Protein AF-A0A8S3PX50-F1 (afdb_monomer_lite)

Sequence (468 aa):
MLFHLASFLVFMNTNISEKPQLELFHQFTYESKVPTQTGTSTSVNSKQQLFYNYEVTLANDLHVDNHSMLFYHMKYSRPPLCFQPINISQRCHRLMIILIISGDISLNPGPVKNPCGLCHRPVAKNHRAIYCESCYCWWHIKCANITPTDYKMWGNTDDPWVCPECNSFHFSDSFFNNSYEINSNEENSFSSLSSSLIYQNDTSASDESPSESDVFDQLRELKKRHPMQFTCAYLNINSLRHKFCLIEDLLSSSLVEMLFIAETKIDSSFPDAQFRVNDYHFWRADRNQNGGGLVAYARSDLVCDRKCNLEFNSVESICVDLFVNNRKWLITGLYRPPSMSNSEFSKDFIDTFDKASTKYDNILMLGDLNYDMLVNEKSNTLKDACDVCDLTNLVHEPTCHTKGNNPSLIDVVLTNKSSLCMNIRNFNTGISDVHNMISVQIKGQISNKTTDLKYNSAAFVNVCFSFL

Structure (mmCIF, N/CA/C/O backbone):
data_AF-A0A8S3PX50-F1
#
_entry.id   AF-A0A8S3PX50-F1
#
loop_
_atom_site.group_PDB
_atom_site.id
_atom_site.type_symbol
_atom_site.label_atom_id
_atom_site.label_alt_id
_atom_site.label_comp_id
_atom_site.label_asym_id
_atom_site.label_entity_id
_atom_site.label_seq_id
_atom_site.pdbx_PDB_ins_code
_atom_site.Cartn_x
_atom_site.Cartn_y
_atom_site.Cartn_z
_atom_site.occupancy
_atom_site.B_iso_or_equiv
_atom_site.auth_seq_id
_atom_site.auth_comp_id
_atom_site.auth_asym_id
_atom_site.auth_atom_id
_atom_site.pdbx_PDB_model_num
ATOM 1 N N . MET A 1 1 ? -58.498 10.899 -16.338 1.00 33.66 1 MET A N 1
ATOM 2 C CA . MET A 1 1 ? -57.723 10.745 -15.084 1.00 33.66 1 MET A CA 1
ATOM 3 C C . MET A 1 1 ? -58.528 9.858 -14.144 1.00 33.66 1 MET A C 1
ATOM 5 O O . MET A 1 1 ? -59.688 10.170 -13.943 1.00 33.66 1 MET A O 1
ATOM 9 N N . LEU A 1 2 ? -58.034 8.744 -13.606 1.00 27.00 2 LEU A N 1
ATOM 10 C CA . LEU A 1 2 ? -56.739 8.074 -13.787 1.00 27.00 2 LEU A CA 1
ATOM 11 C C . LEU A 1 2 ? -56.999 6.625 -14.228 1.00 27.00 2 LEU A C 1
ATOM 13 O O . LEU A 1 2 ? -57.629 5.867 -13.503 1.00 27.00 2 LEU A O 1
ATOM 17 N N . PHE A 1 3 ? -56.502 6.253 -15.405 1.00 24.84 3 PHE A N 1
ATOM 18 C CA . PHE A 1 3 ? -56.424 4.866 -15.861 1.00 24.84 3 PHE A CA 1
ATOM 19 C C . PHE A 1 3 ? -55.111 4.723 -16.622 1.00 24.84 3 PHE A C 1
ATOM 21 O O . PHE A 1 3 ? -55.015 5.174 -17.755 1.00 24.84 3 PHE A O 1
ATOM 28 N N . HIS A 1 4 ? -54.101 4.180 -15.945 1.00 28.17 4 HIS A N 1
ATOM 29 C CA . HIS A 1 4 ? -53.025 3.356 -16.498 1.00 28.17 4 HIS A CA 1
ATOM 30 C C . HIS A 1 4 ? -52.058 3.036 -15.360 1.00 28.17 4 HIS A C 1
ATOM 32 O O . HIS A 1 4 ? -51.262 3.887 -14.982 1.00 28.17 4 HIS A O 1
ATOM 38 N N . LEU A 1 5 ? -52.158 1.818 -14.818 1.00 30.88 5 LEU A N 1
ATOM 39 C CA . LEU A 1 5 ? -51.025 1.017 -14.337 1.00 30.88 5 LEU A CA 1
ATOM 40 C C . LEU A 1 5 ? -51.533 -0.342 -13.838 1.00 30.88 5 LEU A C 1
ATOM 42 O O . LEU A 1 5 ? -51.780 -0.531 -12.653 1.00 30.88 5 LEU A O 1
ATOM 46 N N . ALA A 1 6 ? -51.717 -1.268 -14.781 1.00 28.70 6 ALA A N 1
ATOM 47 C CA . ALA A 1 6 ? -51.465 -2.703 -14.618 1.00 28.70 6 ALA A CA 1
ATOM 48 C C . ALA A 1 6 ? -51.862 -3.440 -15.904 1.00 28.70 6 ALA A C 1
ATOM 50 O O . ALA A 1 6 ? -53.046 -3.460 -16.242 1.00 28.70 6 ALA A O 1
ATOM 51 N N . SER A 1 7 ? -50.901 -4.083 -16.578 1.00 27.05 7 SER A N 1
ATOM 52 C CA . SER A 1 7 ? -51.025 -5.481 -17.037 1.00 27.05 7 SER A CA 1
ATOM 53 C C . SER A 1 7 ? -49.810 -5.952 -17.844 1.00 27.05 7 SER A C 1
ATOM 55 O O . SER A 1 7 ? -49.532 -5.391 -18.893 1.00 27.05 7 SER A O 1
ATOM 57 N N . PHE A 1 8 ? -49.201 -7.039 -17.352 1.00 25.03 8 PHE A N 1
ATOM 58 C CA . PHE A 1 8 ? -48.453 -8.095 -18.064 1.00 25.03 8 PHE A CA 1
ATOM 59 C C . PHE A 1 8 ? -47.175 -7.705 -18.853 1.00 25.03 8 PHE A C 1
ATOM 61 O O . PHE A 1 8 ? -47.214 -6.839 -19.711 1.00 25.03 8 PHE A O 1
ATOM 68 N N . LEU A 1 9 ? -45.954 -8.215 -18.599 1.00 25.19 9 LEU A N 1
ATOM 69 C CA . LEU A 1 9 ? -45.404 -9.538 -18.200 1.00 25.19 9 LEU A CA 1
ATOM 70 C C . LEU A 1 9 ? -45.476 -10.649 -19.287 1.00 25.19 9 LEU A C 1
ATOM 72 O O . LEU A 1 9 ? -46.544 -11.178 -19.565 1.00 25.19 9 LEU A O 1
ATOM 76 N N . VAL A 1 10 ? -44.275 -11.062 -19.743 1.00 25.72 10 VAL A N 1
ATOM 77 C CA . VAL A 1 10 ? -43.845 -12.326 -20.413 1.00 25.72 10 VAL A CA 1
ATOM 78 C C . VAL A 1 10 ? -44.345 -12.653 -21.844 1.00 25.72 10 VAL A C 1
ATOM 80 O O . VAL A 1 10 ? -45.500 -13.015 -22.012 1.00 25.72 10 VAL A O 1
ATOM 83 N N . PHE A 1 11 ? -43.444 -12.701 -22.851 1.00 23.47 11 PHE A N 1
ATOM 84 C CA . PHE A 1 11 ? -42.864 -13.956 -23.413 1.00 23.47 11 PHE A CA 1
ATOM 85 C C . PHE A 1 11 ? -41.852 -13.739 -24.575 1.00 23.47 11 PHE A C 1
ATOM 87 O O . PHE A 1 11 ? -42.149 -13.073 -25.553 1.00 23.47 11 PHE A O 1
ATOM 94 N N . MET A 1 12 ? -40.685 -14.393 -24.453 1.00 24.80 12 MET A N 1
ATOM 95 C CA . MET A 1 12 ? -39.803 -14.968 -25.499 1.00 24.80 12 MET A CA 1
ATOM 96 C C . MET A 1 12 ? -39.366 -14.192 -26.773 1.00 24.80 12 MET A C 1
ATOM 98 O O . MET A 1 12 ? -40.085 -14.140 -27.759 1.00 24.80 12 MET A O 1
ATOM 102 N N . ASN A 1 13 ? -38.044 -13.947 -26.814 1.00 23.91 13 ASN A N 1
ATOM 103 C CA . ASN A 1 13 ? -37.083 -14.579 -27.749 1.00 23.91 13 ASN A CA 1
ATOM 104 C C . ASN A 1 13 ? -36.922 -14.062 -29.208 1.00 23.91 13 ASN A C 1
ATOM 106 O O . ASN A 1 13 ? -37.851 -13.623 -29.871 1.00 23.91 13 ASN A O 1
ATOM 110 N N . THR A 1 14 ? -35.701 -14.277 -29.718 1.00 26.02 14 THR A N 1
ATOM 111 C CA . THR A 1 14 ? -35.205 -14.183 -31.110 1.00 26.02 14 THR A CA 1
ATOM 112 C C . THR A 1 14 ? -34.876 -12.805 -31.732 1.00 26.02 14 THR A C 1
ATOM 114 O O . THR A 1 14 ? -35.744 -12.043 -32.123 1.00 26.02 14 THR A O 1
ATOM 117 N N . ASN A 1 15 ? -33.565 -12.635 -31.971 1.00 24.19 15 ASN A N 1
ATOM 118 C CA . ASN A 1 15 ? -32.934 -12.322 -33.268 1.00 24.19 15 ASN A CA 1
ATOM 119 C C . ASN A 1 15 ? -32.903 -10.902 -33.896 1.00 24.19 15 ASN A C 1
ATOM 121 O O . ASN A 1 15 ? -33.913 -10.345 -34.295 1.00 24.19 15 ASN A O 1
ATOM 125 N N . ILE A 1 16 ? -31.652 -10.525 -34.234 1.00 25.47 16 ILE A N 1
ATOM 126 C CA . ILE A 1 16 ? -31.181 -9.991 -35.536 1.00 25.47 16 ILE A CA 1
ATOM 127 C C . ILE A 1 16 ? -31.298 -8.469 -35.828 1.00 25.47 16 ILE A C 1
ATOM 129 O O . ILE A 1 16 ? -32.359 -7.941 -36.121 1.00 25.47 16 ILE A O 1
ATOM 133 N N . SER A 1 17 ? -30.098 -7.871 -35.932 1.00 25.78 17 SER A N 1
ATOM 134 C CA . SER A 1 17 ? -29.627 -6.845 -36.893 1.00 25.78 17 SER A CA 1
ATOM 135 C C . SER A 1 17 ? -29.999 -5.348 -36.794 1.00 25.78 17 SER A C 1
ATOM 137 O O . SER A 1 17 ? -31.020 -4.934 -36.264 1.00 25.78 17 SER A O 1
ATOM 139 N N . GLU A 1 18 ? -29.085 -4.586 -37.413 1.00 25.94 18 GLU A N 1
ATOM 140 C CA . GLU A 1 18 ? -29.172 -3.249 -38.028 1.00 25.94 18 GLU A CA 1
ATOM 141 C C . GLU A 1 18 ? -29.194 -1.936 -37.201 1.00 25.94 18 GLU A C 1
ATOM 143 O O . GLU A 1 18 ? -30.158 -1.549 -36.549 1.00 25.94 18 GLU A O 1
ATOM 148 N N . LYS A 1 19 ? -28.099 -1.167 -37.386 1.00 29.39 19 LYS A N 1
ATOM 149 C CA . LYS A 1 19 ? -28.058 0.315 -37.434 1.00 29.39 19 LYS A CA 1
ATOM 150 C C . LYS A 1 19 ? -28.787 0.808 -38.707 1.00 29.39 19 LYS A C 1
ATOM 152 O O . LYS A 1 19 ? -28.771 0.064 -39.686 1.00 29.39 19 LYS A O 1
ATOM 157 N N . PRO A 1 20 ? -29.346 2.040 -38.761 1.00 33.31 20 PRO A N 1
ATOM 158 C CA . PRO A 1 20 ? -28.600 3.289 -39.091 1.00 33.31 20 PRO A CA 1
ATOM 159 C C . PRO A 1 20 ? -28.921 4.450 -38.103 1.00 33.31 20 PRO A C 1
ATOM 161 O O . PRO A 1 20 ? -29.836 4.308 -37.305 1.00 33.31 20 PRO A O 1
ATOM 164 N N . GLN A 1 21 ? -28.183 5.560 -37.914 1.00 26.52 21 GLN A N 1
ATOM 165 C CA . GLN A 1 21 ? -27.460 6.561 -38.745 1.00 26.52 21 GLN A CA 1
ATOM 166 C C . GLN A 1 21 ? -28.292 7.780 -39.255 1.00 26.52 21 GLN A C 1
ATOM 168 O O . GLN A 1 21 ? -29.410 7.597 -39.719 1.00 26.52 21 GLN A O 1
ATOM 173 N N . LEU A 1 22 ? -27.656 8.977 -39.220 1.00 23.84 22 LEU A N 1
ATOM 174 C CA . LEU A 1 22 ? -28.062 10.348 -39.665 1.00 23.84 22 LEU A CA 1
ATOM 175 C C . LEU A 1 22 ? -29.071 11.114 -38.758 1.00 23.84 22 LEU A C 1
ATOM 177 O O . LEU A 1 22 ? -30.063 10.537 -38.334 1.00 23.84 22 LEU A O 1
ATOM 181 N N . GLU A 1 23 ? -28.814 12.336 -38.235 1.00 24.50 23 GLU A N 1
ATOM 182 C CA . GLU A 1 23 ? -28.466 13.671 -38.828 1.00 24.50 23 GLU A CA 1
ATOM 183 C C . GLU A 1 23 ? -29.680 14.364 -39.526 1.00 24.50 23 GLU A C 1
ATOM 185 O O . GLU A 1 23 ? -30.543 13.655 -40.025 1.00 24.50 23 GLU A O 1
ATOM 190 N N . LEU A 1 24 ? -29.912 15.698 -39.594 1.00 24.88 24 LEU A N 1
ATOM 191 C CA . LEU A 1 24 ? -29.104 16.945 -39.521 1.00 24.88 24 LEU A CA 1
ATOM 192 C C . LEU A 1 24 ? -29.942 18.175 -39.000 1.00 24.88 24 LEU A C 1
ATOM 194 O O . LEU A 1 24 ? -31.087 18.299 -39.413 1.00 24.88 24 LEU A O 1
ATOM 198 N N . PHE A 1 25 ? -29.324 19.117 -38.240 1.00 24.02 25 PHE A N 1
ATOM 199 C CA . PHE A 1 25 ? -29.387 20.627 -38.296 1.00 24.02 25 PHE A CA 1
ATOM 200 C C . PHE A 1 25 ? -30.743 21.442 -38.356 1.00 24.02 25 PHE A C 1
ATOM 202 O O . PHE A 1 25 ? -31.797 20.865 -38.560 1.00 24.02 25 PHE A O 1
ATOM 209 N N . HIS A 1 26 ? -30.870 22.789 -38.173 1.00 26.05 26 HIS A N 1
ATOM 210 C CA . HIS A 1 26 ? -29.955 23.962 -38.009 1.00 26.05 26 HIS A CA 1
ATOM 211 C C . HIS A 1 26 ? -30.644 25.223 -37.355 1.00 26.05 26 HIS A C 1
ATOM 213 O O . HIS A 1 26 ? -31.780 25.497 -37.715 1.00 26.05 26 HIS A O 1
ATOM 219 N N . GLN A 1 27 ? -29.914 26.032 -36.536 1.00 25.98 27 GLN A N 1
ATOM 220 C CA . GLN A 1 27 ? -29.903 27.542 -36.375 1.00 25.98 27 GLN A CA 1
ATOM 221 C C . GLN A 1 27 ? -31.214 28.398 -36.165 1.00 25.98 27 GLN A C 1
ATOM 223 O O . GLN A 1 27 ? -32.306 27.902 -36.377 1.00 25.98 27 GLN A O 1
ATOM 228 N N . PHE A 1 28 ? -31.256 29.682 -35.707 1.00 23.09 28 PHE A N 1
ATOM 229 C CA . PHE A 1 28 ? -30.306 30.833 -35.602 1.00 23.09 28 PHE A CA 1
ATOM 230 C C . PHE A 1 28 ? -30.516 31.774 -34.353 1.00 23.09 28 PHE A C 1
ATOM 232 O O . PHE A 1 28 ? -31.639 32.091 -33.983 1.00 23.09 28 PHE A O 1
ATOM 239 N N . THR A 1 29 ? -29.386 32.241 -33.785 1.00 23.84 29 THR A N 1
ATOM 240 C CA . THR A 1 29 ? -28.928 33.543 -33.174 1.00 23.84 29 THR A CA 1
ATOM 241 C C . THR A 1 29 ? -29.797 34.812 -32.929 1.00 23.84 29 THR A C 1
ATOM 243 O O . THR A 1 29 ? -30.593 35.172 -33.789 1.00 23.84 29 THR A O 1
ATOM 246 N N . TYR A 1 30 ? -29.404 35.644 -31.925 1.00 22.33 30 TYR A N 1
ATOM 247 C CA . TYR A 1 30 ? -28.946 37.062 -32.107 1.00 22.33 30 TYR A CA 1
ATOM 248 C C . TYR A 1 30 ? -28.110 37.640 -30.912 1.00 22.33 30 TYR A C 1
ATOM 250 O O . TYR A 1 30 ? -28.025 37.011 -29.862 1.00 22.33 30 TYR A O 1
ATOM 258 N N . GLU A 1 31 ? -27.439 38.795 -31.105 1.00 24.02 31 GLU A N 1
ATOM 259 C CA . GLU A 1 31 ? -26.258 39.329 -30.359 1.00 24.02 31 GLU A CA 1
ATOM 260 C C . GLU A 1 31 ? -26.484 40.496 -29.347 1.00 24.02 31 GLU A C 1
ATOM 262 O O . GLU A 1 31 ? -27.525 41.148 -29.379 1.00 24.02 31 GLU A O 1
ATOM 267 N N . SER A 1 32 ? -25.432 40.862 -28.567 1.00 23.58 32 SER A N 1
ATOM 268 C CA . SER A 1 32 ? -24.835 42.235 -28.373 1.00 23.58 32 SER A CA 1
ATOM 269 C C . SER A 1 32 ? -24.237 42.467 -26.955 1.00 23.58 32 SER A C 1
ATOM 271 O O . SER A 1 32 ? -24.653 41.794 -26.021 1.00 23.58 32 SER A O 1
ATOM 273 N N . LYS A 1 33 ? -23.307 43.400 -26.646 1.00 25.67 33 LYS A N 1
ATOM 274 C CA . LYS A 1 33 ? -22.123 44.007 -27.325 1.00 25.67 33 LYS A CA 1
ATOM 275 C C . LYS A 1 33 ? -21.169 44.575 -26.233 1.00 25.67 33 LYS A C 1
ATOM 277 O O . LYS A 1 33 ? -21.617 44.879 -25.134 1.00 25.67 33 LYS A O 1
ATOM 282 N N . VAL A 1 34 ? -19.878 44.759 -26.538 1.00 26.08 34 VAL A N 1
ATOM 283 C CA . VAL A 1 34 ? -18.830 45.302 -25.626 1.00 26.08 34 VAL A CA 1
ATOM 284 C C . VAL A 1 34 ? -18.619 46.816 -25.828 1.00 26.08 34 VAL A C 1
ATOM 286 O O . VAL A 1 34 ? -18.832 47.305 -26.940 1.00 26.08 34 VAL A O 1
ATOM 289 N N . PRO A 1 35 ? -18.120 47.548 -24.810 1.00 30.34 35 PRO A N 1
ATOM 290 C CA . PRO A 1 35 ? -17.090 48.561 -25.067 1.00 30.34 35 PRO A CA 1
ATOM 291 C C . PRO A 1 35 ? -15.873 48.482 -24.117 1.00 30.34 35 PRO A C 1
ATOM 293 O O . PRO A 1 35 ? -15.992 48.268 -22.914 1.00 30.34 35 PRO A O 1
ATOM 296 N N . THR A 1 36 ? -14.684 48.706 -24.676 1.00 27.83 36 THR A N 1
ATOM 297 C CA . THR A 1 36 ? -13.386 48.842 -23.983 1.00 27.83 36 THR A CA 1
ATOM 298 C C . THR A 1 36 ? -13.029 50.307 -23.722 1.00 27.83 36 THR A C 1
ATOM 300 O O . THR A 1 36 ? -13.227 51.100 -24.641 1.00 27.83 36 THR A O 1
ATOM 303 N N . GLN A 1 37 ? -12.352 50.634 -22.606 1.00 27.08 37 GLN A N 1
ATOM 304 C CA . GLN A 1 37 ? -11.176 51.538 -22.595 1.00 27.08 37 GLN A CA 1
ATOM 305 C C . GLN A 1 37 ? -10.465 51.656 -21.220 1.00 27.08 37 GLN A C 1
ATOM 307 O O . GLN A 1 37 ? -11.110 51.803 -20.192 1.00 27.08 37 GLN A O 1
ATOM 312 N N . THR A 1 38 ? -9.123 51.610 -21.268 1.00 27.23 38 THR A N 1
ATOM 313 C CA . THR A 1 38 ? -8.100 52.321 -20.450 1.00 27.23 38 THR A CA 1
ATOM 314 C C . THR A 1 38 ? -8.277 52.581 -18.940 1.00 27.23 38 THR A C 1
ATOM 316 O O . THR A 1 38 ? -9.202 53.268 -18.523 1.00 27.23 38 THR A O 1
ATOM 319 N N . GLY A 1 39 ? -7.238 52.266 -18.150 1.00 25.33 39 GLY A N 1
ATOM 320 C CA . GLY A 1 39 ? -7.015 52.865 -16.822 1.00 25.33 39 GLY A CA 1
ATOM 321 C C . GLY A 1 39 ? -5.810 52.272 -16.079 1.00 25.33 39 GLY A C 1
ATOM 322 O O . GLY A 1 39 ? -5.701 51.056 -15.958 1.00 25.33 39 GLY A O 1
ATOM 323 N N . THR A 1 40 ? -4.886 53.112 -15.607 1.00 25.03 40 THR A N 1
ATOM 324 C CA . THR A 1 40 ? -3.626 52.708 -14.954 1.00 25.03 40 THR A CA 1
ATOM 325 C C . THR A 1 40 ? -3.674 52.766 -13.420 1.00 25.03 40 THR A C 1
ATOM 327 O O . THR A 1 40 ? -4.422 53.546 -12.843 1.00 25.03 40 THR A O 1
ATOM 330 N N . SER A 1 41 ? -2.721 52.053 -12.803 1.00 23.83 41 SER A N 1
ATOM 331 C CA . SER A 1 41 ? -1.947 52.451 -11.606 1.00 23.83 41 SER A CA 1
ATOM 332 C C . SER A 1 41 ? -2.592 52.555 -10.202 1.00 23.83 41 SER A C 1
ATOM 334 O O . SER A 1 41 ? -3.539 53.289 -9.958 1.00 23.83 41 SER A O 1
ATOM 336 N N . THR A 1 42 ? -1.860 51.955 -9.249 1.00 24.80 42 THR A N 1
ATOM 337 C CA . THR A 1 42 ? -1.567 52.432 -7.872 1.00 24.80 42 THR A CA 1
ATOM 338 C C . THR A 1 42 ? -2.653 52.477 -6.776 1.00 24.80 42 THR A C 1
ATOM 340 O O . THR A 1 42 ? -3.298 53.491 -6.562 1.00 24.80 42 THR A O 1
ATOM 343 N N . SER A 1 43 ? -2.602 51.445 -5.917 1.00 23.69 43 SER A N 1
ATOM 344 C CA . SER A 1 43 ? -2.097 51.518 -4.521 1.00 23.69 43 SER A CA 1
ATOM 345 C C . SER A 1 43 ? -2.949 52.070 -3.350 1.00 23.69 43 SER A C 1
ATOM 347 O O . SER A 1 43 ? -3.581 53.110 -3.456 1.00 23.69 43 SER A O 1
ATOM 349 N N . VAL A 1 44 ? -2.702 51.453 -2.174 1.00 24.06 44 VAL A N 1
ATOM 350 C CA . VAL A 1 44 ? -2.631 52.048 -0.811 1.00 24.06 44 VAL A CA 1
ATOM 351 C C . VAL A 1 44 ? -3.918 52.192 0.042 1.00 24.06 44 VAL A C 1
ATOM 353 O O . VAL A 1 44 ? -4.741 53.063 -0.194 1.00 24.06 44 VAL A O 1
ATOM 356 N N . ASN A 1 45 ? -3.918 51.440 1.166 1.00 23.58 45 ASN A N 1
ATOM 357 C CA . ASN A 1 45 ? -4.512 51.724 2.499 1.00 23.58 45 ASN A CA 1
ATOM 358 C C . ASN A 1 45 ? -6.046 51.901 2.658 1.00 23.58 45 ASN A C 1
ATOM 360 O O . ASN A 1 45 ? -6.742 52.241 1.719 1.00 23.58 45 ASN A O 1
ATOM 364 N N . SER A 1 46 ? -6.651 51.788 3.854 1.00 23.42 46 SER A N 1
ATOM 365 C CA . SER A 1 46 ? -6.367 51.073 5.129 1.00 23.42 46 SER A CA 1
ATOM 366 C C . SER A 1 46 ? -7.576 51.265 6.086 1.00 23.42 46 SER A C 1
ATOM 368 O O . SER A 1 46 ? -8.487 52.013 5.744 1.00 23.42 46 SER A O 1
ATOM 370 N N . LYS A 1 47 ? -7.529 50.678 7.305 1.00 24.83 47 LYS A N 1
ATOM 371 C CA . LYS A 1 47 ? -8.459 50.849 8.464 1.00 24.83 47 LYS A CA 1
ATOM 372 C C . LYS A 1 47 ? -9.770 50.028 8.393 1.00 24.83 47 LYS A C 1
ATOM 374 O O . LYS A 1 47 ? -10.381 49.936 7.342 1.00 24.83 47 LYS A O 1
ATOM 379 N N . GLN A 1 48 ? -10.128 49.218 9.409 1.00 23.58 48 GLN A N 1
ATOM 380 C CA . GLN A 1 48 ? -10.557 49.548 10.799 1.00 23.58 48 GLN A CA 1
ATOM 381 C C . GLN A 1 48 ? -11.900 50.319 10.811 1.00 23.58 48 GLN A C 1
ATOM 383 O O . GLN A 1 48 ? -11.997 51.317 10.111 1.00 23.58 48 GLN A O 1
ATOM 388 N N . GLN A 1 49 ? -12.944 49.979 11.591 1.00 23.09 49 GLN A N 1
ATOM 389 C CA . GLN A 1 49 ? -13.151 48.954 12.642 1.00 23.09 49 GLN A CA 1
ATOM 390 C C . GLN A 1 49 ? -14.668 48.893 13.020 1.00 23.09 49 GLN A C 1
ATOM 392 O O . GLN A 1 49 ? -15.428 49.728 12.547 1.00 23.09 49 GLN A O 1
ATOM 397 N N . LEU A 1 50 ? -15.048 48.006 13.961 1.00 23.55 50 LEU A N 1
ATOM 398 C CA . LEU A 1 50 ? -16.224 48.067 14.877 1.00 23.55 50 LEU A CA 1
ATOM 399 C C . LEU A 1 50 ? -17.597 47.464 14.467 1.00 23.55 50 LEU A C 1
ATOM 401 O O . LEU A 1 50 ? -18.395 48.057 13.754 1.00 23.55 50 LEU A O 1
ATOM 405 N N . PHE A 1 51 ? -17.865 46.300 15.076 1.00 21.45 51 PHE A N 1
ATOM 406 C CA . PHE A 1 51 ? -19.079 45.853 15.791 1.00 21.45 51 PHE A CA 1
ATOM 407 C C . PHE A 1 51 ? -20.389 46.671 15.745 1.00 21.45 51 PHE A C 1
ATOM 409 O O . PHE A 1 51 ? -20.406 47.834 16.135 1.00 21.45 51 PHE A O 1
ATOM 416 N N . TYR A 1 52 ? -21.506 45.944 15.581 1.00 23.89 52 TYR A N 1
ATOM 417 C CA . TYR A 1 52 ? -22.686 46.037 16.461 1.00 23.89 52 TYR A CA 1
ATOM 418 C C . TYR A 1 52 ? -23.376 44.660 16.594 1.00 23.89 52 TYR A C 1
ATOM 420 O O . TYR A 1 52 ? -23.509 43.939 15.608 1.00 23.89 52 TYR A O 1
ATOM 428 N N . ASN A 1 53 ? -23.805 44.301 17.810 1.00 21.75 53 ASN A N 1
ATOM 429 C CA . ASN A 1 53 ? -24.684 43.151 18.091 1.00 21.75 53 ASN A CA 1
ATOM 430 C C . ASN A 1 53 ? -26.160 43.583 18.000 1.00 21.75 53 ASN A C 1
ATOM 432 O O . ASN A 1 53 ? -26.426 44.757 18.230 1.00 21.75 53 ASN A O 1
ATOM 436 N N . TYR A 1 54 ? -27.093 42.647 17.768 1.00 23.34 54 TYR A N 1
ATOM 437 C CA . TYR A 1 54 ? -28.309 42.431 18.585 1.00 23.34 54 TYR A CA 1
ATOM 438 C C . TYR A 1 54 ? -29.127 41.224 18.062 1.00 23.34 54 TYR A C 1
ATOM 440 O O . TYR A 1 54 ? -29.581 41.204 16.924 1.00 23.34 54 TYR A O 1
ATOM 448 N N . GLU A 1 55 ? -29.202 40.204 18.921 1.00 22.94 55 GLU A N 1
ATOM 449 C CA . GLU A 1 55 ? -30.344 39.362 19.337 1.00 22.94 55 GLU A CA 1
ATOM 450 C C . GLU A 1 55 ? -31.568 39.101 18.429 1.00 22.94 55 GLU A C 1
ATOM 452 O O . GLU A 1 55 ? -32.181 40.001 17.864 1.00 22.94 55 GLU A O 1
ATOM 457 N N . VAL A 1 56 ? -32.035 37.843 18.476 1.00 23.97 56 VAL A N 1
ATOM 458 C CA . VAL A 1 56 ? -33.424 37.434 18.200 1.00 23.97 56 VAL A CA 1
ATOM 459 C C . VAL A 1 56 ? -33.884 36.518 19.340 1.00 23.97 56 VAL A C 1
ATOM 461 O O . VAL A 1 56 ? -33.239 35.503 19.609 1.00 23.97 56 VAL A O 1
ATOM 464 N N . THR A 1 57 ? -34.998 36.859 19.992 1.00 24.66 57 THR A N 1
ATOM 465 C CA . THR A 1 57 ? -35.522 36.170 21.190 1.00 24.66 57 THR A CA 1
ATOM 466 C C . THR A 1 57 ? -36.973 35.706 20.970 1.00 24.66 57 THR A C 1
ATOM 468 O O . THR A 1 57 ? -37.702 36.297 20.177 1.00 24.66 57 THR A O 1
ATOM 471 N N . LEU A 1 58 ? -37.376 34.617 21.636 1.00 25.81 58 LEU A N 1
ATOM 472 C CA . LEU A 1 58 ? -38.620 33.860 21.399 1.00 25.81 58 LEU A CA 1
ATOM 473 C C . LEU A 1 58 ? -39.906 34.518 21.947 1.00 25.81 58 LEU A C 1
ATOM 475 O O . LEU A 1 58 ? -39.846 35.242 22.939 1.00 25.81 58 LEU A O 1
ATOM 479 N N . ALA A 1 59 ? -41.070 34.094 21.422 1.00 24.38 59 ALA A N 1
ATOM 480 C CA . ALA A 1 59 ? -42.301 33.848 22.200 1.00 24.38 59 ALA A CA 1
ATOM 481 C C . ALA A 1 59 ? -43.275 32.885 21.465 1.00 24.38 59 ALA A C 1
ATOM 483 O O . ALA A 1 59 ? -43.198 32.742 20.245 1.00 24.38 59 ALA A O 1
ATOM 484 N N . ASN A 1 60 ? -44.173 32.227 22.214 1.00 25.83 60 ASN A N 1
ATOM 485 C CA . ASN A 1 60 ? -45.055 31.125 21.778 1.00 25.83 60 ASN A CA 1
ATOM 486 C C . ASN A 1 60 ? -46.546 31.536 21.590 1.00 25.83 60 ASN A C 1
ATOM 488 O O . ASN A 1 60 ? -46.940 32.614 22.026 1.00 25.83 60 ASN A O 1
ATOM 492 N N . ASP A 1 61 ? -47.360 30.615 21.032 1.00 25.58 61 ASP A N 1
ATOM 493 C CA . ASP A 1 61 ? -48.542 29.961 21.677 1.00 25.58 61 ASP A CA 1
ATOM 494 C C . ASP A 1 61 ? -49.907 29.845 20.923 1.00 25.58 61 ASP A C 1
ATOM 496 O O . ASP A 1 61 ? -50.498 30.818 20.472 1.00 25.58 61 ASP A O 1
ATOM 500 N N . LEU A 1 62 ? -50.419 28.593 20.941 1.00 23.81 62 LEU A N 1
ATOM 501 C CA . LEU A 1 62 ? -51.805 28.082 21.144 1.00 23.81 62 LEU A CA 1
ATOM 502 C C . LEU A 1 62 ? -52.993 28.261 20.137 1.00 23.81 62 LEU A C 1
ATOM 504 O O . LEU A 1 62 ? -53.566 29.330 19.990 1.00 23.81 62 LEU A O 1
ATOM 508 N N . HIS A 1 63 ? -53.456 27.091 19.637 1.00 23.02 63 HIS A N 1
ATOM 509 C CA . HIS A 1 63 ? -54.836 26.571 19.379 1.00 23.02 63 HIS A CA 1
ATOM 510 C C . HIS A 1 63 ? -55.942 27.341 18.593 1.00 23.02 63 HIS A C 1
ATOM 512 O O . HIS A 1 63 ? -56.226 28.500 18.860 1.00 23.02 63 HIS A O 1
ATOM 518 N N . VAL A 1 64 ? -56.709 26.616 17.738 1.00 24.66 64 VAL A N 1
ATOM 519 C CA . VAL A 1 64 ? -58.103 26.108 17.988 1.00 24.66 64 VAL A CA 1
ATOM 520 C C . VAL A 1 64 ? -58.742 25.434 16.729 1.00 24.66 64 VAL A C 1
ATOM 522 O O . VAL A 1 64 ? -58.785 26.015 15.653 1.00 24.66 64 VAL A O 1
ATOM 525 N N . ASP A 1 65 ? -59.229 24.199 16.924 1.00 24.69 65 ASP A N 1
ATOM 526 C CA . ASP A 1 65 ? -60.339 23.390 16.341 1.00 24.69 65 ASP A CA 1
ATOM 527 C C . ASP A 1 65 ? -60.985 23.507 14.925 1.00 24.69 65 ASP A C 1
ATOM 529 O O . ASP A 1 65 ? -61.394 24.556 14.445 1.00 24.69 65 ASP A O 1
ATOM 533 N N . ASN A 1 66 ? -61.259 22.298 14.387 1.00 23.27 66 ASN A N 1
ATOM 534 C CA . ASN A 1 66 ? -62.465 21.775 13.690 1.00 23.27 66 ASN A CA 1
ATOM 535 C C . ASN A 1 66 ? -63.242 22.604 12.636 1.00 23.27 66 ASN A C 1
ATOM 537 O O . ASN A 1 66 ? -63.883 23.594 12.960 1.00 23.27 66 ASN A O 1
ATOM 541 N N . HIS A 1 67 ? -63.456 22.019 11.442 1.00 24.89 67 HIS A N 1
ATOM 542 C CA . HIS A 1 67 ? -64.748 21.386 11.071 1.00 24.89 67 HIS A CA 1
ATOM 543 C C . HIS A 1 67 ? -64.730 20.728 9.672 1.00 24.89 67 HIS A C 1
ATOM 545 O O . HIS A 1 67 ? -64.058 21.175 8.748 1.00 24.89 67 HIS A O 1
ATOM 551 N N . SER A 1 68 ? -65.522 19.665 9.506 1.00 22.59 68 SER A N 1
ATOM 552 C CA . SER A 1 68 ? -65.770 18.954 8.243 1.00 22.59 68 SER A CA 1
ATOM 553 C C . SER A 1 68 ? -67.099 19.369 7.592 1.00 22.59 68 SER A C 1
ATOM 555 O O . SER A 1 68 ? -68.061 19.646 8.306 1.00 22.59 68 SER A O 1
ATOM 557 N N . MET A 1 69 ? -67.202 19.316 6.253 1.00 21.28 69 MET A N 1
ATOM 558 C CA . MET A 1 69 ? -68.486 19.143 5.542 1.00 21.28 69 MET A CA 1
ATOM 559 C C . MET A 1 69 ? -68.346 18.422 4.186 1.00 21.28 69 MET A C 1
ATOM 561 O O . MET A 1 69 ? -67.362 18.581 3.468 1.00 21.28 69 MET A O 1
ATOM 565 N N . LEU A 1 70 ? -69.369 17.615 3.871 1.00 21.27 70 LEU A N 1
ATOM 566 C CA . LEU A 1 70 ? -69.579 16.801 2.657 1.00 21.27 70 LEU A CA 1
ATOM 567 C C . LEU A 1 70 ? -70.520 17.489 1.633 1.00 21.27 70 LEU A C 1
ATOM 569 O O . LEU A 1 70 ? -71.092 18.515 1.979 1.00 21.27 70 LEU A O 1
ATOM 573 N N . PHE A 1 71 ? -70.722 16.850 0.452 1.00 21.22 71 PHE A N 1
ATOM 574 C CA . PHE A 1 71 ? -71.861 16.874 -0.530 1.00 21.22 71 PHE A CA 1
ATOM 575 C C . PHE A 1 71 ? -71.369 16.974 -2.002 1.00 21.22 71 PHE A C 1
ATOM 577 O O . PHE A 1 71 ? -70.357 17.622 -2.233 1.00 21.22 71 PHE A O 1
ATOM 584 N N . TYR A 1 72 ? -71.974 16.425 -3.079 1.00 20.98 72 TYR A N 1
ATOM 585 C CA . TYR A 1 72 ? -72.956 15.332 -3.343 1.00 20.98 72 TYR A CA 1
ATOM 586 C C . TYR A 1 72 ? -72.232 14.247 -4.209 1.00 20.98 72 TYR A C 1
ATOM 588 O O . TYR A 1 72 ? -71.187 14.547 -4.771 1.00 20.98 72 TYR A O 1
ATOM 596 N N . HIS A 1 73 ? -72.585 12.959 -4.377 1.00 20.97 73 HIS A N 1
ATOM 597 C CA . HIS A 1 73 ? -73.815 12.136 -4.332 1.00 20.97 73 HIS A CA 1
ATOM 598 C C . HIS A 1 73 ? -74.632 12.005 -5.654 1.00 20.97 73 HIS A C 1
ATOM 600 O O . HIS A 1 73 ? -75.510 12.813 -5.915 1.00 20.97 73 HIS A O 1
ATOM 606 N N . MET A 1 74 ? -74.430 10.906 -6.409 1.00 20.31 74 MET A N 1
ATOM 607 C CA . MET A 1 74 ? -75.407 10.171 -7.269 1.00 20.31 74 MET A CA 1
ATOM 608 C C . MET A 1 74 ? -74.822 8.758 -7.530 1.00 20.31 74 MET A C 1
ATOM 610 O O . MET A 1 74 ? -73.684 8.665 -7.967 1.00 20.31 74 MET A O 1
ATOM 614 N N . LYS A 1 75 ? -75.358 7.615 -7.068 1.00 22.00 75 LYS A N 1
ATOM 615 C CA . LYS A 1 75 ? -76.655 6.904 -7.244 1.00 22.00 75 LYS A CA 1
ATOM 616 C C . LYS A 1 75 ? -76.808 6.050 -8.533 1.00 22.00 75 LYS A C 1
ATOM 618 O O . LYS A 1 75 ? -77.348 6.503 -9.526 1.00 22.00 75 LYS A O 1
ATOM 623 N N . TYR A 1 76 ? -76.467 4.761 -8.368 1.00 23.50 76 TYR A N 1
ATOM 624 C CA . TYR A 1 76 ? -77.134 3.528 -8.853 1.00 23.50 76 TYR A CA 1
ATOM 625 C C . TYR A 1 76 ? -77.348 3.201 -10.347 1.00 23.50 76 TYR A C 1
ATOM 627 O O . TYR A 1 76 ? -78.143 3.826 -11.036 1.00 23.50 76 TYR A O 1
ATOM 635 N N . SER A 1 77 ? -76.866 2.004 -10.726 1.00 23.28 77 SER A N 1
ATOM 636 C CA . SER A 1 77 ? -77.680 0.895 -11.280 1.00 23.28 77 SER A CA 1
ATOM 637 C C . SER A 1 77 ? -76.983 -0.473 -11.053 1.00 23.28 77 SER A C 1
ATOM 639 O O . SER A 1 77 ? -75.770 -0.527 -10.873 1.00 23.28 77 SER A O 1
ATOM 641 N N . ARG A 1 78 ? -77.752 -1.570 -10.980 1.00 23.12 78 ARG A N 1
ATOM 642 C CA . ARG A 1 78 ? -77.373 -2.988 -10.704 1.00 23.12 78 ARG A CA 1
ATOM 643 C C . ARG A 1 78 ? -78.363 -3.899 -11.478 1.00 23.12 78 ARG A C 1
ATOM 645 O O . ARG A 1 78 ? -79.424 -3.383 -11.820 1.00 23.12 78 ARG A O 1
ATOM 652 N N . PRO A 1 79 ? -78.237 -5.245 -11.473 1.00 37.12 79 PRO A N 1
ATOM 653 C CA . PRO A 1 79 ? -77.139 -6.176 -11.810 1.00 37.12 79 PRO A CA 1
ATOM 654 C C . PRO A 1 79 ? -77.676 -7.105 -12.963 1.00 37.12 79 PRO A C 1
ATOM 656 O O . PRO A 1 79 ? -78.462 -6.582 -13.750 1.00 37.12 79 PRO A O 1
ATOM 659 N N . PRO A 1 80 ? -77.428 -8.437 -13.094 1.00 36.59 80 PRO A N 1
ATOM 660 C CA . PRO A 1 80 ? -76.394 -9.341 -12.558 1.00 36.59 80 PRO A CA 1
ATOM 661 C C . PRO A 1 80 ? -75.673 -10.197 -13.633 1.00 36.59 80 PRO A C 1
ATOM 663 O O . PRO A 1 80 ? -76.079 -10.230 -14.786 1.00 36.59 80 PRO A O 1
ATOM 666 N N . LEU A 1 81 ? -74.670 -10.986 -13.215 1.00 27.00 81 LEU A N 1
ATOM 667 C CA . LEU A 1 81 ? -74.629 -12.441 -13.459 1.00 27.00 81 LEU A CA 1
ATOM 668 C C . LEU A 1 81 ? -73.545 -13.122 -12.593 1.00 27.00 81 LEU A C 1
ATOM 670 O O . LEU A 1 81 ? -72.358 -12.840 -12.693 1.00 27.00 81 LEU A O 1
ATOM 674 N N . CYS A 1 82 ? -74.042 -13.977 -11.699 1.00 26.73 82 CYS A N 1
ATOM 675 C CA . CYS A 1 82 ? -73.473 -15.159 -11.043 1.00 26.73 82 CYS A CA 1
ATOM 676 C C . CYS A 1 82 ? -71.948 -15.404 -10.956 1.00 26.73 82 CYS A C 1
ATOM 678 O O . CYS A 1 82 ? -71.287 -15.784 -11.917 1.00 26.73 82 CYS A O 1
ATOM 680 N N . PHE A 1 83 ? -71.469 -15.409 -9.705 1.00 30.45 83 PHE A N 1
ATOM 681 C CA . PHE A 1 83 ? -70.343 -16.222 -9.215 1.00 30.45 83 PHE A CA 1
ATOM 682 C C . PHE A 1 83 ? -70.631 -17.734 -9.283 1.00 30.45 83 PHE A C 1
ATOM 684 O O . PHE A 1 83 ? -71.795 -18.114 -9.202 1.00 30.45 83 PHE A O 1
ATOM 691 N N . GLN A 1 84 ? -69.573 -18.560 -9.246 1.00 30.33 84 GLN A N 1
ATOM 692 C CA . GLN A 1 84 ? -69.354 -19.754 -8.385 1.00 30.33 84 GLN A CA 1
ATOM 693 C C . GLN A 1 84 ? -67.844 -20.161 -8.530 1.00 30.33 84 GLN A C 1
ATOM 695 O O . GLN A 1 84 ? -67.178 -19.621 -9.416 1.00 30.33 84 GLN A O 1
ATOM 700 N N . PRO A 1 85 ? -67.210 -20.914 -7.602 1.00 35.66 85 PRO A N 1
ATOM 701 C CA . PRO A 1 85 ? -66.102 -20.319 -6.843 1.00 35.66 85 PRO A CA 1
ATOM 702 C C . PRO A 1 85 ? -64.786 -21.124 -6.822 1.00 35.66 85 PRO A C 1
ATOM 704 O O . PRO A 1 85 ? -64.766 -22.331 -7.040 1.00 35.66 85 PRO A O 1
ATOM 707 N N . ILE A 1 86 ? -63.701 -20.472 -6.384 1.00 28.97 86 ILE A N 1
ATOM 708 C CA . ILE A 1 86 ? -62.555 -21.152 -5.756 1.00 28.97 86 ILE A CA 1
ATOM 709 C C . ILE A 1 86 ? -62.442 -20.661 -4.311 1.00 28.97 86 ILE A C 1
ATOM 711 O O . ILE A 1 86 ? -62.425 -19.461 -4.036 1.00 28.97 86 ILE A O 1
ATOM 715 N N . ASN A 1 87 ? -62.425 -21.611 -3.380 1.00 38.28 87 ASN A N 1
ATOM 716 C CA . ASN A 1 87 ? -62.612 -21.372 -1.956 1.00 38.28 87 ASN A CA 1
ATOM 717 C C . ASN A 1 87 ? -61.251 -21.289 -1.241 1.00 38.28 87 ASN A C 1
ATOM 719 O O . ASN A 1 87 ? -60.666 -22.311 -0.895 1.00 38.28 87 ASN A O 1
ATOM 723 N N . ILE A 1 88 ? -60.733 -20.072 -1.041 1.00 37.22 88 ILE A N 1
ATOM 724 C CA . ILE A 1 88 ? -59.517 -19.808 -0.253 1.00 37.22 88 ILE A CA 1
ATOM 725 C C . ILE A 1 88 ? -59.841 -18.719 0.774 1.00 37.22 88 ILE A C 1
ATOM 727 O O . ILE A 1 88 ? -60.434 -17.690 0.447 1.00 37.22 88 ILE A O 1
ATOM 731 N N . SER A 1 89 ? -59.487 -18.954 2.040 1.00 45.66 89 SER A N 1
ATOM 732 C CA . SER A 1 89 ? -59.993 -18.177 3.176 1.00 45.66 89 SER A CA 1
ATOM 733 C C . SER A 1 89 ? -59.661 -16.679 3.097 1.00 45.66 89 SER A C 1
ATOM 735 O O . SER A 1 89 ? -58.491 -16.288 3.069 1.00 45.66 89 SER A O 1
ATOM 737 N N . GLN A 1 90 ? -60.693 -15.831 3.180 1.00 49.75 90 GLN A N 1
ATOM 738 C CA . GLN A 1 90 ? -60.602 -14.366 3.046 1.00 49.75 90 GLN A CA 1
ATOM 739 C C . GLN A 1 90 ? -59.668 -13.665 4.056 1.00 49.75 90 GLN A C 1
ATOM 741 O O . GLN A 1 90 ? -59.289 -12.514 3.836 1.00 49.75 90 GLN A O 1
ATOM 746 N N . ARG A 1 91 ? -59.251 -14.336 5.142 1.00 48.38 91 ARG A N 1
ATOM 747 C CA . ARG A 1 91 ? -58.251 -13.804 6.085 1.00 48.38 91 ARG A CA 1
ATOM 748 C C . ARG A 1 91 ? -56.856 -13.663 5.459 1.00 48.38 91 ARG A C 1
ATOM 750 O O . ARG A 1 91 ? -56.188 -12.667 5.720 1.00 48.38 91 ARG A O 1
ATOM 757 N N . CYS A 1 92 ? -56.436 -14.592 4.598 1.00 53.28 92 CYS A N 1
ATOM 758 C CA . CYS A 1 92 ? -55.075 -14.601 4.043 1.00 53.28 92 CYS A CA 1
ATOM 759 C C . CYS A 1 92 ? -54.824 -13.454 3.049 1.00 53.28 92 CYS A C 1
ATOM 761 O O . CYS A 1 92 ? -53.755 -12.852 3.069 1.00 53.28 92 CYS A O 1
ATOM 763 N N . HIS A 1 93 ? -55.820 -13.097 2.229 1.00 54.41 93 HIS A N 1
ATOM 764 C CA . HIS A 1 93 ? -55.683 -12.005 1.256 1.00 54.41 93 HIS A CA 1
ATOM 765 C C . HIS A 1 93 ? -55.564 -10.623 1.916 1.00 54.41 93 HIS A C 1
ATOM 767 O O . HIS A 1 93 ? -54.771 -9.800 1.468 1.00 54.41 93 HIS A O 1
ATOM 773 N N . ARG A 1 94 ? -56.305 -10.365 3.006 1.00 53.66 94 ARG A N 1
ATOM 774 C CA . ARG A 1 94 ? -56.181 -9.095 3.745 1.00 53.66 94 ARG A CA 1
ATOM 775 C C . ARG A 1 94 ? -54.827 -8.963 4.446 1.00 53.66 94 ARG A C 1
ATOM 777 O O . ARG A 1 94 ? -54.254 -7.883 4.409 1.00 53.66 94 ARG A O 1
ATOM 784 N N . LEU A 1 95 ? -54.300 -10.050 5.015 1.00 56.69 95 LEU A N 1
ATOM 785 C CA . LEU A 1 95 ? -52.955 -10.073 5.604 1.00 56.69 95 LEU A CA 1
ATOM 786 C C . LEU A 1 95 ? -51.859 -9.798 4.562 1.00 56.69 95 LEU A C 1
ATOM 788 O O . LEU A 1 95 ? -51.012 -8.944 4.801 1.00 56.69 95 LEU A O 1
ATOM 792 N N . MET A 1 96 ? -51.917 -10.442 3.390 1.00 53.25 96 MET A N 1
ATOM 793 C CA . MET A 1 96 ? -50.975 -10.186 2.288 1.00 53.25 96 MET A CA 1
ATOM 794 C C . MET A 1 96 ? -50.986 -8.722 1.827 1.00 53.25 96 MET A C 1
ATOM 796 O O . MET A 1 96 ? -49.930 -8.117 1.684 1.00 53.25 96 MET A O 1
ATOM 800 N N . ILE A 1 97 ? -52.169 -8.130 1.632 1.00 60.41 97 ILE A N 1
ATOM 801 C CA . ILE A 1 97 ? -52.284 -6.734 1.179 1.00 60.41 97 ILE A CA 1
ATOM 802 C C . ILE A 1 97 ? -51.740 -5.758 2.236 1.00 60.41 97 ILE A C 1
ATOM 804 O O . ILE A 1 97 ? -51.053 -4.806 1.879 1.00 60.41 97 ILE A O 1
ATOM 808 N N . ILE A 1 98 ? -51.985 -6.007 3.528 1.00 62.59 98 ILE A N 1
ATOM 809 C CA . ILE A 1 98 ? -51.458 -5.164 4.615 1.00 62.59 98 ILE A CA 1
ATOM 810 C C . ILE A 1 98 ? -49.924 -5.244 4.690 1.00 62.59 98 ILE A C 1
ATOM 812 O O . ILE A 1 98 ? -49.285 -4.202 4.799 1.00 62.59 98 ILE A O 1
ATOM 816 N N . LEU A 1 99 ? -49.332 -6.438 4.559 1.00 55.06 99 LEU A N 1
ATOM 817 C CA . LEU A 1 99 ? -47.872 -6.627 4.570 1.00 55.06 99 LEU A CA 1
ATOM 818 C C . LEU A 1 99 ? -47.170 -6.001 3.348 1.00 55.06 99 LEU A C 1
ATOM 820 O O . LEU A 1 99 ? -46.046 -5.521 3.458 1.00 55.06 99 LEU A O 1
ATOM 824 N N . ILE A 1 100 ? -47.822 -5.980 2.181 1.00 56.25 100 ILE A N 1
ATOM 825 C CA . ILE A 1 100 ? -47.283 -5.319 0.979 1.00 56.25 100 ILE A CA 1
ATOM 826 C C . ILE A 1 100 ? -47.338 -3.788 1.124 1.00 56.25 100 ILE A C 1
ATOM 828 O O . ILE A 1 100 ? -46.421 -3.097 0.689 1.00 56.25 100 ILE A O 1
ATOM 832 N N . ILE A 1 101 ? -48.388 -3.249 1.754 1.00 59.69 101 ILE A N 1
ATOM 833 C CA . ILE A 1 101 ? -48.548 -1.801 1.972 1.00 59.69 101 ILE A CA 1
ATOM 834 C C . ILE A 1 101 ? -47.647 -1.287 3.109 1.00 59.69 101 ILE A C 1
ATOM 836 O O . ILE A 1 101 ? -47.239 -0.129 3.069 1.00 59.69 101 ILE A O 1
ATOM 840 N N . SER A 1 102 ? -47.290 -2.120 4.094 1.00 64.00 102 SER A N 1
ATOM 841 C CA . SER A 1 102 ? -46.412 -1.713 5.203 1.00 64.00 102 SER A CA 1
ATOM 842 C C . SER A 1 102 ? -44.934 -1.557 4.821 1.00 64.00 102 SER A C 1
ATOM 844 O O . SER A 1 102 ? -44.149 -1.132 5.661 1.00 64.00 102 SER A O 1
ATOM 846 N N . GLY A 1 103 ? -44.537 -1.903 3.589 1.00 52.44 103 GLY A N 1
ATOM 847 C CA . GLY A 1 103 ? -43.145 -1.816 3.121 1.00 52.44 103 GLY A CA 1
ATOM 848 C C . GLY A 1 103 ? -42.187 -2.830 3.762 1.00 52.44 103 GLY A C 1
ATOM 849 O O . GLY A 1 103 ? -40.991 -2.790 3.496 1.00 52.44 103 GLY A O 1
ATOM 850 N N . ASP A 1 104 ? -42.715 -3.751 4.571 1.00 48.06 104 ASP A N 1
ATOM 851 C CA . ASP A 1 104 ? -41.956 -4.605 5.499 1.00 48.06 104 ASP A CA 1
ATOM 852 C C . ASP A 1 104 ? -41.730 -6.033 4.948 1.00 48.06 104 ASP A C 1
ATOM 854 O O . ASP A 1 104 ? -41.387 -6.971 5.668 1.00 48.06 104 ASP A O 1
ATOM 858 N N . ILE A 1 105 ? -41.936 -6.219 3.637 1.00 53.44 105 ILE A N 1
ATOM 859 C CA . ILE A 1 105 ? -41.545 -7.428 2.904 1.00 53.44 105 ILE A CA 1
ATOM 860 C C . ILE A 1 105 ? -40.289 -7.115 2.092 1.00 53.44 105 ILE A C 1
ATOM 862 O O . ILE A 1 105 ? -40.351 -6.475 1.041 1.00 53.44 105 ILE A O 1
ATOM 866 N N . SER A 1 106 ? -39.152 -7.650 2.534 1.00 50.50 106 SER A N 1
ATOM 867 C CA . SER A 1 106 ? -37.950 -7.715 1.701 1.00 50.50 106 SER A CA 1
ATOM 868 C C . SER A 1 106 ? -38.240 -8.492 0.410 1.00 50.50 106 SER A C 1
ATOM 870 O O . SER A 1 106 ? -38.545 -9.685 0.453 1.00 50.50 106 SER A O 1
ATOM 872 N N . LEU A 1 107 ? -38.065 -7.844 -0.748 1.00 50.25 107 LEU A N 1
ATOM 873 C CA . LEU A 1 107 ? -38.044 -8.512 -2.061 1.00 50.25 107 LEU A CA 1
ATOM 874 C C . LEU A 1 107 ? -36.847 -9.465 -2.227 1.00 50.25 107 LEU A C 1
ATOM 876 O O . LEU A 1 107 ? -36.796 -10.233 -3.186 1.00 50.25 107 LEU A O 1
ATOM 880 N N . ASN A 1 108 ? -35.893 -9.424 -1.296 1.00 54.09 108 ASN A N 1
ATOM 881 C CA . ASN A 1 108 ? -34.762 -10.330 -1.229 1.00 54.09 108 ASN A CA 1
ATOM 882 C C . ASN A 1 108 ? -35.020 -11.388 -0.136 1.00 54.09 108 ASN A C 1
ATOM 884 O O . ASN A 1 108 ? -34.915 -11.058 1.054 1.00 54.09 108 ASN A O 1
ATOM 888 N N . PRO A 1 109 ? -35.373 -12.643 -0.482 1.00 47.72 109 PRO A N 1
ATOM 889 C CA . PRO A 1 109 ? -35.341 -13.726 0.488 1.00 47.72 109 PRO A CA 1
ATOM 890 C C . PRO A 1 109 ? -33.877 -13.916 0.889 1.00 47.72 109 PRO A C 1
ATOM 892 O O . PRO A 1 109 ? -33.056 -14.301 0.061 1.00 47.72 109 PRO A O 1
ATOM 895 N N . GLY A 1 110 ? -33.554 -13.587 2.145 1.00 54.53 110 GLY A N 1
ATOM 896 C CA . GLY A 1 110 ? -32.179 -13.584 2.653 1.00 54.53 110 GLY A CA 1
ATOM 897 C C . GLY A 1 110 ? -31.426 -14.900 2.401 1.00 54.53 110 GLY A C 1
ATOM 898 O O . GLY A 1 110 ? -32.065 -15.923 2.134 1.00 54.53 110 GLY A O 1
ATOM 899 N N . PRO A 1 111 ? -30.080 -14.878 2.496 1.00 60.22 111 PRO A N 1
ATOM 900 C CA . PRO A 1 111 ? -29.176 -15.884 1.939 1.00 60.22 111 PRO A CA 1
ATOM 901 C C . PRO A 1 111 ? -29.685 -17.319 2.085 1.00 60.22 111 PRO A C 1
ATOM 903 O O . PRO A 1 111 ? -30.068 -17.762 3.173 1.00 60.22 111 PRO A O 1
ATOM 906 N N . VAL A 1 112 ? -29.703 -18.027 0.951 1.00 66.56 112 VAL A N 1
ATOM 907 C CA . VAL A 1 112 ? -30.285 -19.364 0.802 1.00 66.56 112 VAL A CA 1
ATOM 908 C C . VAL A 1 112 ? -29.717 -20.294 1.870 1.00 66.56 112 VAL A C 1
ATOM 910 O O . VAL A 1 112 ? -28.550 -20.666 1.823 1.00 66.56 112 VAL A O 1
ATOM 913 N N . LYS A 1 113 ? -30.550 -20.691 2.839 1.00 69.00 113 LYS A N 1
ATOM 914 C CA . LYS A 1 113 ? -30.129 -21.607 3.905 1.00 69.00 113 LYS A CA 1
ATOM 915 C C . LYS A 1 113 ? -29.780 -22.966 3.300 1.00 69.00 113 LYS A C 1
ATOM 917 O O . LYS A 1 113 ? -30.631 -23.578 2.654 1.00 69.00 113 LYS A O 1
ATOM 922 N N . ASN A 1 114 ? -28.551 -23.420 3.550 1.00 77.81 114 ASN A N 1
ATOM 923 C CA . ASN A 1 114 ? -27.956 -24.635 2.990 1.00 77.81 114 ASN A CA 1
ATOM 924 C C . ASN A 1 114 ? -28.069 -24.664 1.451 1.00 77.81 114 ASN A C 1
ATOM 926 O O . ASN A 1 114 ? -28.884 -25.422 0.914 1.00 77.81 114 ASN A O 1
ATOM 930 N N . PRO A 1 115 ? -27.315 -23.819 0.724 1.00 84.81 115 PRO A N 1
ATOM 931 C CA . PRO A 1 115 ? -27.324 -23.852 -0.731 1.00 84.81 115 PRO A CA 1
ATOM 932 C C . PRO A 1 115 ? -26.702 -25.168 -1.210 1.00 84.81 115 PRO A C 1
ATOM 934 O O . PRO A 1 115 ? -25.732 -25.659 -0.636 1.00 84.81 115 PRO A O 1
ATOM 937 N N . CYS A 1 116 ? -27.265 -25.757 -2.264 1.00 88.62 116 CYS A N 1
ATOM 938 C CA . CYS A 1 116 ? -26.646 -26.904 -2.918 1.00 88.62 116 CYS A CA 1
ATOM 939 C C . CYS A 1 116 ? -25.321 -26.485 -3.572 1.00 88.62 116 CYS A C 1
ATOM 941 O O . CYS A 1 116 ? -25.337 -25.503 -4.313 1.00 88.62 116 CYS A O 1
ATOM 943 N N . GLY A 1 117 ? -24.242 -27.259 -3.400 1.00 83.25 117 GLY A N 1
ATOM 944 C CA . GLY A 1 117 ? -22.927 -26.957 -3.997 1.00 83.25 117 GLY A CA 1
ATOM 945 C C . GLY A 1 117 ? -22.998 -26.619 -5.493 1.00 83.25 117 GLY A C 1
ATOM 946 O O . GLY A 1 117 ? -22.674 -25.504 -5.870 1.00 83.25 117 GLY A O 1
ATOM 947 N N . LEU A 1 118 ? -23.572 -27.511 -6.312 1.00 84.88 118 LEU A N 1
ATOM 948 C CA . LEU A 1 118 ? -23.687 -27.299 -7.765 1.00 84.88 118 LEU A CA 1
ATOM 949 C C . LEU A 1 118 ? -24.772 -26.301 -8.219 1.00 84.88 118 LEU A C 1
ATOM 951 O O . LEU A 1 118 ? -24.564 -25.533 -9.149 1.00 84.88 118 LEU A O 1
ATOM 955 N N . CYS A 1 119 ? -25.991 -26.376 -7.664 1.00 85.56 119 CYS A N 1
ATOM 956 C CA . CYS A 1 119 ? -27.145 -25.646 -8.226 1.00 85.56 119 CYS A CA 1
ATOM 957 C C . CYS A 1 119 ? -27.584 -24.419 -7.417 1.00 85.56 119 CYS A C 1
ATOM 959 O O . CYS A 1 119 ? -28.549 -23.757 -7.802 1.00 85.56 119 CYS A O 1
ATOM 961 N N . HIS A 1 120 ? -26.948 -24.170 -6.269 1.00 83.19 120 HIS A N 1
ATOM 962 C CA . HIS A 1 120 ? -27.179 -23.070 -5.319 1.00 83.19 120 HIS A CA 1
ATOM 963 C C . HIS A 1 120 ? -28.627 -22.891 -4.806 1.00 83.19 120 HIS A C 1
ATOM 965 O O . HIS A 1 120 ? -28.926 -21.968 -4.051 1.00 83.19 120 HIS A O 1
ATOM 971 N N . ARG A 1 121 ? -29.543 -23.807 -5.149 1.00 82.69 121 ARG A N 1
ATOM 972 C CA . ARG A 1 121 ? -30.917 -23.867 -4.622 1.00 82.69 121 ARG A CA 1
ATOM 973 C C . ARG A 1 121 ? -30.928 -24.450 -3.202 1.00 82.69 121 ARG A C 1
ATOM 975 O O . ARG A 1 121 ? -30.078 -25.290 -2.900 1.00 82.69 121 ARG A O 1
ATOM 982 N N . PRO A 1 122 ? -31.907 -24.089 -2.350 1.00 84.25 122 PRO A N 1
ATOM 983 C CA . PRO A 1 122 ? -31.961 -24.562 -0.969 1.00 84.25 122 PRO A CA 1
ATOM 984 C C . PRO A 1 122 ? -32.058 -26.088 -0.849 1.00 84.25 122 PRO A C 1
ATOM 986 O O . PRO A 1 122 ? -32.837 -26.762 -1.539 1.00 84.25 122 PRO A O 1
ATOM 989 N N . VAL A 1 123 ? -31.306 -26.638 0.097 1.00 85.31 123 VAL A N 1
ATOM 990 C CA . VAL A 1 123 ? -31.429 -28.015 0.575 1.00 85.31 123 VAL A CA 1
ATOM 991 C C . VAL A 1 123 ? -32.330 -28.011 1.813 1.00 85.31 123 VAL A C 1
ATOM 993 O O . VAL A 1 123 ? -31.896 -27.760 2.936 1.00 85.31 123 VAL A O 1
ATOM 996 N N . ALA A 1 124 ? -33.624 -28.261 1.600 1.00 80.25 124 ALA A N 1
ATOM 997 C CA . ALA A 1 124 ? -34.596 -28.380 2.683 1.00 80.25 124 ALA A CA 1
ATOM 998 C C . ALA A 1 124 ? -34.467 -29.733 3.410 1.00 80.25 124 ALA A C 1
ATOM 1000 O O . ALA A 1 124 ? -34.063 -30.728 2.814 1.00 80.25 124 ALA A O 1
ATOM 1001 N N . LYS A 1 125 ? -34.878 -29.796 4.688 1.00 77.19 125 LYS A N 1
ATOM 1002 C CA . LYS A 1 125 ? -34.762 -30.998 5.550 1.00 77.19 125 LYS A CA 1
ATOM 1003 C C . LYS A 1 125 ? -35.461 -32.260 5.013 1.00 77.19 125 LYS A C 1
ATOM 1005 O O . LYS A 1 125 ? -35.186 -33.353 5.487 1.00 77.19 125 LYS A O 1
ATOM 1010 N N . ASN A 1 126 ? -36.394 -32.111 4.075 1.00 78.81 126 ASN A N 1
ATOM 1011 C CA . ASN A 1 126 ? -37.130 -33.196 3.423 1.00 78.81 126 ASN A CA 1
ATOM 1012 C C . ASN A 1 126 ? -36.554 -33.588 2.047 1.00 78.81 126 ASN A C 1
ATOM 1014 O O . ASN A 1 126 ? -37.089 -34.489 1.398 1.00 78.81 126 ASN A O 1
ATOM 1018 N N . HIS A 1 127 ? -35.507 -32.914 1.565 1.00 84.25 127 HIS A N 1
ATOM 1019 C CA . HIS A 1 127 ? -34.821 -33.291 0.332 1.00 84.25 127 HIS A CA 1
ATOM 1020 C C . HIS A 1 127 ? -33.867 -34.460 0.594 1.00 84.25 127 HIS A C 1
ATOM 1022 O O . HIS A 1 127 ? -33.185 -34.500 1.613 1.00 84.25 127 HIS A O 1
ATOM 1028 N N . ARG A 1 128 ? -33.758 -35.381 -0.372 1.00 87.25 128 ARG A N 1
ATOM 1029 C CA . ARG A 1 128 ? -32.649 -36.343 -0.393 1.00 87.25 128 ARG A CA 1
ATOM 1030 C C . ARG A 1 128 ? -31.376 -35.590 -0.750 1.00 87.25 128 ARG A C 1
ATOM 1032 O O . ARG A 1 128 ? -31.233 -35.109 -1.881 1.00 87.25 128 ARG A O 1
ATOM 1039 N N . ALA A 1 129 ? -30.493 -35.473 0.225 1.00 88.94 129 ALA A N 1
ATOM 1040 C CA . ALA A 1 129 ? -29.242 -34.756 0.116 1.00 88.94 129 ALA A CA 1
ATOM 1041 C C . ALA A 1 129 ? -28.152 -35.458 0.922 1.00 88.94 129 ALA A C 1
ATOM 1043 O O . ALA A 1 129 ? -28.446 -36.202 1.861 1.00 88.94 129 ALA A O 1
ATOM 1044 N N . ILE A 1 130 ? -26.916 -35.204 0.520 1.00 87.31 130 ILE A N 1
ATOM 1045 C CA . ILE A 1 130 ? -25.685 -35.691 1.133 1.00 87.31 130 ILE A CA 1
ATOM 1046 C C . ILE A 1 130 ? -24.801 -34.483 1.470 1.00 87.31 130 ILE A C 1
ATOM 1048 O O . ILE A 1 130 ? -24.984 -33.403 0.899 1.00 87.31 130 ILE A O 1
ATOM 1052 N N . TYR A 1 131 ? -23.900 -34.637 2.430 1.00 85.94 131 TYR A N 1
ATOM 1053 C CA . TYR A 1 131 ? -23.001 -33.584 2.892 1.00 85.94 131 TYR A CA 1
ATOM 1054 C C . TYR A 1 131 ? -21.582 -33.897 2.424 1.00 85.94 131 TYR A C 1
ATOM 1056 O O . TYR A 1 131 ? -21.146 -35.034 2.567 1.00 85.94 131 TYR A O 1
ATOM 1064 N N . CYS A 1 132 ? -20.895 -32.917 1.838 1.00 85.62 132 CYS A N 1
ATOM 1065 C CA . CYS A 1 132 ? -19.488 -33.050 1.471 1.00 85.62 132 CYS A CA 1
ATOM 1066 C C . CYS A 1 132 ? -18.616 -32.582 2.634 1.00 85.62 132 CYS A C 1
ATOM 1068 O O . CYS A 1 132 ? -18.730 -31.424 3.041 1.00 85.62 132 CYS A O 1
ATOM 1070 N N . GLU A 1 133 ? -17.725 -33.437 3.129 1.00 79.06 133 GLU A N 1
ATOM 1071 C CA . GLU A 1 133 ? -16.833 -33.060 4.233 1.00 79.06 133 GLU A CA 1
ATOM 1072 C C . GLU A 1 133 ? -15.713 -32.103 3.796 1.00 79.06 133 GLU A C 1
ATOM 1074 O O . GLU A 1 133 ? -15.294 -31.261 4.581 1.00 79.06 133 GLU A O 1
ATOM 1079 N N . SER A 1 134 ? -15.283 -32.148 2.530 1.00 78.12 134 SER A N 1
ATOM 1080 C CA . SER A 1 134 ? -14.190 -31.301 2.025 1.00 78.12 134 SER A CA 1
ATOM 1081 C C . SER A 1 134 ? -14.586 -29.837 1.782 1.00 78.12 134 SER A C 1
ATOM 1083 O O . SER A 1 134 ? -13.778 -28.946 2.019 1.00 78.12 134 SER A O 1
ATOM 1085 N N . CYS A 1 135 ? -15.813 -29.562 1.314 1.00 82.19 135 CYS A N 1
ATOM 1086 C CA . CYS A 1 135 ? -16.315 -28.190 1.092 1.00 82.19 135 CYS A CA 1
ATOM 1087 C C . CYS A 1 135 ? -17.433 -27.765 2.052 1.00 82.19 135 CYS A C 1
ATOM 1089 O O . CYS A 1 135 ? -18.023 -26.698 1.872 1.00 82.19 135 CYS A O 1
ATOM 1091 N N . TYR A 1 136 ? -17.761 -28.600 3.043 1.00 83.06 136 TYR A N 1
ATOM 1092 C CA . TYR A 1 136 ? -18.776 -28.345 4.075 1.00 83.06 136 TYR A CA 1
ATOM 1093 C C . TYR A 1 136 ? -20.162 -27.939 3.526 1.00 83.06 136 TYR A C 1
ATOM 1095 O O . TYR A 1 136 ? -20.970 -27.298 4.202 1.00 83.06 136 TYR A O 1
ATOM 1103 N N . CYS A 1 137 ? -20.456 -28.319 2.279 1.00 85.12 137 CYS A N 1
ATOM 1104 C CA . CYS A 1 137 ? -21.688 -27.979 1.576 1.00 85.12 137 CYS A CA 1
ATOM 1105 C C . CYS A 1 137 ? -22.630 -29.178 1.458 1.00 85.12 137 CYS A C 1
ATOM 1107 O O . CYS A 1 137 ? -22.219 -30.326 1.285 1.00 85.12 137 CYS A O 1
ATOM 1109 N N . TRP A 1 138 ? -23.930 -28.888 1.470 1.00 87.06 138 TRP A N 1
ATOM 1110 C CA . TRP A 1 138 ? -24.965 -29.868 1.155 1.00 87.06 138 TRP A CA 1
ATOM 1111 C C . TRP A 1 138 ? -25.137 -30.011 -0.358 1.00 87.06 138 TRP A C 1
ATOM 1113 O O . TRP A 1 138 ? -25.015 -29.047 -1.111 1.00 87.06 138 TRP A O 1
ATOM 1123 N N . TRP A 1 139 ? -25.472 -31.213 -0.813 1.00 89.62 139 TRP A N 1
ATOM 1124 C CA . TRP A 1 139 ? -25.690 -31.539 -2.220 1.00 89.62 139 TRP A CA 1
ATOM 1125 C C . TRP A 1 139 ? -26.991 -32.327 -2.372 1.00 89.62 139 TRP A C 1
ATOM 1127 O O . TRP A 1 139 ? -27.173 -33.354 -1.721 1.00 89.62 139 TRP A O 1
ATOM 1137 N N . HIS A 1 140 ? -27.918 -31.895 -3.239 1.00 90.50 140 HIS A N 1
ATOM 1138 C CA . HIS A 1 140 ? -29.045 -32.766 -3.615 1.00 90.50 140 HIS A CA 1
ATOM 1139 C C . HIS A 1 140 ? -28.491 -34.004 -4.330 1.00 90.50 140 HIS A C 1
ATOM 1141 O O . HIS A 1 140 ? -27.614 -33.858 -5.179 1.00 90.50 140 HIS A O 1
ATOM 1147 N N . ILE A 1 141 ? -29.049 -35.199 -4.096 1.00 88.06 141 ILE A N 1
ATOM 1148 C CA . ILE A 1 141 ? -28.519 -36.435 -4.718 1.00 88.06 141 I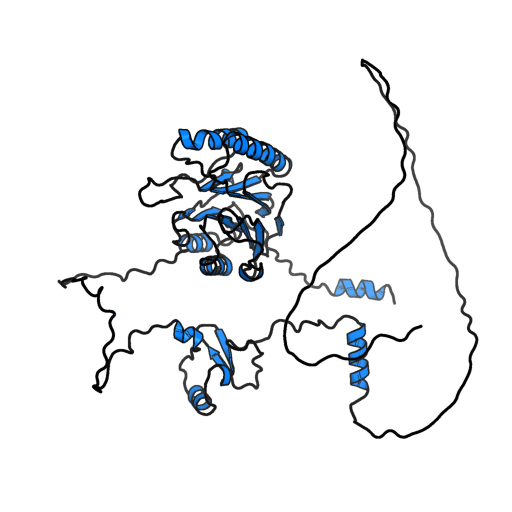LE A CA 1
ATOM 1149 C C . ILE A 1 141 ? -28.445 -36.362 -6.253 1.00 88.06 141 ILE A C 1
ATOM 1151 O O . ILE A 1 141 ? -27.505 -36.868 -6.849 1.00 88.06 141 ILE A O 1
ATOM 1155 N N . LYS A 1 142 ? -29.378 -35.641 -6.897 1.00 85.75 142 LYS A N 1
ATOM 1156 C CA . LYS A 1 142 ? -29.365 -35.405 -8.351 1.00 85.75 142 LYS A CA 1
ATOM 1157 C C . LYS A 1 142 ? -28.191 -34.534 -8.809 1.00 85.75 142 LYS A C 1
ATOM 1159 O O . LYS A 1 142 ? -27.676 -34.747 -9.895 1.00 85.75 142 LYS A O 1
ATOM 1164 N N . CYS A 1 143 ? -27.793 -33.559 -7.996 1.00 86.94 143 CYS A N 1
ATOM 1165 C CA . CYS A 1 143 ? -26.663 -32.670 -8.267 1.00 86.94 143 CYS A CA 1
ATOM 1166 C C . CYS A 1 143 ? -25.324 -33.370 -8.000 1.00 86.94 143 CYS A C 1
ATOM 1168 O O . CYS A 1 143 ? -24.340 -33.086 -8.665 1.00 86.94 143 CYS A O 1
ATOM 1170 N N . ALA A 1 144 ? -25.309 -34.317 -7.060 1.00 83.94 144 ALA A N 1
ATOM 1171 C CA . ALA A 1 144 ? -24.187 -35.213 -6.792 1.00 83.94 144 ALA A CA 1
ATOM 1172 C C . ALA A 1 144 ? -24.073 -36.388 -7.792 1.00 83.94 144 ALA A C 1
ATOM 1174 O O . ALA A 1 144 ? -23.167 -37.203 -7.665 1.00 83.94 144 ALA A O 1
ATOM 1175 N N . ASN A 1 145 ? -25.004 -36.506 -8.749 1.00 85.62 145 ASN A N 1
ATOM 1176 C CA . ASN A 1 145 ? -25.158 -37.647 -9.663 1.00 85.62 145 ASN A CA 1
ATOM 1177 C C . ASN A 1 145 ? -25.325 -39.023 -8.966 1.00 85.62 145 ASN A C 1
ATOM 1179 O O . ASN A 1 145 ? -25.007 -40.063 -9.536 1.00 85.62 145 ASN A O 1
ATOM 1183 N N . ILE A 1 146 ? -25.853 -39.037 -7.737 1.00 83.38 146 ILE A N 1
ATOM 1184 C CA . ILE A 1 146 ? -26.086 -40.240 -6.922 1.00 83.38 146 ILE A CA 1
ATOM 1185 C C . ILE A 1 146 ? -27.491 -40.786 -7.198 1.00 83.38 146 ILE A C 1
ATOM 1187 O O . ILE A 1 146 ? -28.489 -40.054 -7.106 1.00 83.38 146 ILE A O 1
ATOM 1191 N N . THR A 1 147 ? -27.609 -42.086 -7.482 1.00 86.19 147 THR A N 1
ATOM 1192 C CA . THR A 1 147 ? -28.926 -42.696 -7.699 1.00 86.19 147 THR A CA 1
ATOM 1193 C C . THR A 1 147 ? -29.683 -42.908 -6.374 1.00 86.19 147 THR A C 1
ATOM 1195 O O . THR A 1 147 ? -29.086 -43.026 -5.300 1.00 86.19 147 THR A O 1
ATOM 1198 N N . PRO A 1 148 ? -31.028 -42.998 -6.388 1.00 84.81 148 PRO A N 1
ATOM 1199 C CA . PRO A 1 148 ? -31.806 -43.288 -5.181 1.00 84.81 148 PRO A CA 1
ATOM 1200 C C . PRO A 1 148 ? -31.528 -44.648 -4.524 1.00 84.81 148 PRO A C 1
ATOM 1202 O O . PRO A 1 148 ? -31.969 -44.849 -3.390 1.00 84.81 148 PRO A O 1
ATOM 1205 N N . THR A 1 149 ? -30.883 -45.583 -5.227 1.00 82.44 149 THR A N 1
ATOM 1206 C CA . THR A 1 149 ? -30.410 -46.860 -4.675 1.00 82.44 149 THR A CA 1
ATOM 1207 C C . THR A 1 149 ? -29.098 -46.666 -3.932 1.00 82.44 149 THR A C 1
ATOM 1209 O O . THR A 1 149 ? -29.029 -47.023 -2.759 1.00 82.44 149 THR A O 1
ATOM 1212 N N . ASP A 1 150 ? -28.124 -45.991 -4.542 1.00 80.69 150 ASP A N 1
ATOM 1213 C CA . ASP A 1 150 ? -26.807 -45.762 -3.934 1.00 80.69 150 ASP A CA 1
ATOM 1214 C C . ASP A 1 150 ? -26.941 -44.892 -2.680 1.00 80.69 150 ASP A C 1
ATOM 1216 O O . ASP A 1 150 ? -26.368 -45.207 -1.644 1.00 80.69 150 ASP A O 1
ATOM 1220 N N . TYR A 1 151 ? -27.805 -43.870 -2.708 1.00 85.31 151 TYR A N 1
ATOM 1221 C CA . TYR A 1 151 ? -28.104 -43.041 -1.532 1.00 85.31 151 TYR A CA 1
ATOM 1222 C C . TYR A 1 151 ? -28.598 -43.847 -0.314 1.00 85.31 151 TYR A C 1
ATOM 1224 O O . TYR A 1 151 ? -28.365 -43.452 0.824 1.00 85.31 151 TYR A O 1
ATOM 1232 N N . LYS A 1 152 ? -29.275 -44.986 -0.528 1.00 81.75 152 LYS A N 1
ATOM 1233 C CA . LYS A 1 152 ? -29.671 -45.886 0.570 1.00 81.75 152 LYS A CA 1
ATOM 1234 C C . LYS A 1 152 ? -28.522 -46.761 1.064 1.00 81.75 152 LYS A C 1
ATOM 1236 O O . LYS A 1 152 ? -28.587 -47.214 2.199 1.00 81.75 152 LYS A O 1
ATOM 1241 N N . MET A 1 153 ? -27.527 -47.033 0.222 1.00 77.31 153 MET A N 1
ATOM 1242 C CA . MET A 1 153 ? -26.323 -47.775 0.603 1.00 77.31 153 MET A CA 1
ATOM 1243 C C . MET A 1 153 ? -25.391 -46.872 1.416 1.00 77.31 153 MET A C 1
ATOM 1245 O O . MET A 1 153 ? -25.012 -47.262 2.513 1.00 77.31 153 MET A O 1
ATOM 1249 N N . TRP A 1 154 ? -25.172 -45.631 0.961 1.00 74.94 154 TRP A N 1
ATOM 1250 C CA . TRP A 1 154 ? -24.446 -44.585 1.699 1.00 74.94 154 TRP A CA 1
ATOM 1251 C C . TRP A 1 154 ? -25.058 -44.266 3.074 1.00 74.94 154 TRP A C 1
ATOM 1253 O O . TRP A 1 154 ? -24.351 -43.898 3.999 1.00 74.94 154 TRP A O 1
ATOM 1263 N N . GLY A 1 155 ? -26.373 -44.441 3.246 1.00 71.00 155 GLY A N 1
ATOM 1264 C CA . GLY A 1 155 ? -27.029 -44.303 4.553 1.00 71.00 155 GLY A CA 1
ATOM 1265 C C . GLY A 1 155 ? -26.719 -45.418 5.567 1.00 71.00 155 GLY A C 1
ATOM 1266 O O . GLY A 1 155 ? -27.191 -45.326 6.696 1.00 71.00 155 GLY A O 1
ATOM 1267 N N . ASN A 1 156 ? -25.978 -46.460 5.170 1.00 68.56 156 ASN A N 1
ATOM 1268 C CA . ASN A 1 156 ? -25.564 -47.587 6.017 1.00 68.56 156 ASN A CA 1
ATOM 1269 C C . ASN A 1 156 ? -24.029 -47.695 6.159 1.00 68.56 156 ASN A C 1
ATOM 1271 O O . ASN A 1 156 ? -23.541 -48.709 6.656 1.00 68.56 156 ASN A O 1
ATOM 1275 N N . THR A 1 157 ? -23.277 -46.701 5.681 1.00 72.31 157 THR A N 1
ATOM 1276 C CA . THR A 1 157 ? -21.809 -46.640 5.728 1.00 72.31 157 THR A CA 1
ATOM 1277 C C . THR A 1 157 ? -21.379 -45.389 6.481 1.00 72.31 157 THR A C 1
ATOM 1279 O O . THR A 1 157 ? -21.901 -44.314 6.200 1.00 72.31 157 THR A O 1
ATOM 1282 N N . ASP A 1 158 ? -20.394 -45.511 7.370 1.00 70.19 158 ASP A N 1
ATOM 1283 C CA . ASP A 1 158 ? -19.787 -44.366 8.069 1.00 70.19 158 ASP A CA 1
ATOM 1284 C C . ASP A 1 158 ? -18.677 -43.682 7.233 1.00 70.19 158 ASP A C 1
ATOM 1286 O O . ASP A 1 158 ? -17.959 -42.818 7.732 1.00 70.19 158 ASP A O 1
ATOM 1290 N N . ASP A 1 159 ? -18.517 -44.072 5.962 1.00 72.00 159 ASP A N 1
ATOM 1291 C CA . ASP A 1 159 ? -17.504 -43.527 5.056 1.00 72.00 159 ASP A CA 1
ATOM 1292 C C . ASP A 1 159 ? -17.828 -42.071 4.649 1.00 72.00 159 ASP A C 1
ATOM 1294 O O . ASP A 1 159 ? -18.965 -41.776 4.255 1.00 72.00 159 ASP A O 1
ATOM 1298 N N . PRO A 1 160 ? -16.849 -41.147 4.687 1.00 77.44 160 PRO A N 1
ATOM 1299 C CA . PRO A 1 160 ? -17.076 -39.743 4.364 1.00 77.44 160 PRO A CA 1
ATOM 1300 C C . PRO A 1 160 ? -17.299 -39.546 2.860 1.00 77.44 160 PRO A C 1
ATOM 1302 O O . PRO A 1 160 ? -16.535 -40.028 2.021 1.00 77.44 160 PRO A O 1
ATOM 1305 N N . TRP A 1 161 ? -18.338 -38.790 2.497 1.00 84.12 161 TRP A N 1
ATOM 1306 C CA . TRP A 1 161 ? -18.605 -38.452 1.099 1.00 84.12 161 TRP A CA 1
ATOM 1307 C C . TRP A 1 161 ? -17.905 -37.156 0.681 1.00 84.12 161 TRP A C 1
ATOM 1309 O O . TRP A 1 161 ? -18.000 -36.124 1.352 1.00 84.12 161 TRP A O 1
ATOM 1319 N N . VAL A 1 162 ? -17.266 -37.193 -0.488 1.00 81.38 162 VAL A N 1
ATOM 1320 C CA . VAL A 1 162 ? -16.610 -36.048 -1.128 1.00 81.38 162 VAL A CA 1
ATOM 1321 C C . VAL A 1 162 ? -17.312 -35.757 -2.454 1.00 81.38 162 VAL A C 1
ATOM 1323 O O . VAL A 1 162 ? -17.561 -36.662 -3.252 1.00 81.38 162 VAL A O 1
ATOM 1326 N N . CYS A 1 163 ? -17.667 -34.493 -2.703 1.00 84.31 163 CYS A N 1
ATOM 1327 C CA . CYS A 1 163 ? -18.366 -34.117 -3.931 1.00 84.31 163 CYS A CA 1
ATOM 1328 C C . CYS A 1 163 ? -17.448 -34.173 -5.165 1.00 84.31 163 CYS A C 1
ATOM 1330 O O . CYS A 1 163 ? -16.236 -34.024 -5.022 1.00 84.31 163 CYS A O 1
ATOM 1332 N N . PRO A 1 164 ? -17.993 -34.318 -6.392 1.00 78.38 164 PRO A N 1
ATOM 1333 C CA . PRO A 1 164 ? -17.181 -34.416 -7.609 1.00 78.38 164 PRO A CA 1
ATOM 1334 C C . PRO A 1 164 ? -16.230 -33.232 -7.836 1.00 78.38 164 PRO A C 1
ATOM 1336 O O . PRO A 1 164 ? -15.136 -33.422 -8.359 1.00 78.38 164 PRO A O 1
ATOM 1339 N N . GLU A 1 165 ? -16.613 -32.026 -7.406 1.00 78.25 165 GLU A N 1
ATOM 1340 C CA . GLU A 1 165 ? -15.759 -30.833 -7.471 1.00 78.25 165 GLU A CA 1
ATOM 1341 C C . GLU A 1 165 ? -14.538 -30.972 -6.550 1.00 78.25 165 GLU A C 1
ATOM 1343 O O . GLU A 1 165 ? -13.414 -30.804 -7.008 1.00 78.25 165 GLU A O 1
ATOM 1348 N N . CYS A 1 166 ? -14.719 -31.382 -5.290 1.00 79.38 166 CYS A N 1
ATOM 1349 C CA . CYS A 1 166 ? -13.605 -31.638 -4.367 1.00 79.38 166 CYS A CA 1
ATOM 1350 C C . CYS A 1 166 ? -12.784 -32.876 -4.754 1.00 79.38 166 CYS A C 1
ATOM 1352 O O . CYS A 1 166 ? -11.562 -32.873 -4.626 1.00 79.38 166 CYS A O 1
ATOM 1354 N N . ASN A 1 167 ? -13.431 -33.917 -5.281 1.00 72.56 167 ASN A N 1
ATOM 1355 C CA . ASN A 1 167 ? -12.762 -35.132 -5.742 1.00 72.56 167 ASN A CA 1
ATOM 1356 C C . ASN A 1 167 ? -11.896 -34.882 -6.992 1.00 72.56 167 ASN A C 1
ATOM 1358 O O . ASN A 1 167 ? -10.970 -35.640 -7.251 1.00 72.56 167 ASN A O 1
ATOM 1362 N N . SER A 1 168 ? -12.150 -33.799 -7.736 1.00 58.78 168 SER A N 1
ATOM 1363 C CA . SER A 1 168 ? -11.302 -33.361 -8.857 1.00 58.78 168 SER A CA 1
ATOM 1364 C C . SER A 1 168 ? -9.986 -32.704 -8.409 1.00 58.78 168 SER A C 1
ATOM 1366 O O . SER A 1 168 ? -9.082 -32.555 -9.225 1.00 58.78 168 SER A O 1
ATOM 1368 N N . PHE A 1 169 ? -9.861 -32.334 -7.127 1.00 44.41 169 PHE A N 1
ATOM 1369 C CA . PHE A 1 169 ? -8.627 -31.803 -6.530 1.00 44.41 169 PHE A CA 1
ATOM 1370 C C . PHE A 1 169 ? -7.858 -32.841 -5.692 1.00 44.41 169 PHE A C 1
ATOM 1372 O O . PHE A 1 169 ? -6.735 -32.573 -5.276 1.00 44.41 169 PHE A O 1
ATOM 1379 N N . HIS A 1 170 ? -8.405 -34.046 -5.500 1.00 38.72 170 HIS A N 1
ATOM 1380 C CA . HIS A 1 170 ? -7.684 -35.189 -4.937 1.00 38.72 170 HIS A CA 1
ATOM 1381 C C . HIS A 1 170 ? -7.136 -36.089 -6.057 1.00 38.72 170 HIS A C 1
ATOM 1383 O O . HIS A 1 170 ? -7.679 -37.156 -6.350 1.00 38.72 170 HIS A O 1
ATOM 1389 N N . PHE A 1 171 ? -6.009 -35.692 -6.656 1.00 34.84 171 PHE A N 1
ATOM 1390 C CA . PHE A 1 171 ? -5.185 -36.638 -7.414 1.00 34.84 171 PHE A CA 1
ATOM 1391 C C . PHE A 1 171 ? -4.539 -37.633 -6.441 1.00 34.84 171 PHE A C 1
ATOM 1393 O O . PHE A 1 171 ? -3.486 -37.385 -5.863 1.00 34.84 171 PHE A O 1
ATOM 1400 N N . SER A 1 172 ? -5.207 -38.769 -6.233 1.00 35.97 172 SER A N 1
ATOM 1401 C CA . SER A 1 172 ? -4.591 -39.954 -5.640 1.00 35.97 172 SER A CA 1
ATOM 1402 C C . SER A 1 172 ? -3.910 -40.755 -6.749 1.00 35.97 172 SER A C 1
ATOM 1404 O O . SER A 1 172 ? -4.591 -41.356 -7.583 1.00 35.97 172 SER A O 1
ATOM 1406 N N . ASP A 1 173 ? -2.576 -40.794 -6.738 1.00 35.44 173 ASP A N 1
ATOM 1407 C CA . ASP A 1 173 ? -1.740 -41.579 -7.661 1.00 35.44 173 ASP A CA 1
ATOM 1408 C C . ASP A 1 173 ? -1.826 -43.094 -7.386 1.00 35.44 173 ASP A C 1
ATOM 1410 O O . ASP A 1 173 ? -0.856 -43.765 -7.038 1.00 35.44 173 ASP A O 1
ATOM 1414 N N . SER A 1 174 ? -3.028 -43.655 -7.527 1.00 35.03 174 SER A N 1
ATOM 1415 C CA . SER A 1 174 ? -3.316 -45.079 -7.319 1.00 35.03 174 SER A CA 1
ATOM 1416 C C . SER A 1 174 ? -4.118 -45.732 -8.456 1.00 35.03 174 SER A C 1
ATOM 1418 O O . SER A 1 174 ? -4.324 -46.943 -8.434 1.00 35.03 174 SER A O 1
ATOM 1420 N N . PHE A 1 175 ? -4.502 -44.977 -9.496 1.00 36.16 175 PHE A N 1
ATOM 1421 C CA . PHE A 1 175 ? -5.335 -45.470 -10.609 1.00 36.16 175 PHE A CA 1
ATOM 1422 C C . PHE A 1 175 ? -4.590 -45.970 -11.862 1.00 36.16 175 PHE A C 1
ATOM 1424 O O . PHE A 1 175 ? -5.233 -46.397 -12.818 1.00 36.16 175 PHE A O 1
ATOM 1431 N N . PHE A 1 176 ? -3.252 -46.003 -11.852 1.00 36.31 176 PHE A N 1
ATOM 1432 C CA . PHE A 1 176 ? -2.443 -46.647 -12.900 1.00 36.31 176 PHE A CA 1
ATOM 1433 C C . PHE A 1 176 ? -1.708 -47.897 -12.396 1.00 36.31 176 PHE A C 1
ATOM 1435 O O . PHE A 1 176 ? -0.516 -48.071 -12.628 1.00 36.31 176 PHE A O 1
ATOM 1442 N N . ASN A 1 177 ? -2.429 -48.803 -11.731 1.00 32.03 177 ASN A N 1
ATOM 1443 C CA . ASN A 1 177 ? -1.979 -50.184 -11.572 1.00 32.03 177 ASN A CA 1
ATOM 1444 C C . ASN A 1 177 ? -3.145 -51.169 -11.727 1.00 32.03 177 ASN A C 1
ATOM 1446 O O . ASN A 1 177 ? -4.077 -51.173 -10.929 1.00 32.03 177 ASN A O 1
ATOM 1450 N N . ASN A 1 178 ? -3.008 -52.045 -12.730 1.00 28.20 178 ASN A N 1
ATOM 1451 C CA . ASN A 1 178 ? -3.928 -53.105 -13.162 1.00 28.20 178 ASN A CA 1
ATOM 1452 C C . ASN A 1 178 ? -5.265 -52.630 -13.794 1.00 28.20 178 ASN A C 1
ATOM 1454 O O . ASN A 1 178 ? -6.007 -51.858 -13.208 1.00 28.20 178 ASN A O 1
ATOM 1458 N N . SER A 1 179 ? -5.688 -53.132 -14.965 1.00 30.97 179 SER A N 1
ATOM 1459 C CA . SER A 1 179 ? -5.064 -54.157 -15.827 1.00 30.97 179 SER A CA 1
ATOM 1460 C C . SER A 1 179 ? -5.755 -54.288 -17.201 1.00 30.97 179 SER A C 1
ATOM 1462 O O . SER A 1 179 ? -6.873 -53.816 -17.380 1.00 30.97 179 SER A O 1
ATOM 1464 N N . TYR A 1 180 ? -5.097 -55.050 -18.084 1.00 31.50 180 TYR A N 1
ATOM 1465 C CA . TYR A 1 180 ? -5.559 -55.679 -19.334 1.00 31.50 180 TYR A CA 1
ATOM 1466 C C . TYR A 1 180 ? -5.419 -54.950 -20.679 1.00 31.50 180 TYR A C 1
ATOM 1468 O O . TYR A 1 180 ? -5.766 -53.791 -20.877 1.00 31.50 180 TYR A O 1
ATOM 1476 N N . GLU A 1 181 ? -4.884 -55.742 -21.607 1.00 30.16 181 GLU A N 1
ATOM 1477 C CA . GLU A 1 181 ? -4.564 -55.472 -23.003 1.00 30.16 181 GLU A CA 1
ATOM 1478 C C . GLU A 1 181 ? -5.830 -55.389 -23.868 1.00 30.16 181 GLU A C 1
ATOM 1480 O O . GLU A 1 181 ? -6.684 -56.266 -23.757 1.00 30.16 181 GLU A O 1
ATOM 1485 N N . ILE A 1 182 ? -5.870 -54.465 -24.837 1.00 30.25 182 ILE A N 1
ATOM 1486 C CA . ILE A 1 182 ? -6.322 -54.767 -26.209 1.00 30.25 182 ILE A CA 1
ATOM 1487 C C . ILE A 1 182 ? -5.420 -54.002 -27.191 1.00 30.25 182 ILE A C 1
ATOM 1489 O O . ILE A 1 182 ? -5.283 -52.784 -27.112 1.00 30.25 182 ILE A O 1
ATOM 1493 N N . ASN A 1 183 ? -4.825 -54.727 -28.141 1.00 27.22 183 ASN A N 1
ATOM 1494 C CA . ASN A 1 183 ? -4.134 -54.153 -29.297 1.00 27.22 183 ASN A CA 1
ATOM 1495 C C . ASN A 1 183 ? -5.135 -53.572 -30.305 1.00 27.22 183 ASN A C 1
ATOM 1497 O O . ASN A 1 183 ? -6.011 -54.316 -30.740 1.00 27.22 183 ASN A O 1
ATOM 1501 N N . SER A 1 184 ? -4.896 -52.353 -30.803 1.00 29.98 184 SER A N 1
ATOM 1502 C CA . SER A 1 184 ? -4.702 -52.125 -32.251 1.00 29.98 184 SER A CA 1
ATOM 1503 C C . SER A 1 184 ? -4.454 -50.651 -32.595 1.00 29.98 184 SER A C 1
ATOM 1505 O O . SER A 1 184 ? -5.344 -49.822 -32.453 1.00 29.98 184 SER A O 1
ATOM 1507 N N . ASN A 1 185 ? -3.252 -50.386 -33.111 1.00 31.19 185 ASN A N 1
ATOM 1508 C CA . ASN A 1 185 ? -2.909 -49.459 -34.195 1.00 31.19 185 ASN A CA 1
ATOM 1509 C C . ASN A 1 185 ? -3.850 -48.267 -34.477 1.00 31.19 185 ASN A C 1
ATOM 1511 O O . ASN A 1 185 ? -4.837 -48.429 -35.186 1.00 31.19 185 ASN A O 1
ATOM 1515 N N . GLU A 1 186 ? -3.408 -47.057 -34.129 1.00 32.72 186 GLU A N 1
ATOM 1516 C CA . GLU A 1 186 ? -3.314 -45.951 -35.096 1.00 32.72 186 GLU A CA 1
ATOM 1517 C C . GLU A 1 186 ? -2.296 -44.911 -34.594 1.00 32.72 186 GLU A C 1
ATOM 1519 O O . GLU A 1 186 ? -2.232 -44.598 -33.405 1.00 32.72 186 GLU A O 1
ATOM 1524 N N . GLU A 1 187 ? -1.426 -44.439 -35.487 1.00 34.78 187 GLU A N 1
ATOM 1525 C CA . GLU A 1 187 ? -0.319 -43.538 -35.151 1.00 34.78 187 GLU A CA 1
ATOM 1526 C C . GLU A 1 187 ? -0.804 -42.089 -35.039 1.00 34.78 187 GLU A C 1
ATOM 1528 O O . GLU A 1 187 ? -1.540 -41.622 -35.907 1.00 34.78 187 GLU A O 1
ATOM 1533 N N . ASN A 1 188 ? -0.313 -41.325 -34.055 1.00 34.69 188 ASN A N 1
ATOM 1534 C CA . ASN A 1 188 ? -0.101 -39.889 -34.258 1.00 34.69 188 ASN A CA 1
ATOM 1535 C C . ASN A 1 188 ? 0.954 -39.285 -33.319 1.00 34.69 188 ASN A C 1
ATOM 1537 O O . ASN A 1 188 ? 1.155 -39.711 -32.184 1.00 34.69 188 ASN A O 1
ATOM 1541 N N . SER A 1 189 ? 1.667 -38.293 -33.850 1.00 38.81 189 SER A N 1
ATOM 1542 C CA . SER A 1 189 ? 2.964 -37.828 -33.351 1.00 38.81 189 SER A CA 1
ATOM 1543 C C . SER A 1 189 ? 2.865 -36.716 -32.298 1.00 38.81 189 SER A C 1
ATOM 1545 O O . SER A 1 189 ? 2.576 -35.571 -32.647 1.00 38.81 189 SER A O 1
ATOM 1547 N N . PHE A 1 190 ? 3.288 -37.001 -31.061 1.00 31.42 190 PHE A N 1
ATOM 1548 C CA . PHE A 1 190 ? 3.909 -35.993 -30.185 1.00 31.42 190 PHE A CA 1
ATOM 1549 C C . PHE A 1 190 ? 4.872 -36.625 -29.159 1.00 31.42 190 PHE A C 1
ATOM 1551 O O . PHE A 1 190 ? 4.584 -36.704 -27.968 1.00 31.42 190 PHE A O 1
ATOM 1558 N N . SER A 1 191 ? 6.041 -37.085 -29.618 1.00 31.17 191 SER A N 1
ATOM 1559 C CA . SER A 1 191 ? 7.091 -37.641 -28.749 1.00 31.17 191 SER A CA 1
ATOM 1560 C C . SER A 1 191 ? 8.450 -36.977 -28.990 1.00 31.17 191 SER A C 1
ATOM 1562 O O . SER A 1 191 ? 9.230 -37.423 -29.831 1.00 31.17 191 SER A O 1
ATOM 1564 N N . SER A 1 192 ? 8.750 -35.915 -28.237 1.00 31.02 192 SER A N 1
ATOM 1565 C CA . SER A 1 192 ? 10.116 -35.419 -27.997 1.00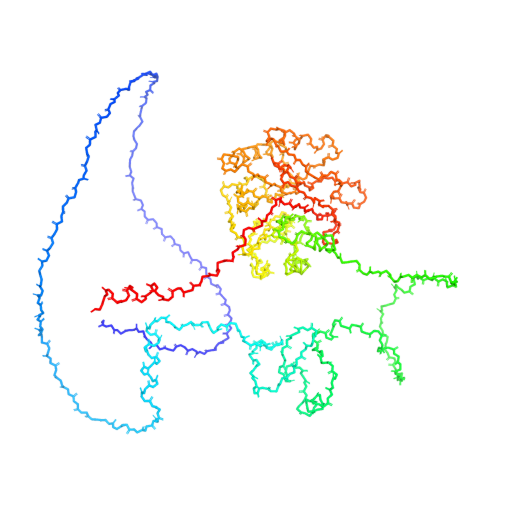 31.02 192 SER A CA 1
ATOM 1566 C C . SER A 1 192 ? 10.130 -34.419 -26.841 1.00 31.02 192 SER A C 1
ATOM 1568 O O . SER A 1 192 ? 10.078 -33.218 -27.076 1.00 31.02 192 SER A O 1
ATOM 1570 N N . LEU A 1 193 ? 10.169 -34.932 -25.604 1.00 30.00 193 LEU A N 1
ATOM 1571 C CA . LEU A 1 193 ? 10.799 -34.328 -24.409 1.00 30.00 193 LEU A CA 1
ATOM 1572 C C . LEU A 1 193 ? 10.667 -35.292 -23.201 1.00 30.00 193 LEU A C 1
ATOM 1574 O O . LEU A 1 193 ? 10.211 -34.926 -22.123 1.00 30.00 193 LEU A O 1
ATOM 1578 N N . SER A 1 194 ? 11.052 -36.560 -23.386 1.00 35.59 194 SER A N 1
ATOM 1579 C CA . SER A 1 194 ? 10.998 -37.618 -22.356 1.00 35.59 194 SER A CA 1
ATOM 1580 C C . SER A 1 194 ? 12.360 -38.296 -22.153 1.00 35.59 194 SER A C 1
ATOM 1582 O O . SER A 1 194 ? 12.498 -39.515 -22.147 1.00 35.59 194 SER A O 1
ATOM 1584 N N . SER A 1 195 ? 13.383 -37.461 -21.987 1.00 28.31 195 SER A N 1
ATOM 1585 C CA . SER A 1 195 ? 14.734 -37.800 -21.524 1.00 28.31 195 SER A CA 1
ATOM 1586 C C . SER A 1 195 ? 15.424 -36.466 -21.207 1.00 28.31 195 SER A C 1
ATOM 1588 O O . SER A 1 195 ? 15.450 -35.601 -22.076 1.00 28.31 195 SER A O 1
ATOM 1590 N N . SER A 1 196 ? 15.966 -36.197 -20.020 1.00 28.62 196 SER A N 1
ATOM 1591 C CA . SER A 1 196 ? 16.579 -37.133 -19.074 1.00 28.62 196 SER A CA 1
ATOM 1592 C C . SER A 1 196 ? 16.593 -36.598 -17.635 1.00 28.62 196 SER A C 1
ATOM 1594 O O . SER A 1 196 ? 17.180 -35.548 -17.381 1.00 28.62 196 SER A O 1
ATOM 1596 N N . LEU A 1 197 ? 16.084 -37.384 -16.684 1.00 28.36 197 LEU A N 1
ATOM 1597 C CA . LEU A 1 197 ? 16.500 -37.339 -15.279 1.00 28.36 197 LEU A CA 1
ATOM 1598 C C . LEU A 1 197 ? 16.844 -38.765 -14.844 1.00 28.36 197 LEU A C 1
ATOM 1600 O O . LEU A 1 197 ? 16.007 -39.503 -14.334 1.00 28.36 197 LEU A O 1
ATOM 1604 N N . ILE A 1 198 ? 18.091 -39.164 -15.102 1.00 29.19 198 ILE A N 1
ATOM 1605 C CA . ILE A 1 198 ? 18.671 -40.353 -14.479 1.00 29.19 198 ILE A CA 1
ATOM 1606 C C . ILE A 1 198 ? 19.197 -39.903 -13.119 1.00 29.19 198 ILE A C 1
ATOM 1608 O O . ILE A 1 198 ? 20.229 -39.240 -13.057 1.00 29.19 198 ILE A O 1
ATOM 1612 N N . TYR A 1 199 ? 18.511 -40.286 -12.045 1.00 29.72 199 TYR A N 1
ATOM 1613 C CA . TYR A 1 199 ? 19.136 -40.386 -10.731 1.00 29.72 199 TYR A CA 1
ATOM 1614 C C . TYR A 1 199 ? 19.402 -41.860 -10.444 1.00 29.72 199 TYR A C 1
ATOM 1616 O O . TYR A 1 199 ? 18.488 -42.683 -10.429 1.00 29.72 199 TYR A O 1
ATOM 1624 N N . GLN A 1 200 ? 20.678 -42.195 -10.268 1.00 28.98 200 GLN A N 1
ATOM 1625 C CA . GLN A 1 200 ? 21.076 -43.495 -9.747 1.00 28.98 200 GLN A CA 1
ATOM 1626 C C . GLN A 1 200 ? 20.802 -43.501 -8.241 1.00 28.98 200 GLN A C 1
ATOM 1628 O O . GLN A 1 200 ? 21.222 -42.587 -7.533 1.00 28.98 200 GLN A O 1
ATOM 1633 N N . ASN A 1 201 ? 20.092 -44.522 -7.766 1.00 28.06 201 ASN A N 1
ATOM 1634 C CA . ASN A 1 201 ? 19.929 -44.763 -6.338 1.00 28.06 201 ASN A CA 1
ATOM 1635 C C . ASN A 1 201 ? 21.251 -45.254 -5.749 1.00 28.06 201 ASN A C 1
ATOM 1637 O O . ASN A 1 201 ? 21.754 -46.275 -6.210 1.00 28.06 201 ASN A O 1
ATOM 1641 N N . ASP A 1 202 ? 21.721 -44.620 -4.674 1.00 26.28 202 ASP A N 1
ATOM 1642 C CA . ASP A 1 202 ? 22.566 -45.301 -3.693 1.00 26.28 202 ASP A CA 1
ATOM 1643 C C . ASP A 1 202 ? 22.333 -44.784 -2.258 1.00 26.28 202 ASP A C 1
ATOM 1645 O O . ASP A 1 202 ? 22.915 -43.814 -1.789 1.00 26.28 202 ASP A O 1
ATOM 1649 N N . THR A 1 203 ? 21.417 -45.486 -1.590 1.00 31.12 203 THR A N 1
ATOM 1650 C CA . THR A 1 203 ? 21.471 -45.954 -0.194 1.00 31.12 203 THR A CA 1
ATOM 1651 C C . THR A 1 203 ? 21.800 -44.989 0.976 1.00 31.12 203 THR A C 1
ATOM 1653 O O . THR A 1 203 ? 22.941 -44.621 1.231 1.00 31.12 203 THR A O 1
ATOM 1656 N N . SER A 1 204 ? 20.793 -44.831 1.854 1.00 34.91 204 SER A N 1
ATOM 1657 C CA . SER A 1 204 ? 20.849 -44.547 3.311 1.00 34.91 204 SER A CA 1
ATOM 1658 C C . SER A 1 204 ? 21.301 -43.171 3.842 1.00 34.91 204 SER A C 1
ATOM 1660 O O . SER A 1 204 ? 22.480 -42.957 4.097 1.00 34.91 204 SER A O 1
ATOM 1662 N N . ALA A 1 205 ? 20.333 -42.338 4.247 1.00 33.59 205 ALA A N 1
ATOM 1663 C CA . ALA A 1 205 ? 20.064 -41.977 5.654 1.00 33.59 205 ALA A CA 1
ATOM 1664 C C . ALA A 1 205 ? 18.779 -41.123 5.753 1.00 33.59 205 ALA A C 1
ATOM 1666 O O . ALA A 1 205 ? 18.358 -40.531 4.774 1.00 33.59 205 ALA A O 1
ATOM 1667 N N . SE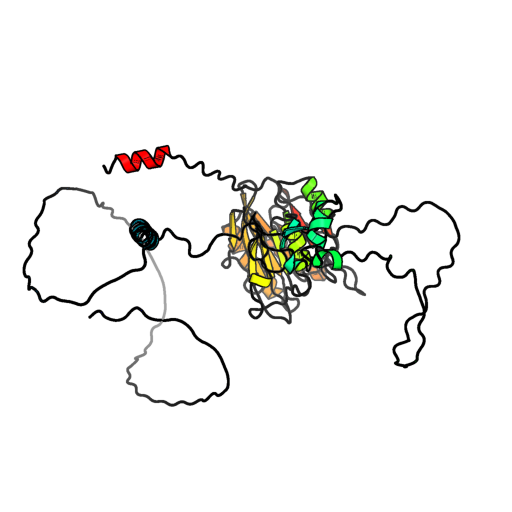R A 1 206 ? 18.149 -41.109 6.928 1.00 43.41 206 SER A N 1
ATOM 1668 C CA . SER A 1 206 ? 16.922 -40.375 7.289 1.00 43.41 206 SER A CA 1
ATOM 1669 C C . SER A 1 206 ? 16.752 -38.969 6.683 1.00 43.41 206 SER A C 1
ATOM 1671 O O . SER A 1 206 ? 17.484 -38.063 7.076 1.00 43.41 206 SER A O 1
ATOM 1673 N N . ASP A 1 207 ? 15.703 -38.776 5.878 1.00 29.11 207 ASP A N 1
ATOM 1674 C CA . ASP A 1 207 ? 15.189 -37.457 5.487 1.00 29.11 207 ASP A CA 1
ATOM 1675 C C . ASP A 1 207 ? 13.756 -37.261 6.001 1.00 29.11 207 ASP A C 1
ATOM 1677 O O . ASP A 1 207 ? 12.876 -38.103 5.795 1.00 29.11 207 ASP A O 1
ATOM 1681 N N . GLU A 1 208 ? 13.523 -36.127 6.663 1.00 42.91 208 GLU A N 1
ATOM 1682 C CA . GLU A 1 208 ? 12.178 -35.593 6.869 1.00 42.91 208 GLU A CA 1
ATOM 1683 C C . GLU A 1 208 ? 11.642 -35.103 5.516 1.00 42.91 208 GLU A C 1
ATOM 1685 O O . GLU A 1 208 ? 12.346 -34.429 4.764 1.00 42.91 208 GLU A O 1
ATOM 1690 N N . SER A 1 209 ? 10.392 -35.435 5.187 1.00 35.69 209 SER A N 1
ATOM 1691 C CA . SER A 1 209 ? 9.749 -34.946 3.963 1.00 35.69 209 SER A CA 1
ATOM 1692 C C . SER A 1 209 ? 9.763 -33.411 3.928 1.00 35.69 209 SER A C 1
ATOM 1694 O O . SER A 1 209 ? 9.349 -32.813 4.928 1.00 35.69 209 SER A O 1
ATOM 1696 N N . PRO A 1 210 ? 10.140 -32.758 2.810 1.00 40.00 210 PRO A N 1
ATOM 1697 C CA . PRO A 1 210 ? 10.050 -31.309 2.709 1.00 40.00 210 PRO A CA 1
ATOM 1698 C C . PRO A 1 210 ? 8.587 -30.904 2.872 1.00 40.00 210 PRO A C 1
ATOM 1700 O O . PRO A 1 210 ? 7.746 -31.268 2.052 1.00 40.00 210 PRO A O 1
ATOM 1703 N N . SER A 1 211 ? 8.270 -30.171 3.938 1.00 43.00 211 SER A N 1
ATOM 1704 C CA . SER A 1 211 ? 6.950 -29.565 4.084 1.00 43.00 211 SER A CA 1
ATOM 1705 C C . SER A 1 211 ? 6.712 -28.622 2.910 1.00 43.00 211 SER A C 1
ATOM 1707 O O . SER A 1 211 ? 7.544 -27.742 2.670 1.00 43.00 211 SER A O 1
ATOM 1709 N N . GLU A 1 212 ? 5.574 -28.754 2.228 1.00 48.97 212 GLU A N 1
ATOM 1710 C CA . GLU A 1 212 ? 5.066 -27.684 1.371 1.00 48.97 212 GLU A CA 1
ATOM 1711 C C . GLU A 1 212 ? 4.915 -26.428 2.238 1.00 48.97 212 GLU A C 1
ATOM 1713 O O . GLU A 1 212 ? 4.051 -26.356 3.111 1.00 48.97 212 GLU A O 1
ATOM 1718 N N . SER A 1 213 ? 5.829 -25.472 2.070 1.00 63.53 213 SER A N 1
ATOM 1719 C CA . SER A 1 213 ? 5.861 -24.255 2.878 1.00 63.53 213 SER A CA 1
ATOM 1720 C C . SER A 1 213 ? 4.669 -23.373 2.523 1.00 63.53 213 SER A C 1
ATOM 1722 O O . SER A 1 213 ? 4.524 -22.995 1.355 1.00 63.53 213 SER A O 1
ATOM 1724 N N . ASP A 1 214 ? 3.845 -23.007 3.506 1.00 80.94 214 ASP A N 1
ATOM 1725 C CA . ASP A 1 214 ? 2.689 -22.147 3.267 1.00 80.94 214 ASP A CA 1
ATOM 1726 C C . ASP A 1 214 ? 3.185 -20.744 2.889 1.00 80.94 214 ASP A C 1
ATOM 1728 O O . ASP A 1 214 ? 3.923 -20.083 3.624 1.00 80.94 214 ASP A O 1
ATOM 1732 N N . VAL A 1 215 ? 2.748 -20.283 1.718 1.00 84.31 215 VAL A N 1
ATOM 1733 C CA . VAL A 1 215 ? 3.065 -18.977 1.118 1.00 84.31 215 VAL A CA 1
ATOM 1734 C C . VAL A 1 215 ? 2.886 -17.802 2.093 1.00 84.31 215 VAL A C 1
ATOM 1736 O O . VAL A 1 215 ? 3.579 -16.785 1.981 1.00 84.31 215 VAL A O 1
ATOM 1739 N N . PHE A 1 216 ? 1.986 -17.927 3.068 1.00 91.19 216 PHE A N 1
ATOM 1740 C CA . PHE A 1 216 ? 1.682 -16.896 4.057 1.00 91.19 216 PHE A CA 1
ATOM 1741 C C . PHE A 1 216 ? 2.123 -17.245 5.485 1.00 91.19 216 PHE A C 1
ATOM 1743 O O . PHE A 1 216 ? 1.716 -16.548 6.422 1.00 91.19 216 PHE A O 1
ATOM 1750 N N . ASP A 1 217 ? 2.979 -18.255 5.683 1.00 91.44 217 ASP A N 1
ATOM 1751 C CA . ASP A 1 217 ? 3.436 -18.714 7.007 1.00 91.44 217 ASP A CA 1
ATOM 1752 C C . ASP A 1 217 ? 3.907 -17.566 7.909 1.00 91.44 217 ASP A C 1
ATOM 1754 O O . ASP A 1 217 ? 3.514 -17.481 9.074 1.00 91.44 217 ASP A O 1
ATOM 1758 N N . GLN A 1 218 ? 4.675 -16.613 7.368 1.00 91.88 218 GLN A N 1
ATOM 1759 C CA . GLN A 1 218 ? 5.168 -15.463 8.138 1.00 91.88 218 GLN A CA 1
ATOM 1760 C C . GLN A 1 218 ? 4.036 -14.568 8.669 1.00 91.88 218 GLN A C 1
ATOM 1762 O O . GLN A 1 218 ? 4.114 -14.075 9.799 1.00 91.88 218 GLN A O 1
ATOM 1767 N N . LEU A 1 219 ? 2.962 -14.377 7.894 1.00 93.69 219 LEU A N 1
ATOM 1768 C CA . LEU A 1 219 ? 1.781 -13.631 8.336 1.00 93.69 219 LEU A CA 1
ATOM 1769 C C . LEU A 1 219 ? 0.948 -14.447 9.326 1.00 93.69 219 LEU A C 1
ATOM 1771 O O . LEU A 1 219 ? 0.495 -13.893 10.331 1.00 93.69 219 LEU A O 1
ATOM 1775 N N . ARG A 1 220 ? 0.799 -15.763 9.116 1.00 93.88 220 ARG A N 1
ATOM 1776 C CA . ARG A 1 220 ? 0.119 -16.644 10.081 1.00 93.88 220 ARG A CA 1
ATOM 1777 C C . ARG A 1 220 ? 0.849 -16.670 11.423 1.00 93.88 220 ARG A C 1
ATOM 1779 O O . ARG A 1 220 ? 0.209 -16.556 12.466 1.00 93.88 220 ARG A O 1
ATOM 1786 N N . GLU A 1 221 ? 2.175 -16.764 11.427 1.00 92.50 221 GLU A N 1
ATOM 1787 C CA . GLU A 1 221 ? 3.010 -16.734 12.636 1.00 92.50 221 GLU A CA 1
ATOM 1788 C C . GLU A 1 221 ? 2.968 -15.358 13.329 1.00 92.50 221 GLU A C 1
ATOM 1790 O O . GLU A 1 221 ? 2.966 -15.270 14.562 1.00 92.50 221 GLU A O 1
ATOM 1795 N N . LEU A 1 222 ? 2.894 -14.257 12.570 1.00 91.62 222 LEU A N 1
ATOM 1796 C CA . LEU A 1 222 ? 2.645 -12.925 13.131 1.00 91.62 222 LEU A CA 1
ATOM 1797 C C . LEU A 1 222 ? 1.253 -12.804 13.757 1.00 91.62 222 LEU A C 1
ATOM 1799 O O . LEU A 1 222 ? 1.144 -12.285 14.868 1.00 91.62 222 LEU A O 1
ATOM 1803 N N . LYS A 1 223 ? 0.202 -13.301 13.100 1.00 91.19 223 LYS A N 1
ATOM 1804 C CA . LYS A 1 223 ? -1.173 -13.250 13.622 1.00 91.19 223 LYS A CA 1
ATOM 1805 C C . LYS A 1 223 ? -1.384 -14.150 14.832 1.00 91.19 223 LYS A C 1
ATOM 1807 O O . LYS A 1 223 ? -2.030 -13.719 15.782 1.00 91.19 223 LYS A O 1
ATOM 1812 N N . LYS A 1 224 ? -0.764 -15.334 14.866 1.00 91.94 224 LYS A N 1
ATOM 1813 C CA . LYS A 1 224 ? -0.725 -16.208 16.055 1.00 91.94 224 LYS A CA 1
ATOM 1814 C C . LYS A 1 224 ? -0.103 -15.495 17.267 1.00 91.94 224 LYS A C 1
ATOM 1816 O O . LYS A 1 224 ? -0.612 -15.634 18.374 1.00 91.94 224 LYS A O 1
ATOM 1821 N N . ARG A 1 225 ? 0.965 -14.707 17.070 1.00 91.19 225 ARG A N 1
ATOM 1822 C CA . ARG A 1 225 ? 1.641 -13.950 18.148 1.00 91.19 225 ARG A CA 1
ATOM 1823 C C . ARG A 1 225 ? 0.950 -12.635 18.522 1.00 91.19 225 ARG A C 1
ATOM 1825 O O . ARG A 1 225 ? 0.980 -12.243 19.686 1.00 91.19 225 ARG A O 1
ATOM 1832 N N . HIS A 1 226 ? 0.342 -11.949 17.557 1.00 88.19 226 HIS A N 1
ATOM 1833 C CA . HIS A 1 226 ? -0.235 -10.611 17.725 1.00 88.19 226 HIS A CA 1
ATOM 1834 C C . HIS A 1 226 ? -1.625 -10.503 17.062 1.00 88.19 226 HIS A C 1
ATOM 1836 O O . HIS A 1 226 ? -1.795 -9.756 16.095 1.00 88.19 226 HIS A O 1
ATOM 1842 N N . PRO A 1 227 ? -2.647 -11.223 17.565 1.00 86.81 227 PRO A N 1
ATOM 1843 C CA . PRO A 1 227 ? -3.933 -11.361 16.873 1.00 86.81 227 PRO A CA 1
ATOM 1844 C C . PRO A 1 227 ? -4.740 -10.058 16.787 1.00 86.81 227 PRO A C 1
ATOM 1846 O O . PRO A 1 227 ? -5.419 -9.825 15.795 1.00 86.81 227 PRO A O 1
ATOM 1849 N N . MET A 1 228 ? -4.652 -9.188 17.799 1.00 86.62 228 MET A N 1
ATOM 1850 C CA . MET A 1 228 ? -5.414 -7.925 17.882 1.00 86.62 228 MET A CA 1
ATOM 1851 C C . MET A 1 228 ? -4.692 -6.714 17.267 1.00 86.62 228 MET A C 1
ATOM 1853 O O . MET A 1 228 ? -5.178 -5.586 17.360 1.00 86.62 228 MET A O 1
ATOM 1857 N N . GLN A 1 229 ? -3.508 -6.932 16.699 1.00 91.25 229 GLN A N 1
ATOM 1858 C CA . GLN A 1 229 ? -2.629 -5.887 16.193 1.00 91.25 229 GLN A CA 1
ATOM 1859 C C . GLN A 1 229 ? -2.931 -5.609 14.716 1.00 91.25 229 GLN A C 1
ATOM 1861 O O . GLN A 1 229 ? -2.886 -6.522 13.881 1.00 91.25 229 GLN A O 1
ATOM 1866 N N . PHE A 1 230 ? -3.173 -4.336 14.395 1.00 95.81 230 PHE A N 1
ATOM 1867 C CA . PHE A 1 230 ? -3.414 -3.892 13.024 1.00 95.81 230 PHE A CA 1
ATOM 1868 C C . PHE A 1 230 ? -2.205 -4.182 12.133 1.00 95.81 230 PHE A C 1
ATOM 1870 O O . PHE A 1 230 ? -1.100 -3.706 12.403 1.00 95.81 230 PHE A O 1
ATOM 1877 N N . THR A 1 231 ? -2.426 -4.970 11.083 1.00 97.31 231 THR A N 1
ATOM 1878 C CA . THR A 1 231 ? -1.417 -5.408 10.115 1.00 97.31 231 THR A CA 1
ATOM 1879 C C . THR A 1 231 ? -1.773 -4.868 8.734 1.00 97.31 231 THR A C 1
ATOM 1881 O O . THR A 1 231 ? -2.817 -5.223 8.184 1.00 97.31 231 THR A O 1
ATOM 1884 N N . CYS A 1 232 ? -0.897 -4.031 8.177 1.00 98.19 232 CYS A N 1
ATOM 1885 C CA . CYS A 1 232 ? -1.003 -3.520 6.813 1.00 98.19 232 CYS A CA 1
ATOM 1886 C C . CYS A 1 232 ? 0.053 -4.188 5.931 1.00 98.19 232 CYS A C 1
ATOM 1888 O O . CYS A 1 232 ? 1.216 -4.271 6.330 1.00 98.19 232 CYS A O 1
ATOM 1890 N N . ALA A 1 233 ? -0.336 -4.625 4.737 1.00 98.44 233 ALA A N 1
ATOM 1891 C CA . ALA A 1 233 ? 0.554 -5.204 3.737 1.00 98.44 233 ALA A CA 1
ATOM 1892 C C . ALA A 1 233 ? 0.468 -4.466 2.394 1.00 98.44 233 ALA A C 1
ATOM 1894 O O . ALA A 1 233 ? -0.525 -3.800 2.093 1.00 98.44 233 ALA A O 1
ATOM 1895 N N . TYR A 1 234 ? 1.518 -4.602 1.590 1.00 98.75 234 TYR A N 1
ATOM 1896 C CA . TYR A 1 234 ? 1.599 -4.097 0.224 1.00 98.75 234 TYR A CA 1
ATOM 1897 C C . TYR A 1 234 ? 2.307 -5.119 -0.676 1.00 98.75 234 TYR A C 1
ATOM 1899 O O . TYR A 1 234 ? 3.271 -5.765 -0.252 1.00 98.75 234 TYR A O 1
ATOM 1907 N N . LEU A 1 235 ? 1.832 -5.249 -1.917 1.00 98.50 235 LEU A N 1
ATOM 1908 C CA . LEU A 1 235 ? 2.445 -6.069 -2.962 1.00 98.50 235 LEU A CA 1
ATOM 1909 C C . LEU A 1 235 ? 2.273 -5.410 -4.343 1.00 98.50 235 LEU A C 1
ATOM 1911 O O . LEU A 1 235 ? 1.143 -5.253 -4.810 1.00 98.50 235 LEU A O 1
ATOM 1915 N N . ASN A 1 236 ? 3.368 -5.110 -5.050 1.00 97.81 236 ASN A N 1
ATOM 1916 C CA . ASN A 1 236 ? 3.312 -4.968 -6.509 1.00 97.81 236 ASN A CA 1
ATOM 1917 C C . ASN A 1 236 ? 3.143 -6.379 -7.107 1.00 97.81 236 ASN A C 1
ATOM 1919 O O . ASN A 1 236 ? 4.055 -7.205 -7.049 1.00 97.81 236 ASN A O 1
ATOM 1923 N N . ILE A 1 237 ? 1.946 -6.693 -7.613 1.00 96.75 237 ILE A N 1
ATOM 1924 C CA . ILE A 1 237 ? 1.575 -8.061 -8.024 1.00 96.75 237 ILE A CA 1
ATOM 1925 C C . ILE A 1 237 ? 1.963 -8.385 -9.472 1.00 96.75 237 ILE A C 1
ATOM 1927 O O . ILE A 1 237 ? 1.990 -9.558 -9.853 1.00 96.75 237 ILE A O 1
ATOM 1931 N N . ASN A 1 238 ? 2.241 -7.351 -10.274 1.00 94.81 238 ASN A N 1
ATOM 1932 C CA . ASN A 1 238 ? 2.413 -7.432 -11.721 1.00 94.81 238 ASN A CA 1
ATOM 1933 C C . ASN A 1 238 ? 1.281 -8.235 -12.412 1.00 94.81 238 ASN A C 1
ATOM 1935 O O . ASN A 1 238 ? 1.456 -9.387 -12.805 1.00 94.81 238 ASN A O 1
ATOM 1939 N N . SER A 1 239 ? 0.121 -7.590 -12.589 1.00 94.75 239 SER A N 1
ATOM 1940 C CA . SER A 1 239 ? -1.160 -8.125 -13.093 1.00 94.75 239 SER A CA 1
ATOM 1941 C C . SER A 1 239 ? -1.958 -8.990 -12.106 1.00 94.75 239 SER A C 1
ATOM 1943 O O . SER A 1 239 ? -1.638 -10.143 -11.835 1.00 94.75 239 SER A O 1
ATOM 1945 N N . LEU A 1 240 ? -3.081 -8.451 -11.616 1.00 95.25 240 LEU A N 1
ATOM 1946 C CA . LEU A 1 240 ? -3.961 -9.114 -10.642 1.00 95.25 240 LEU A CA 1
ATOM 1947 C C . LEU A 1 240 ? -4.814 -10.240 -11.257 1.00 95.25 240 LEU A C 1
ATOM 1949 O O . LEU A 1 240 ? -5.164 -11.198 -10.569 1.00 95.25 240 LEU A O 1
ATOM 1953 N N . ARG A 1 241 ? -5.155 -10.136 -12.550 1.00 91.56 241 ARG A N 1
ATOM 1954 C CA . ARG A 1 241 ? -6.241 -10.895 -13.206 1.00 91.56 241 ARG A CA 1
ATOM 1955 C C . ARG A 1 241 ? -6.222 -12.406 -12.955 1.00 91.56 241 ARG A C 1
ATOM 1957 O O . ARG A 1 241 ? -7.281 -12.989 -12.747 1.00 91.56 241 ARG A O 1
ATOM 1964 N N . HIS A 1 242 ? -5.045 -13.025 -13.013 1.00 91.44 242 HIS A N 1
ATOM 1965 C CA . HIS A 1 242 ? -4.864 -14.478 -12.884 1.00 91.44 242 HIS A CA 1
ATOM 1966 C C . HIS A 1 242 ? -4.310 -14.904 -11.516 1.00 91.44 242 HIS A C 1
ATOM 1968 O O . HIS A 1 242 ? -4.092 -16.087 -11.287 1.00 91.44 242 HIS A O 1
ATOM 1974 N N . LYS A 1 243 ? -4.085 -13.939 -10.618 1.00 94.50 243 LYS A N 1
ATOM 1975 C CA . LYS A 1 243 ? -3.448 -14.114 -9.305 1.00 94.50 243 LYS A CA 1
ATOM 1976 C C . LYS A 1 243 ? -4.413 -13.834 -8.140 1.00 94.50 243 LYS A C 1
ATOM 1978 O O . LYS A 1 243 ? -4.027 -13.942 -6.981 1.00 94.50 243 LYS A O 1
ATOM 1983 N N . PHE A 1 244 ? -5.665 -13.468 -8.440 1.00 95.94 244 PHE A N 1
ATOM 1984 C CA . PHE A 1 244 ? -6.657 -13.038 -7.451 1.00 95.94 244 PHE A CA 1
ATOM 1985 C C . PHE A 1 244 ? -7.042 -14.119 -6.428 1.00 95.94 244 PHE A C 1
ATOM 1987 O O . PHE A 1 244 ? -7.245 -13.765 -5.276 1.00 95.94 244 PHE A O 1
ATOM 1994 N N . CYS A 1 245 ? -7.070 -15.409 -6.782 1.00 94.69 245 CYS A N 1
ATOM 1995 C CA . CYS A 1 245 ? -7.393 -16.480 -5.823 1.00 94.69 245 CYS A CA 1
ATOM 1996 C C . CYS A 1 245 ? -6.483 -16.456 -4.581 1.00 94.69 245 CYS A C 1
ATOM 1998 O O . CYS A 1 245 ? -6.974 -16.457 -3.462 1.00 94.69 245 CYS A O 1
ATOM 2000 N N . LEU A 1 246 ? -5.169 -16.290 -4.764 1.00 94.31 246 LEU A N 1
ATOM 2001 C CA . LEU A 1 246 ? -4.206 -16.209 -3.657 1.00 94.31 246 LEU A CA 1
ATOM 2002 C C . LEU A 1 246 ? -4.399 -14.947 -2.793 1.00 94.31 246 LEU A C 1
ATOM 2004 O O . LEU A 1 246 ? -4.065 -14.936 -1.610 1.00 94.31 246 LEU A O 1
ATOM 2008 N N . ILE A 1 247 ? -4.952 -13.878 -3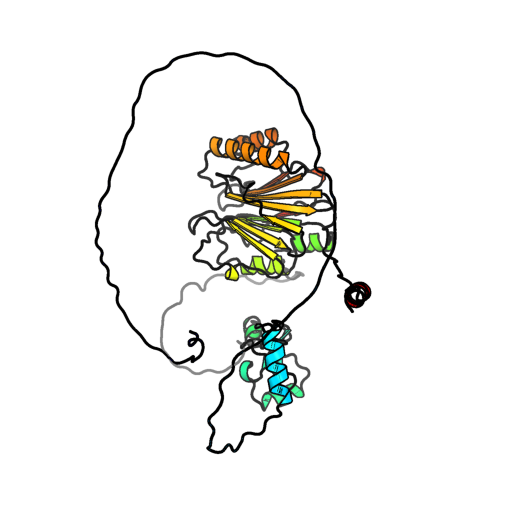.373 1.00 96.44 247 ILE A N 1
ATOM 2009 C CA . ILE A 1 247 ? -5.338 -12.655 -2.656 1.00 96.44 247 ILE A CA 1
ATOM 2010 C C . ILE A 1 247 ? -6.638 -12.874 -1.870 1.00 96.44 247 ILE A C 1
ATOM 2012 O O . ILE A 1 247 ? -6.742 -12.439 -0.723 1.00 96.44 247 ILE A O 1
ATOM 2016 N N . GLU A 1 248 ? -7.609 -13.570 -2.456 1.00 96.19 248 GLU A N 1
ATOM 2017 C CA . GLU A 1 248 ? -8.848 -13.974 -1.792 1.00 96.19 248 GLU A CA 1
ATOM 2018 C C . GLU A 1 248 ? -8.570 -14.918 -0.611 1.00 96.19 248 GLU A C 1
ATOM 2020 O O . GLU A 1 248 ? -9.099 -14.681 0.474 1.00 96.19 248 GLU A O 1
ATOM 2025 N N . ASP A 1 249 ? -7.669 -15.894 -0.756 1.00 93.94 249 ASP A N 1
ATOM 2026 C CA . ASP A 1 249 ? -7.242 -16.807 0.317 1.00 93.94 249 ASP A CA 1
ATOM 2027 C C . ASP A 1 249 ? -6.551 -16.071 1.478 1.00 93.94 249 ASP A C 1
ATOM 2029 O O . ASP A 1 249 ? -6.835 -16.332 2.654 1.00 93.94 249 ASP A O 1
ATOM 2033 N N . LEU A 1 250 ? -5.665 -15.119 1.158 1.00 95.25 250 LEU A N 1
ATOM 2034 C CA . LEU A 1 250 ? -4.960 -14.263 2.120 1.00 95.25 250 LEU A CA 1
ATOM 2035 C C . LEU A 1 250 ? -5.928 -13.431 2.974 1.00 95.25 250 LEU A C 1
ATOM 2037 O O . LEU A 1 250 ? -5.787 -13.356 4.202 1.00 95.25 250 LEU A O 1
ATOM 2041 N N . LEU A 1 251 ? -6.898 -12.795 2.314 1.00 96.69 251 LEU A N 1
ATOM 2042 C CA . LEU A 1 251 ? -7.877 -11.910 2.939 1.00 96.69 251 LEU A CA 1
ATOM 2043 C C . LEU A 1 251 ? -8.947 -12.714 3.692 1.00 96.69 251 LEU A C 1
ATOM 2045 O O . LEU A 1 251 ? -9.220 -12.418 4.851 1.00 96.69 251 LEU A O 1
ATOM 2049 N N . SER A 1 252 ? -9.465 -13.800 3.115 1.00 94.94 252 SER A N 1
ATOM 2050 C CA . SER A 1 252 ? -10.430 -14.698 3.774 1.00 94.94 252 SER A CA 1
ATOM 2051 C C . SER A 1 252 ? -9.835 -15.372 5.014 1.00 94.94 252 SER A C 1
ATOM 2053 O O . SER A 1 252 ? -10.510 -15.525 6.031 1.00 94.94 252 SER A O 1
ATOM 2055 N N . SER A 1 253 ? -8.532 -15.676 4.990 1.00 92.75 253 SER A N 1
ATOM 2056 C CA . SER A 1 253 ? -7.768 -16.123 6.166 1.00 92.75 253 SER A CA 1
ATOM 2057 C C . SER A 1 253 ? -7.574 -15.032 7.240 1.00 92.75 253 SER A C 1
ATOM 2059 O O . SER A 1 253 ? -6.984 -15.312 8.284 1.00 92.75 253 SER A O 1
ATOM 2061 N N . SER A 1 254 ? -8.032 -13.794 7.011 1.00 92.50 254 SER A N 1
ATOM 2062 C CA . SER A 1 254 ? -7.910 -12.637 7.916 1.00 92.50 254 SER A CA 1
ATOM 2063 C C . SER A 1 254 ? -6.473 -12.336 8.372 1.00 92.50 254 SER A C 1
ATOM 2065 O O . SER A 1 254 ? -6.241 -11.869 9.492 1.00 92.50 254 SER A O 1
ATOM 2067 N N . LEU A 1 255 ? -5.477 -12.601 7.515 1.00 94.56 255 LEU A N 1
ATOM 2068 C CA . LEU A 1 255 ? -4.061 -12.470 7.894 1.00 94.56 255 LEU A CA 1
ATOM 2069 C C . LEU A 1 255 ? -3.567 -11.019 7.936 1.00 94.56 255 LEU A C 1
ATOM 2071 O O . LEU A 1 255 ? -2.567 -10.721 8.590 1.00 94.56 255 LEU A O 1
ATOM 2075 N N . VAL A 1 256 ? -4.286 -10.115 7.274 1.00 96.62 256 VAL A N 1
ATOM 2076 C CA . VAL A 1 256 ? -4.016 -8.674 7.221 1.00 96.62 256 VAL A CA 1
ATOM 2077 C C . VAL A 1 256 ? -5.325 -7.908 7.381 1.00 96.62 256 VAL A C 1
ATOM 2079 O O . VAL A 1 256 ? -6.365 -8.337 6.885 1.00 96.62 256 VAL A O 1
ATOM 2082 N N . GLU A 1 257 ? -5.303 -6.768 8.066 1.00 96.88 257 GLU A N 1
ATOM 2083 C CA . GLU A 1 257 ? -6.476 -5.888 8.144 1.00 96.88 257 GLU A CA 1
ATOM 2084 C C . GLU A 1 257 ? -6.545 -4.891 7.001 1.00 96.88 257 GLU A C 1
ATOM 2086 O O . GLU A 1 257 ? -7.628 -4.396 6.694 1.00 96.88 257 GLU A O 1
ATOM 2091 N N . MET A 1 258 ? -5.406 -4.612 6.373 1.00 98.12 258 MET A N 1
ATOM 2092 C CA . MET A 1 258 ? -5.325 -3.760 5.204 1.00 98.12 258 MET A CA 1
ATOM 2093 C C . MET A 1 258 ? -4.308 -4.319 4.211 1.00 98.12 258 MET A C 1
ATOM 2095 O O . MET A 1 258 ? -3.209 -4.716 4.601 1.00 98.12 258 MET A O 1
ATOM 2099 N N . LEU A 1 259 ? -4.674 -4.347 2.933 1.00 98.75 259 LEU A N 1
ATOM 2100 C CA . LEU A 1 259 ? -3.816 -4.800 1.843 1.00 98.75 259 LEU A CA 1
ATOM 2101 C C . LEU A 1 259 ? -3.896 -3.817 0.684 1.00 98.75 259 LEU A C 1
ATOM 2103 O O . LEU A 1 259 ? -4.981 -3.554 0.168 1.00 98.75 259 LEU A O 1
ATOM 2107 N N . PHE A 1 260 ? -2.743 -3.341 0.237 1.00 98.81 260 PHE A N 1
ATOM 2108 C CA . PHE A 1 260 ? -2.602 -2.618 -1.017 1.00 98.81 260 PHE A CA 1
ATOM 2109 C C . PHE A 1 260 ? -1.983 -3.516 -2.086 1.00 98.81 260 PHE A C 1
ATOM 2111 O O . PHE A 1 260 ? -1.046 -4.269 -1.815 1.00 98.81 260 PHE A O 1
ATOM 2118 N N . ILE A 1 261 ? -2.492 -3.412 -3.309 1.00 98.44 261 ILE A N 1
ATOM 2119 C CA . ILE A 1 261 ? -1.990 -4.140 -4.472 1.00 98.44 261 ILE A CA 1
ATOM 2120 C C . ILE A 1 261 ? -1.710 -3.143 -5.588 1.00 98.44 261 ILE A C 1
ATOM 2122 O O . ILE A 1 261 ? -2.601 -2.379 -5.961 1.00 98.44 261 ILE A O 1
ATOM 2126 N N . ALA A 1 262 ? -0.491 -3.169 -6.123 1.00 97.81 262 ALA A N 1
ATOM 2127 C CA . ALA A 1 262 ? -0.043 -2.313 -7.219 1.00 97.81 262 ALA A CA 1
ATOM 2128 C C . ALA A 1 262 ? 0.245 -3.091 -8.504 1.00 97.81 262 ALA A C 1
ATOM 2130 O O . ALA A 1 262 ? 0.339 -4.319 -8.496 1.00 97.81 262 ALA A O 1
ATOM 2131 N N . GLU A 1 263 ? 0.325 -2.349 -9.612 1.00 96.19 263 GLU A N 1
ATOM 2132 C CA . GLU A 1 263 ? 0.307 -2.867 -10.986 1.00 96.19 263 GLU A CA 1
ATOM 2133 C C . GLU A 1 263 ? -0.779 -3.916 -11.211 1.00 96.19 263 GLU A C 1
ATOM 2135 O O . GLU A 1 263 ? -0.558 -4.986 -11.785 1.00 96.19 263 GLU A O 1
ATOM 2140 N N . THR A 1 264 ? -1.988 -3.603 -10.758 1.00 96.19 264 THR A N 1
ATOM 2141 C CA . THR A 1 264 ? -3.139 -4.497 -10.913 1.00 96.19 264 THR A CA 1
ATOM 2142 C C . THR A 1 264 ? -3.453 -4.779 -12.383 1.00 96.19 264 THR A C 1
ATOM 2144 O O . THR A 1 264 ? -3.903 -5.885 -12.688 1.00 96.19 264 THR A O 1
ATOM 2147 N N . LYS A 1 265 ? -3.154 -3.836 -13.297 1.00 94.94 265 LYS A N 1
ATOM 2148 C CA . LYS A 1 265 ? -3.349 -3.957 -14.759 1.00 94.94 265 LYS A CA 1
ATOM 2149 C C . LYS A 1 265 ? -4.784 -4.358 -15.131 1.00 94.94 265 LYS A C 1
ATOM 2151 O O . LYS A 1 265 ? -5.016 -5.104 -16.080 1.00 94.94 265 LYS A O 1
ATOM 2156 N N . ILE A 1 266 ? -5.743 -3.846 -14.360 1.00 93.25 266 ILE A N 1
ATOM 2157 C CA . ILE A 1 266 ? -7.184 -3.946 -14.606 1.00 93.25 266 ILE A CA 1
ATOM 2158 C C . ILE A 1 266 ? -7.751 -2.578 -14.998 1.00 93.25 266 ILE A C 1
ATOM 2160 O O . ILE A 1 266 ? -7.139 -1.531 -14.777 1.00 93.25 266 ILE A O 1
ATOM 2164 N N . ASP A 1 267 ? -8.931 -2.604 -15.604 1.00 92.94 267 ASP A N 1
ATOM 2165 C CA . ASP A 1 267 ? -9.685 -1.425 -16.017 1.00 92.94 267 ASP A CA 1
ATOM 2166 C C . ASP A 1 267 ? -11.198 -1.650 -15.839 1.00 92.94 267 ASP A C 1
ATOM 2168 O O . ASP A 1 267 ? -11.648 -2.706 -15.377 1.00 92.94 267 ASP A O 1
ATOM 2172 N N . SER A 1 268 ? -11.991 -0.656 -16.236 1.00 90.88 268 SER A N 1
ATOM 2173 C CA . SER A 1 268 ? -13.454 -0.665 -16.126 1.00 90.88 268 SER A CA 1
ATOM 2174 C C . SER A 1 268 ? -14.172 -1.753 -16.943 1.00 90.88 268 SER A C 1
ATOM 2176 O O . SER A 1 268 ? -15.376 -1.932 -16.758 1.00 90.88 268 SER A O 1
ATOM 2178 N N . SER A 1 269 ? -13.479 -2.513 -17.805 1.00 92.06 269 SER A N 1
ATOM 2179 C CA . SER A 1 269 ? -14.058 -3.705 -18.446 1.00 92.06 269 SER A CA 1
ATOM 2180 C C . SER A 1 269 ? -14.184 -4.896 -17.487 1.00 92.06 269 SER A C 1
ATOM 2182 O O . SER A 1 269 ? -14.995 -5.793 -17.727 1.00 92.06 269 SER A O 1
ATOM 2184 N N . PHE A 1 270 ? -13.436 -4.892 -16.378 1.00 91.81 270 PHE A N 1
ATOM 2185 C CA . PHE A 1 270 ? -13.532 -5.900 -15.325 1.00 91.81 270 PHE A CA 1
ATOM 2186 C C . PHE A 1 270 ? -14.541 -5.464 -14.250 1.00 91.81 270 PHE A C 1
ATOM 2188 O O . PHE A 1 270 ? -14.339 -4.418 -13.621 1.00 91.81 270 PHE A O 1
ATOM 2195 N N . PRO A 1 271 ? -15.604 -6.246 -13.983 1.00 94.12 271 PRO A N 1
ATOM 2196 C CA . PRO A 1 271 ? -16.611 -5.886 -12.991 1.00 94.12 271 PRO A CA 1
ATOM 2197 C C . PRO A 1 271 ? -16.053 -6.009 -11.569 1.00 94.12 271 PRO A C 1
ATOM 2199 O O . PRO A 1 271 ? -15.431 -7.011 -11.234 1.00 94.12 271 PRO A O 1
ATOM 2202 N N . ASP A 1 272 ? -16.359 -5.048 -10.693 1.00 94.44 272 ASP A N 1
ATOM 2203 C CA . ASP A 1 272 ? -15.895 -5.053 -9.293 1.00 94.44 272 ASP A CA 1
ATOM 2204 C C . ASP A 1 272 ? -16.195 -6.360 -8.549 1.00 94.44 272 ASP A C 1
ATOM 2206 O O . ASP A 1 272 ? -15.412 -6.784 -7.709 1.00 94.44 272 ASP A O 1
ATOM 2210 N N . ALA A 1 273 ? -17.317 -7.015 -8.862 1.00 95.25 273 ALA A N 1
ATOM 2211 C CA . ALA A 1 273 ? -17.702 -8.288 -8.255 1.00 95.25 273 ALA A CA 1
ATOM 2212 C C . ALA A 1 273 ? -16.673 -9.415 -8.474 1.00 95.25 273 ALA A C 1
ATOM 2214 O O . ALA A 1 273 ? -16.638 -10.338 -7.671 1.00 95.25 273 ALA A O 1
ATOM 2215 N N . GLN A 1 274 ? -15.831 -9.333 -9.512 1.00 95.31 274 GLN A N 1
ATOM 2216 C CA . GLN A 1 274 ? -14.745 -10.286 -9.765 1.00 95.31 274 GLN A CA 1
ATOM 2217 C C . GLN A 1 274 ? -13.594 -10.164 -8.752 1.00 95.31 274 GLN A C 1
ATOM 2219 O O . GLN A 1 274 ? -12.866 -11.129 -8.554 1.00 95.31 274 GLN A O 1
ATOM 2224 N N . PHE A 1 275 ? -13.413 -8.988 -8.142 1.00 96.56 275 PHE A N 1
ATOM 2225 C CA . PHE A 1 275 ? -12.295 -8.688 -7.240 1.00 96.56 275 PHE A CA 1
ATOM 2226 C C . PHE A 1 275 ? -12.756 -8.303 -5.828 1.00 96.56 275 PHE A C 1
ATOM 2228 O O . PHE A 1 275 ? -11.991 -7.742 -5.050 1.00 96.56 275 PHE A O 1
ATOM 2235 N N . ARG A 1 276 ? -14.017 -8.569 -5.474 1.00 95.94 276 ARG A N 1
ATOM 2236 C CA . ARG A 1 276 ? -14.504 -8.383 -4.102 1.00 95.94 276 ARG A CA 1
ATOM 2237 C C . ARG A 1 276 ? -14.224 -9.631 -3.284 1.00 95.94 276 ARG A C 1
ATOM 2239 O O . ARG A 1 276 ? -14.531 -10.729 -3.723 1.00 95.94 276 ARG A O 1
ATOM 2246 N N . VAL A 1 277 ? -13.737 -9.423 -2.066 1.00 97.12 277 VAL A N 1
ATOM 2247 C CA . VAL A 1 277 ? -13.614 -10.463 -1.041 1.00 97.12 277 VAL A CA 1
ATOM 2248 C C . VAL A 1 277 ? -14.621 -10.161 0.065 1.00 97.12 277 VAL A C 1
ATOM 2250 O O . VAL A 1 277 ? -14.841 -8.995 0.408 1.00 97.12 277 VAL A O 1
ATOM 2253 N N . ASN A 1 278 ? -15.265 -11.198 0.602 1.00 94.69 278 ASN A N 1
ATOM 2254 C CA . ASN A 1 278 ? -16.205 -11.046 1.713 1.00 94.69 278 ASN A CA 1
ATOM 2255 C C . ASN A 1 278 ? -15.505 -10.452 2.943 1.00 94.69 278 ASN A C 1
ATOM 2257 O O . ASN A 1 278 ? -14.315 -10.655 3.148 1.00 94.69 278 ASN A O 1
ATOM 2261 N N . ASP A 1 279 ? -16.251 -9.695 3.745 1.00 95.62 279 ASP A N 1
ATOM 2262 C CA . ASP A 1 279 ? -15.759 -9.013 4.947 1.00 95.62 279 ASP A CA 1
ATOM 2263 C C . ASP A 1 279 ? -14.629 -7.985 4.729 1.00 95.62 279 ASP A C 1
ATOM 2265 O O . ASP A 1 279 ? -14.115 -7.431 5.702 1.00 95.62 279 ASP A O 1
ATOM 2269 N N . TYR A 1 280 ? -14.341 -7.573 3.486 1.00 97.88 280 TYR A N 1
ATOM 2270 C CA . TYR A 1 280 ? -13.464 -6.434 3.174 1.00 97.88 280 TYR A CA 1
ATOM 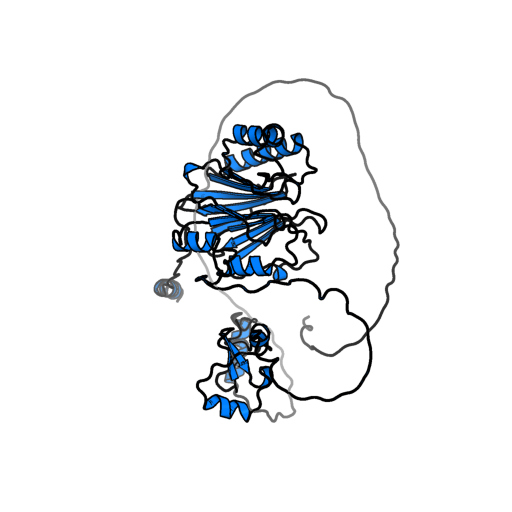2271 C C . TYR A 1 280 ? -14.176 -5.328 2.378 1.00 97.88 280 TYR A C 1
ATOM 2273 O O . TYR A 1 280 ? -14.870 -5.564 1.388 1.00 97.88 280 TYR A O 1
ATOM 2281 N N . HIS A 1 281 ? -13.927 -4.081 2.773 1.00 97.44 281 HIS A N 1
ATOM 2282 C CA . HIS A 1 281 ? -14.069 -2.923 1.902 1.00 97.44 281 HIS A CA 1
ATOM 2283 C C . HIS A 1 281 ? -13.092 -3.049 0.731 1.00 97.44 281 HIS A C 1
ATOM 2285 O O . HIS A 1 281 ? -11.951 -3.465 0.916 1.00 97.44 281 HIS A O 1
ATOM 2291 N N . PHE A 1 282 ? -13.544 -2.661 -0.461 1.00 97.44 282 PHE A N 1
ATOM 2292 C CA . PHE A 1 282 ? -12.790 -2.738 -1.708 1.00 97.44 282 PHE A CA 1
ATOM 2293 C C . PHE A 1 282 ? -12.798 -1.374 -2.394 1.00 97.44 282 PHE A C 1
ATOM 2295 O O . PHE A 1 282 ? -13.866 -0.833 -2.699 1.00 97.44 282 PHE A O 1
ATOM 2302 N N . TRP A 1 283 ? -11.611 -0.841 -2.670 1.00 97.88 283 TRP A N 1
ATOM 2303 C CA . TRP A 1 283 ? -11.419 0.355 -3.485 1.00 97.88 283 TRP A CA 1
ATOM 2304 C C . TRP A 1 283 ? -10.393 0.083 -4.579 1.00 97.88 283 TRP A C 1
ATOM 2306 O O . TRP A 1 283 ? -9.364 -0.537 -4.329 1.00 97.88 283 TRP A O 1
ATOM 2316 N N . ARG A 1 284 ? -10.640 0.612 -5.779 1.00 96.00 284 ARG A N 1
ATOM 2317 C CA . ARG A 1 284 ? -9.716 0.556 -6.918 1.00 96.00 284 ARG A CA 1
ATOM 2318 C C . ARG A 1 284 ? -9.439 1.949 -7.477 1.00 96.00 284 ARG A C 1
ATOM 2320 O O . ARG A 1 284 ? -10.275 2.852 -7.369 1.00 96.00 284 ARG A O 1
ATOM 2327 N N . ALA A 1 285 ? -8.263 2.120 -8.052 1.00 94.75 285 ALA A N 1
ATOM 2328 C CA . ALA A 1 285 ? -7.855 3.268 -8.844 1.00 94.75 285 ALA A CA 1
ATOM 2329 C C . ALA A 1 285 ? -7.232 2.703 -10.123 1.00 94.75 285 ALA A C 1
ATOM 2331 O O . ALA A 1 285 ? -6.062 2.334 -10.140 1.00 94.75 285 ALA A O 1
ATOM 2332 N N . ASP A 1 286 ? -8.057 2.540 -11.155 1.00 93.38 286 ASP A N 1
ATOM 2333 C CA . ASP A 1 286 ? -7.654 1.911 -12.412 1.00 93.38 286 ASP A CA 1
ATOM 2334 C C . ASP A 1 286 ? -6.814 2.848 -13.280 1.00 93.38 286 ASP A C 1
ATOM 2336 O O . ASP A 1 286 ? -6.980 4.070 -13.245 1.00 93.38 286 ASP A O 1
ATOM 2340 N N . ARG A 1 287 ? -5.991 2.253 -14.150 1.00 87.44 287 ARG A N 1
ATOM 2341 C CA . ARG A 1 287 ? -5.265 2.979 -15.196 1.00 87.44 287 ARG A CA 1
ATOM 2342 C C . ARG A 1 287 ? -5.524 2.387 -16.577 1.00 87.44 287 ARG A C 1
ATOM 2344 O O . ARG A 1 287 ? -6.254 2.984 -17.364 1.00 87.44 287 ARG A O 1
ATOM 2351 N N . ASN A 1 288 ? -4.922 1.240 -16.885 1.00 83.19 288 ASN A N 1
ATOM 2352 C CA . ASN A 1 288 ? -5.225 0.393 -18.045 1.00 83.19 288 ASN A CA 1
ATOM 2353 C C . ASN A 1 288 ? -4.464 -0.944 -17.940 1.00 83.19 288 ASN A C 1
ATOM 2355 O O . ASN A 1 288 ? -3.599 -1.118 -17.083 1.00 83.19 288 ASN A O 1
ATOM 2359 N N . GLN A 1 289 ? -4.741 -1.873 -18.857 1.00 80.25 289 GLN A N 1
ATOM 2360 C CA . GLN A 1 289 ? -4.092 -3.192 -18.915 1.00 80.25 289 GLN A CA 1
ATOM 2361 C C . GLN A 1 289 ? -2.579 -3.160 -19.220 1.00 80.25 289 GLN A C 1
ATOM 2363 O O . GLN A 1 289 ? -1.903 -4.163 -19.000 1.00 80.25 289 GLN A O 1
ATOM 2368 N N . ASN A 1 290 ? -2.022 -2.036 -19.691 1.00 79.12 290 ASN A N 1
ATOM 2369 C CA . ASN A 1 290 ? -0.602 -1.945 -20.053 1.00 79.12 290 ASN A CA 1
ATOM 2370 C C . ASN A 1 290 ? 0.303 -1.562 -18.866 1.00 79.12 290 ASN A C 1
ATOM 2372 O O . ASN A 1 290 ? 1.510 -1.783 -18.940 1.00 79.12 290 ASN A O 1
ATOM 2376 N N . GLY A 1 291 ? -0.235 -0.992 -17.780 1.00 83.62 291 GLY A N 1
ATOM 2377 C CA . GLY A 1 291 ? 0.575 -0.577 -16.631 1.00 83.62 291 GLY A CA 1
ATOM 2378 C C . GLY A 1 291 ? -0.185 0.196 -15.555 1.00 83.62 291 GLY A C 1
ATOM 2379 O O . GLY A 1 291 ? -1.170 0.879 -15.842 1.00 83.62 291 GLY A O 1
ATOM 2380 N N . GLY A 1 292 ? 0.323 0.110 -14.323 1.00 89.62 292 GLY A N 1
ATOM 2381 C CA . GLY A 1 292 ? -0.254 0.760 -13.146 1.00 89.62 292 GLY A CA 1
ATOM 2382 C C . GLY A 1 292 ? -1.561 0.125 -12.663 1.00 89.62 292 GLY A C 1
ATOM 2383 O O . GLY A 1 292 ? -1.842 -1.058 -12.894 1.00 89.62 292 GLY A O 1
ATOM 2384 N N . GLY A 1 293 ? -2.348 0.936 -11.968 1.00 94.75 293 GLY A N 1
ATOM 2385 C CA . GLY A 1 293 ? -3.573 0.565 -11.281 1.00 94.75 293 GLY A CA 1
ATOM 2386 C C . GLY A 1 293 ? -3.310 0.082 -9.854 1.00 94.75 293 GLY A C 1
ATOM 2387 O O . GLY A 1 293 ? -2.522 -0.847 -9.641 1.00 94.75 293 GLY A O 1
ATOM 2388 N N . LEU A 1 294 ? -4.036 0.647 -8.890 1.00 97.56 294 LEU A N 1
ATOM 2389 C CA . LEU A 1 294 ? -4.004 0.268 -7.475 1.00 97.56 294 LEU A CA 1
ATOM 2390 C C . LEU A 1 294 ? -5.336 -0.331 -7.019 1.00 97.56 294 LEU A C 1
ATOM 2392 O O . LEU A 1 294 ? -6.409 0.094 -7.447 1.00 97.56 294 LEU A O 1
ATOM 2396 N N . VAL A 1 295 ? -5.263 -1.260 -6.071 1.00 98.25 295 VAL A N 1
ATOM 2397 C CA . VAL A 1 295 ? -6.401 -1.754 -5.288 1.00 98.25 295 VAL A CA 1
ATOM 2398 C C . VAL A 1 295 ? -6.051 -1.682 -3.803 1.00 98.25 295 VAL A C 1
ATOM 2400 O O . VAL A 1 295 ? -4.916 -1.949 -3.412 1.00 98.25 295 VAL A O 1
ATOM 2403 N N . ALA A 1 296 ? -7.031 -1.331 -2.975 1.00 98.62 296 ALA A N 1
ATOM 2404 C CA . ALA A 1 296 ? -6.947 -1.352 -1.523 1.00 98.62 296 ALA A CA 1
ATOM 2405 C C . ALA A 1 296 ? -8.103 -2.177 -0.942 1.00 98.62 296 ALA A C 1
ATOM 2407 O O . ALA A 1 296 ? -9.271 -1.921 -1.248 1.00 98.62 296 ALA A O 1
ATOM 2408 N N . TYR A 1 297 ? -7.764 -3.119 -0.065 1.00 98.75 297 TYR A N 1
ATOM 2409 C CA . TYR A 1 297 ? -8.700 -3.840 0.790 1.00 98.75 297 TYR A CA 1
ATOM 2410 C C . TYR A 1 297 ? -8.528 -3.387 2.237 1.00 98.75 297 TYR A C 1
ATOM 2412 O O . TYR A 1 297 ? -7.396 -3.242 2.701 1.00 98.75 297 TYR A O 1
ATOM 2420 N N . ALA A 1 298 ? -9.629 -3.215 2.966 1.00 98.06 298 ALA A N 1
ATOM 2421 C CA . ALA A 1 298 ? -9.619 -2.977 4.411 1.00 98.06 298 ALA A CA 1
ATOM 2422 C C . ALA A 1 298 ? -10.748 -3.768 5.087 1.00 98.06 298 ALA A C 1
ATOM 2424 O O . ALA A 1 298 ? -11.862 -3.791 4.571 1.00 98.06 298 ALA A O 1
ATOM 2425 N N . ARG A 1 299 ? -10.480 -4.438 6.212 1.00 96.31 299 ARG A N 1
ATOM 2426 C CA . ARG A 1 299 ? -11.464 -5.314 6.877 1.00 96.31 299 ARG A CA 1
ATOM 2427 C C . ARG A 1 299 ? -12.705 -4.518 7.326 1.00 96.31 299 ARG A C 1
ATOM 2429 O O . ARG A 1 299 ? -12.585 -3.401 7.819 1.00 96.31 299 ARG A O 1
ATOM 2436 N N . SER A 1 300 ? -13.904 -5.072 7.141 1.00 94.81 300 SER A N 1
ATOM 2437 C CA . SER A 1 300 ? -15.185 -4.333 7.228 1.00 94.81 300 SER A CA 1
ATOM 2438 C C . SER A 1 300 ? -15.648 -3.988 8.651 1.00 94.81 300 SER A C 1
ATOM 2440 O O . SER A 1 300 ? -16.624 -3.258 8.843 1.00 94.81 300 SER A O 1
ATOM 2442 N N . ASP A 1 301 ? -14.974 -4.525 9.667 1.00 92.25 301 ASP A N 1
ATOM 2443 C CA . ASP A 1 301 ? -15.164 -4.155 11.070 1.00 92.25 301 ASP A CA 1
ATOM 2444 C C . ASP A 1 301 ? -14.440 -2.848 11.438 1.00 92.25 301 ASP A C 1
ATOM 2446 O O . ASP A 1 301 ? -14.806 -2.207 12.429 1.00 92.25 301 ASP A O 1
ATOM 2450 N N . LEU A 1 302 ? -13.455 -2.434 10.632 1.00 92.88 302 LEU A N 1
ATOM 2451 C CA . LEU A 1 302 ? -12.733 -1.179 10.792 1.00 92.88 302 LEU A CA 1
ATOM 2452 C C . LEU A 1 302 ? -13.655 0.022 10.559 1.00 92.88 302 LEU A C 1
ATOM 2454 O O . LEU A 1 302 ? -14.536 0.032 9.699 1.00 92.88 302 LEU A O 1
ATOM 2458 N N . VAL A 1 303 ? -13.408 1.097 11.305 1.00 91.38 303 VAL A N 1
ATOM 2459 C CA . VAL A 1 303 ? -13.941 2.420 10.967 1.00 91.38 303 VAL A CA 1
ATOM 2460 C C . VAL A 1 303 ? -12.918 3.094 10.061 1.00 91.38 303 VAL A C 1
ATOM 2462 O O . VAL A 1 303 ? -11.960 3.692 10.554 1.00 91.38 303 VAL A O 1
ATOM 2465 N N . CYS A 1 304 ? -13.105 2.941 8.749 1.00 95.38 304 CYS A N 1
ATOM 2466 C CA . CYS A 1 304 ? -12.207 3.468 7.726 1.00 95.38 304 CYS A CA 1
ATOM 2467 C C . CYS A 1 304 ? -12.948 4.041 6.510 1.00 95.38 304 CYS A C 1
ATOM 2469 O O . CYS A 1 304 ? -14.039 3.574 6.180 1.00 95.38 304 CYS A O 1
ATOM 2471 N N . ASP A 1 305 ? -12.355 5.025 5.829 1.00 96.19 305 ASP A N 1
ATOM 2472 C CA . ASP A 1 305 ? -12.926 5.632 4.618 1.00 96.19 305 ASP A CA 1
ATOM 2473 C C . ASP A 1 305 ? -11.851 6.195 3.664 1.00 96.19 305 ASP A C 1
ATOM 2475 O O . ASP A 1 305 ? -10.811 6.706 4.095 1.00 96.19 305 ASP A O 1
ATOM 2479 N N . ARG A 1 306 ? -12.104 6.124 2.350 1.00 98.06 306 ARG A N 1
ATOM 2480 C CA . ARG A 1 306 ? -11.160 6.560 1.308 1.00 98.06 306 ARG A CA 1
ATOM 2481 C C . ARG A 1 306 ? -11.180 8.081 1.152 1.00 98.06 306 ARG A C 1
ATOM 2483 O O . ARG A 1 306 ? -12.223 8.694 0.940 1.00 98.06 306 ARG A O 1
ATOM 2490 N N . LYS A 1 307 ? -10.006 8.710 1.194 1.00 97.81 307 LYS A N 1
ATOM 2491 C CA . LYS A 1 307 ? -9.812 10.163 1.086 1.00 97.81 307 LYS A CA 1
ATOM 2492 C C . LYS A 1 307 ? -9.231 10.547 -0.264 1.00 97.81 307 LYS A C 1
ATOM 2494 O O . LYS A 1 307 ? -8.095 11.003 -0.346 1.00 97.81 307 LYS A O 1
ATOM 2499 N N . CYS A 1 308 ? -10.055 10.472 -1.308 1.00 96.69 308 CYS A N 1
ATOM 2500 C CA . CYS A 1 308 ? -9.678 10.890 -2.665 1.00 96.69 308 CYS A CA 1
ATOM 2501 C C . CYS A 1 308 ? -9.183 12.351 -2.735 1.00 96.69 308 CYS A C 1
ATOM 2503 O O . CYS A 1 308 ? -8.425 12.720 -3.619 1.00 96.69 308 CYS A O 1
ATOM 2505 N N . ASN A 1 309 ? -9.574 13.209 -1.783 1.00 96.25 309 ASN A N 1
ATOM 2506 C CA . ASN A 1 309 ? -9.085 14.588 -1.687 1.00 96.25 309 ASN A CA 1
ATOM 2507 C C . ASN A 1 309 ? -7.677 14.729 -1.070 1.00 96.25 309 ASN A C 1
ATOM 2509 O O . ASN A 1 309 ? -7.179 15.854 -0.967 1.00 96.25 309 ASN A O 1
ATOM 2513 N N . LEU A 1 310 ? -7.063 13.631 -0.631 1.00 96.94 310 LEU A N 1
ATOM 2514 C CA . LEU A 1 310 ? -5.691 13.526 -0.122 1.00 96.94 310 LEU A CA 1
ATOM 2515 C C . LEU A 1 310 ? -4.847 12.554 -0.961 1.00 96.94 310 LEU A C 1
ATOM 2517 O O . LEU A 1 310 ? -3.732 12.234 -0.568 1.00 96.94 310 LEU A O 1
ATOM 2521 N N . GLU A 1 311 ? -5.385 12.070 -2.080 1.00 97.62 311 GLU A N 1
ATOM 2522 C CA . GLU A 1 311 ? -4.620 11.325 -3.075 1.00 97.62 311 GLU A CA 1
ATOM 2523 C C . GLU A 1 311 ? -3.727 12.285 -3.873 1.00 97.62 311 GLU A C 1
ATOM 2525 O O . GLU A 1 311 ? -4.025 13.474 -4.026 1.00 97.62 311 GLU A O 1
ATOM 2530 N N . PHE A 1 312 ? -2.598 11.738 -4.306 1.00 96.62 312 PHE A N 1
ATOM 2531 C CA . PHE A 1 312 ? -1.560 12.369 -5.109 1.00 96.62 312 PHE A CA 1
ATOM 2532 C C . PHE A 1 312 ? -2.079 12.621 -6.534 1.00 96.62 312 PHE A C 1
ATOM 2534 O O . PHE A 1 312 ? -2.980 11.922 -7.006 1.00 96.62 312 PHE A O 1
ATOM 2541 N N . ASN A 1 313 ? -1.532 13.623 -7.226 1.00 92.44 313 ASN A N 1
ATOM 2542 C CA . ASN A 1 313 ? -2.029 14.039 -8.543 1.00 92.44 313 ASN A CA 1
ATOM 2543 C C . ASN A 1 313 ? -1.304 13.322 -9.690 1.00 92.44 313 ASN A C 1
ATOM 2545 O O . ASN A 1 313 ? -1.921 13.014 -10.710 1.00 92.44 313 ASN A O 1
ATOM 2549 N N . SER A 1 314 ? -0.004 13.075 -9.520 1.00 93.25 314 SER A N 1
ATOM 2550 C CA . SER A 1 314 ? 0.861 12.402 -10.491 1.00 93.25 314 SER A CA 1
ATOM 2551 C C . SER A 1 314 ? 1.228 10.991 -10.029 1.00 93.25 314 SER A C 1
ATOM 2553 O O . SER A 1 314 ? 1.301 10.079 -10.856 1.00 93.25 314 SER A O 1
ATOM 2555 N N . VAL A 1 315 ? 1.496 10.786 -8.733 1.00 95.62 315 VAL A N 1
ATOM 2556 C CA . VAL A 1 315 ? 1.764 9.446 -8.179 1.00 95.62 315 VAL A CA 1
ATOM 2557 C C . VAL A 1 315 ? 0.438 8.696 -8.058 1.00 95.62 315 VAL A C 1
ATOM 2559 O O . VAL A 1 315 ? -0.540 9.228 -7.537 1.00 95.62 315 VAL A O 1
ATOM 2562 N N . GLU A 1 316 ? 0.381 7.447 -8.522 1.00 96.31 316 GLU A N 1
ATOM 2563 C CA . GLU A 1 316 ? -0.825 6.641 -8.339 1.00 96.31 316 GLU A CA 1
ATOM 2564 C C . GLU A 1 316 ? -0.968 6.344 -6.842 1.00 96.31 316 GLU A C 1
ATOM 2566 O O . GLU A 1 316 ? -0.016 5.892 -6.200 1.00 96.31 316 GLU A O 1
ATOM 2571 N N . SER A 1 317 ? -2.133 6.636 -6.259 1.00 97.88 317 SER A N 1
ATOM 2572 C CA . SER A 1 317 ? -2.336 6.481 -4.818 1.00 97.88 317 SER A CA 1
ATOM 2573 C C . SER A 1 317 ? -3.766 6.103 -4.435 1.00 97.88 317 SER A C 1
ATOM 2575 O O . SER A 1 317 ? -4.725 6.437 -5.130 1.00 97.88 317 SER A O 1
ATOM 2577 N N . ILE A 1 318 ? -3.905 5.408 -3.303 1.00 98.62 318 ILE A N 1
ATOM 2578 C CA . ILE A 1 318 ? -5.176 5.256 -2.584 1.00 98.62 318 ILE A CA 1
ATOM 2579 C C . ILE A 1 318 ? -4.932 5.621 -1.122 1.00 98.62 318 ILE A C 1
ATOM 2581 O O . ILE A 1 318 ? -4.165 4.947 -0.431 1.00 98.62 318 ILE A O 1
ATOM 2585 N N . CYS A 1 319 ? -5.598 6.672 -0.648 1.00 98.62 319 CYS A N 1
ATOM 2586 C CA . CYS A 1 319 ? -5.485 7.164 0.726 1.00 98.62 319 CYS A CA 1
ATOM 2587 C C . CYS A 1 319 ? -6.705 6.730 1.541 1.00 98.62 319 CYS A C 1
ATOM 2589 O O . CYS A 1 319 ? -7.835 7.007 1.141 1.00 98.62 319 CYS A O 1
ATOM 2591 N N . VAL A 1 320 ? -6.509 6.110 2.703 1.00 98.56 320 VAL A N 1
ATOM 2592 C CA . VAL A 1 320 ? -7.595 5.676 3.600 1.00 98.56 320 VAL A CA 1
ATOM 2593 C C . VAL A 1 320 ? -7.326 6.204 5.004 1.00 98.56 320 VAL A C 1
ATOM 2595 O O . VAL A 1 320 ? -6.224 6.037 5.526 1.00 98.56 320 VAL A O 1
ATOM 2598 N N . ASP A 1 321 ? -8.316 6.846 5.630 1.00 97.06 321 ASP A N 1
ATOM 2599 C CA . ASP A 1 321 ? -8.239 7.151 7.061 1.00 97.06 321 ASP A CA 1
ATOM 2600 C C . ASP A 1 321 ? -8.839 6.028 7.900 1.00 97.06 321 ASP A C 1
ATOM 2602 O O . ASP A 1 321 ? -9.788 5.376 7.474 1.00 97.06 321 ASP A O 1
ATOM 2606 N N . LEU A 1 322 ? -8.271 5.780 9.083 1.00 95.88 322 LEU A N 1
ATOM 2607 C CA . LEU A 1 322 ? -8.803 4.816 10.049 1.00 95.88 322 LEU A CA 1
ATOM 2608 C C . LEU A 1 322 ? -8.299 5.079 11.472 1.00 95.88 322 LEU A C 1
ATOM 2610 O O . LEU A 1 322 ? -7.424 5.919 11.695 1.00 95.88 322 LEU A O 1
ATOM 2614 N N . PHE A 1 323 ? -8.847 4.352 12.447 1.00 93.50 323 PHE A N 1
ATOM 2615 C CA . PHE A 1 323 ? -8.410 4.411 13.843 1.00 93.50 323 PHE A CA 1
ATOM 2616 C C . PHE A 1 323 ? -7.706 3.120 14.279 1.00 93.50 323 PHE A C 1
ATOM 2618 O O . PHE A 1 323 ? -8.300 2.043 14.260 1.00 93.50 323 PHE A O 1
ATOM 2625 N N . VAL A 1 324 ? -6.469 3.248 14.770 1.00 92.25 324 VAL A N 1
ATOM 2626 C CA . VAL A 1 324 ? -5.750 2.184 15.496 1.00 92.25 324 VAL A CA 1
ATOM 2627 C C . VAL A 1 324 ? -5.410 2.712 16.880 1.00 92.25 324 VAL A C 1
ATOM 2629 O O . VAL A 1 324 ? -4.834 3.795 16.991 1.00 92.25 324 VAL A O 1
ATOM 2632 N N . ASN A 1 325 ? -5.743 1.968 17.939 1.00 89.56 325 ASN A N 1
ATOM 2633 C CA . ASN A 1 325 ? -5.399 2.326 19.319 1.00 89.56 325 ASN A CA 1
ATOM 2634 C C . ASN A 1 325 ? -5.825 3.766 19.701 1.00 89.56 325 ASN A C 1
ATOM 2636 O O . ASN A 1 325 ? -5.036 4.549 20.231 1.00 89.56 325 ASN A O 1
ATOM 2640 N N . ASN A 1 326 ? -7.058 4.139 19.336 1.00 88.62 326 ASN A N 1
ATOM 2641 C CA . ASN A 1 326 ? -7.650 5.481 19.481 1.00 88.62 326 ASN A CA 1
ATOM 2642 C C . ASN A 1 326 ? -6.863 6.638 18.826 1.00 88.62 326 ASN A C 1
ATOM 2644 O O . ASN A 1 326 ? -7.156 7.806 19.080 1.00 88.62 326 ASN A O 1
ATOM 2648 N N . ARG A 1 327 ? -5.896 6.343 17.951 1.00 93.12 327 ARG A N 1
ATOM 2649 C CA . ARG A 1 327 ? -5.173 7.329 17.138 1.00 93.12 327 ARG A CA 1
ATOM 2650 C C . ARG A 1 327 ? -5.714 7.296 15.722 1.00 93.12 327 ARG A C 1
ATOM 2652 O O . ARG A 1 327 ? -5.898 6.218 15.159 1.00 93.12 327 ARG A O 1
ATOM 2659 N N . LYS A 1 328 ? -5.945 8.475 15.147 1.00 95.25 328 LYS A N 1
ATOM 2660 C CA . LYS A 1 328 ? -6.324 8.598 13.743 1.00 95.25 328 LYS A CA 1
ATOM 2661 C C . LYS A 1 328 ? -5.077 8.478 12.869 1.00 95.25 328 LYS A C 1
ATOM 2663 O O . LYS A 1 328 ? -4.112 9.215 13.081 1.00 95.25 328 LYS A O 1
ATOM 2668 N N . TRP A 1 329 ? -5.112 7.564 11.911 1.00 97.62 329 TRP A N 1
ATOM 2669 C CA . TRP A 1 329 ? -4.065 7.345 10.920 1.00 97.62 329 TRP A CA 1
ATOM 2670 C C . TRP A 1 329 ? -4.572 7.707 9.531 1.00 97.62 329 TRP A C 1
ATOM 2672 O O . TRP A 1 329 ? -5.743 7.476 9.223 1.00 97.62 329 TRP A O 1
ATOM 2682 N N . LEU A 1 330 ? -3.677 8.232 8.698 1.00 98.56 330 LEU A N 1
ATOM 2683 C CA . LEU A 1 330 ? -3.808 8.177 7.246 1.00 98.56 330 LEU A CA 1
ATOM 2684 C C . LEU A 1 330 ? -2.864 7.086 6.745 1.00 98.56 330 LEU A C 1
ATOM 2686 O O . LEU A 1 330 ? -1.660 7.153 7.007 1.00 98.56 330 LEU A O 1
ATOM 2690 N N . ILE A 1 331 ? -3.413 6.083 6.064 1.00 98.62 331 ILE A N 1
ATOM 2691 C CA . ILE A 1 331 ? -2.637 5.011 5.447 1.00 98.62 331 ILE A CA 1
ATOM 2692 C C . ILE A 1 331 ? -2.800 5.101 3.933 1.00 98.62 331 ILE A C 1
ATOM 2694 O O . ILE A 1 331 ? -3.921 5.090 3.421 1.00 98.62 331 ILE A O 1
ATOM 2698 N N . THR A 1 332 ? -1.680 5.194 3.224 1.00 98.75 332 THR A N 1
ATOM 2699 C CA . THR A 1 332 ? -1.657 5.404 1.776 1.00 98.75 332 THR A CA 1
ATOM 2700 C C . THR A 1 332 ? -0.888 4.296 1.072 1.00 98.75 332 THR A C 1
ATOM 2702 O O . THR A 1 332 ? 0.280 4.056 1.375 1.00 98.75 332 THR A O 1
ATOM 2705 N N . GLY A 1 333 ? -1.529 3.663 0.093 1.00 98.69 333 GLY A N 1
ATOM 2706 C CA . GLY A 1 333 ? -0.857 2.832 -0.900 1.00 98.69 333 GLY A CA 1
ATOM 2707 C C . GLY A 1 333 ? -0.379 3.706 -2.051 1.00 98.69 333 GLY A C 1
ATOM 2708 O O . GLY A 1 333 ? -1.163 4.517 -2.544 1.00 98.69 333 GLY A O 1
ATOM 2709 N N . LEU A 1 334 ? 0.876 3.550 -2.467 1.00 98.25 334 LEU A N 1
ATOM 2710 C CA . LEU A 1 334 ? 1.509 4.321 -3.539 1.00 98.25 334 LEU A CA 1
ATOM 2711 C C . LEU A 1 334 ? 2.026 3.407 -4.658 1.00 98.25 334 LEU A C 1
ATOM 2713 O O . LEU A 1 334 ? 2.473 2.283 -4.415 1.00 98.25 334 LEU A O 1
ATOM 2717 N N . TYR A 1 335 ? 2.019 3.922 -5.882 1.00 97.62 335 TYR A N 1
ATOM 2718 C CA . TYR A 1 335 ? 2.798 3.401 -6.999 1.00 97.62 335 TYR A CA 1
ATOM 2719 C C . TYR A 1 335 ? 3.318 4.571 -7.841 1.00 97.62 335 TYR A C 1
ATOM 2721 O O . TYR A 1 335 ? 2.536 5.363 -8.374 1.00 97.62 335 TYR A O 1
ATOM 2729 N N . ARG A 1 336 ? 4.643 4.698 -7.972 1.00 95.81 336 ARG A N 1
ATOM 2730 C CA . ARG A 1 336 ? 5.257 5.666 -8.893 1.00 95.81 336 ARG A CA 1
ATOM 2731 C C . ARG A 1 336 ? 5.613 4.967 -10.208 1.00 95.81 336 ARG A C 1
ATOM 2733 O O . ARG A 1 336 ? 6.506 4.119 -10.203 1.00 95.81 336 ARG A O 1
ATOM 2740 N N . PRO A 1 337 ? 5.026 5.378 -11.346 1.00 89.50 337 PRO A N 1
ATOM 2741 C CA . PRO A 1 337 ? 5.448 4.898 -12.656 1.00 89.50 337 PRO A CA 1
ATOM 2742 C C . PRO A 1 337 ? 6.918 5.262 -12.936 1.00 89.50 337 PRO A C 1
ATOM 2744 O O . PRO A 1 337 ? 7.301 6.418 -12.730 1.00 89.50 337 PRO A O 1
ATOM 2747 N N . PRO A 1 338 ? 7.738 4.348 -13.488 1.00 87.69 338 PRO A N 1
ATOM 2748 C CA . PRO A 1 338 ? 9.165 4.595 -13.724 1.00 87.69 338 PRO A CA 1
ATOM 2749 C C . PRO A 1 338 ? 9.440 5.699 -14.761 1.00 87.69 338 PRO A C 1
ATOM 2751 O O . PRO A 1 338 ? 10.539 6.241 -14.811 1.00 87.69 338 PRO A O 1
ATOM 2754 N N . SER A 1 339 ? 8.441 6.067 -15.572 1.00 89.50 339 SER A N 1
ATOM 2755 C CA . SER A 1 339 ? 8.510 7.176 -16.532 1.00 89.50 339 SER A CA 1
ATOM 2756 C C . SER A 1 339 ? 8.365 8.571 -15.903 1.00 89.50 339 SER A C 1
ATOM 2758 O O . SER A 1 339 ? 8.526 9.563 -16.610 1.00 89.50 339 SER A O 1
ATOM 2760 N N . MET A 1 340 ? 7.999 8.671 -14.621 1.00 93.50 340 MET A N 1
ATOM 2761 C CA . MET A 1 340 ? 7.787 9.948 -13.934 1.00 93.50 340 MET A CA 1
ATOM 2762 C C . MET A 1 340 ? 9.116 10.649 -13.631 1.00 93.50 340 MET A C 1
ATOM 2764 O O . MET A 1 340 ? 10.038 10.041 -13.079 1.00 93.50 340 MET A O 1
ATOM 2768 N N . SER A 1 341 ? 9.187 11.954 -13.904 1.00 96.62 341 SER A N 1
ATOM 2769 C CA . SER A 1 341 ? 10.375 12.756 -13.592 1.00 96.62 341 SER A CA 1
ATOM 2770 C C . SER A 1 341 ? 10.563 12.974 -12.083 1.00 96.62 341 SER A C 1
ATOM 2772 O O . SER A 1 341 ? 9.599 13.084 -11.326 1.00 96.62 341 SER A O 1
ATOM 2774 N N . ASN A 1 342 ? 11.817 13.086 -11.637 1.00 96.50 342 ASN A N 1
ATOM 2775 C CA . ASN A 1 342 ? 12.136 13.306 -10.221 1.00 96.50 342 ASN A CA 1
ATOM 2776 C C . ASN A 1 342 ? 11.563 14.634 -9.689 1.00 96.50 342 ASN A C 1
ATOM 2778 O O . ASN A 1 342 ? 11.088 14.684 -8.561 1.00 96.50 342 ASN A O 1
ATOM 2782 N N . SER A 1 343 ? 11.557 15.697 -10.502 1.00 96.62 343 SER A N 1
ATOM 2783 C CA . SER A 1 343 ? 11.009 17.009 -10.126 1.00 96.62 343 SER A CA 1
ATOM 2784 C C . SER A 1 343 ? 9.485 17.007 -9.982 1.00 96.62 343 SER A C 1
ATOM 2786 O O . SER A 1 343 ? 8.957 17.672 -9.094 1.00 96.62 343 SER A O 1
ATOM 2788 N N . GLU A 1 344 ? 8.780 16.257 -10.831 1.00 97.31 344 GLU A N 1
ATOM 2789 C CA . GLU A 1 344 ? 7.336 16.035 -10.709 1.00 97.31 344 GLU A CA 1
ATOM 2790 C C . GLU A 1 344 ? 7.011 15.236 -9.445 1.00 97.31 344 GLU A C 1
ATOM 2792 O O . GLU A 1 344 ? 6.167 15.667 -8.662 1.00 97.31 344 GLU A O 1
ATOM 2797 N N . PHE A 1 345 ? 7.743 14.140 -9.205 1.00 98.06 345 PHE A N 1
ATOM 2798 C CA . PHE A 1 345 ? 7.607 13.338 -7.991 1.00 98.06 345 PHE A CA 1
ATOM 2799 C C . PHE A 1 345 ? 7.803 14.176 -6.724 1.00 98.06 345 PHE A C 1
ATOM 2801 O O . PHE A 1 345 ? 6.909 14.209 -5.886 1.00 98.06 345 PHE A O 1
ATOM 2808 N N . SER A 1 346 ? 8.943 14.865 -6.576 1.00 97.56 346 SER A N 1
ATOM 2809 C CA . SER A 1 346 ? 9.239 15.625 -5.353 1.00 97.56 346 SER A CA 1
ATOM 2810 C C . SER A 1 346 ? 8.195 16.702 -5.085 1.00 97.56 346 SER A C 1
ATOM 2812 O O . SER A 1 346 ? 7.811 16.894 -3.935 1.00 97.56 346 SER A O 1
ATOM 2814 N N . LYS A 1 347 ? 7.703 17.377 -6.132 1.00 97.81 347 LYS A N 1
ATOM 2815 C CA . LYS A 1 347 ? 6.654 18.385 -5.982 1.00 97.81 347 LYS A CA 1
ATOM 2816 C C . LYS A 1 347 ? 5.338 17.761 -5.512 1.00 97.81 347 LYS A C 1
ATOM 2818 O O . LYS A 1 347 ? 4.813 18.180 -4.489 1.00 97.81 347 LYS A O 1
ATOM 2823 N N . ASP A 1 348 ? 4.816 16.775 -6.242 1.00 97.94 348 ASP A N 1
ATOM 2824 C CA . ASP A 1 348 ? 3.528 16.142 -5.924 1.00 97.94 348 ASP A CA 1
ATOM 2825 C C . ASP A 1 348 ? 3.561 15.451 -4.551 1.00 97.94 348 ASP A C 1
ATOM 2827 O O . ASP A 1 348 ? 2.576 15.486 -3.814 1.00 97.94 348 ASP A O 1
ATOM 2831 N N . PHE A 1 349 ? 4.716 14.890 -4.172 1.00 98.19 349 PHE A N 1
ATOM 2832 C CA . PHE A 1 349 ? 4.927 14.258 -2.874 1.00 98.19 349 PHE A CA 1
ATOM 2833 C C . PHE A 1 349 ? 4.918 15.262 -1.720 1.00 98.19 349 PHE A C 1
ATOM 2835 O O . PHE A 1 349 ? 4.170 15.055 -0.766 1.00 98.19 349 PHE A O 1
ATOM 2842 N N . ILE A 1 350 ? 5.683 16.355 -1.808 1.00 97.94 350 ILE A N 1
ATOM 2843 C CA . ILE A 1 350 ? 5.732 17.378 -0.749 1.00 97.94 350 ILE A CA 1
ATOM 2844 C C . ILE A 1 350 ? 4.384 18.113 -0.652 1.00 97.94 350 ILE A C 1
ATOM 2846 O O . ILE A 1 350 ? 3.799 18.155 0.429 1.00 97.94 350 ILE A O 1
ATOM 2850 N N . ASP A 1 351 ? 3.825 18.587 -1.777 1.00 97.50 351 ASP A N 1
ATOM 2851 C CA . ASP A 1 351 ? 2.532 19.298 -1.812 1.00 97.50 351 ASP A CA 1
ATOM 2852 C C . ASP A 1 351 ? 1.393 18.438 -1.209 1.00 97.50 351 ASP A C 1
ATOM 2854 O O . ASP A 1 351 ? 0.518 18.941 -0.492 1.00 97.50 351 ASP A O 1
ATOM 2858 N N . THR A 1 352 ? 1.388 17.125 -1.483 1.00 97.88 352 THR A N 1
ATOM 2859 C CA . THR A 1 352 ? 0.368 16.197 -0.961 1.00 97.88 352 THR A CA 1
ATOM 2860 C C . THR A 1 352 ? 0.633 15.803 0.493 1.00 97.88 352 THR A C 1
ATOM 2862 O O . THR A 1 352 ? -0.320 15.705 1.276 1.00 97.88 352 THR A O 1
ATOM 2865 N N . PHE A 1 353 ? 1.896 15.626 0.893 1.00 98.06 353 PHE A N 1
ATOM 2866 C CA . PHE A 1 353 ? 2.253 15.328 2.279 1.00 98.06 353 PHE A CA 1
ATOM 2867 C C . PHE A 1 353 ? 1.921 16.494 3.216 1.00 98.06 353 PHE A C 1
ATOM 2869 O O . PHE A 1 353 ? 1.263 16.269 4.231 1.00 98.06 353 PHE A O 1
ATOM 2876 N N . ASP A 1 354 ? 2.253 17.736 2.854 1.00 97.19 354 ASP A N 1
ATOM 2877 C CA . ASP A 1 354 ? 1.896 18.936 3.628 1.00 97.19 354 ASP A CA 1
ATOM 2878 C C . ASP A 1 354 ? 0.374 19.054 3.812 1.00 97.19 354 ASP A C 1
ATOM 2880 O O . ASP A 1 354 ? -0.152 19.299 4.903 1.00 97.19 354 ASP A O 1
ATOM 2884 N N . LYS A 1 355 ? -0.385 18.786 2.747 1.00 97.12 355 LYS A N 1
ATOM 2885 C CA . LYS A 1 355 ? -1.853 18.751 2.795 1.00 97.12 355 LYS A CA 1
ATOM 2886 C C . LYS A 1 355 ? -2.391 17.656 3.726 1.00 97.12 355 LYS A C 1
ATOM 2888 O O . LYS A 1 355 ? -3.453 17.844 4.329 1.00 97.12 355 LYS A O 1
ATOM 2893 N N . ALA A 1 356 ? -1.702 16.521 3.839 1.00 97.69 356 ALA A N 1
ATOM 2894 C CA . ALA A 1 356 ? -2.063 15.430 4.739 1.00 97.69 356 ALA A CA 1
ATOM 2895 C C . ALA A 1 356 ? -1.666 15.716 6.199 1.00 97.69 356 ALA A C 1
ATOM 2897 O O . ALA A 1 356 ? -2.482 15.501 7.101 1.00 97.69 356 ALA A O 1
ATOM 2898 N N . SER A 1 357 ? -0.465 16.248 6.435 1.00 97.25 357 SER A N 1
ATOM 2899 C CA . SER A 1 357 ? 0.087 16.518 7.769 1.00 97.25 357 SER A CA 1
ATOM 2900 C C . SER A 1 357 ? -0.722 17.569 8.539 1.00 97.25 357 SER A C 1
ATOM 2902 O O . SER A 1 357 ? -0.912 17.423 9.744 1.00 97.25 357 SER A O 1
ATOM 2904 N N . THR A 1 358 ? -1.353 18.534 7.853 1.00 97.12 358 THR A N 1
ATOM 2905 C CA . THR A 1 358 ? -2.326 19.464 8.478 1.00 97.12 358 THR A CA 1
ATOM 2906 C C . THR A 1 358 ? -3.566 18.791 9.091 1.00 97.12 358 THR A C 1
ATOM 2908 O O . THR A 1 358 ? -4.322 19.448 9.808 1.00 97.12 358 THR A O 1
ATOM 2911 N N . LYS A 1 359 ? -3.823 17.506 8.799 1.00 96.75 359 LYS A N 1
ATOM 2912 C CA . LYS A 1 359 ? -5.028 16.768 9.229 1.00 96.75 359 LYS A CA 1
ATOM 2913 C C . LYS A 1 359 ? -4.741 15.482 10.005 1.00 96.75 359 LYS A C 1
ATOM 2915 O O . LYS A 1 359 ? -5.664 14.959 10.633 1.00 96.75 359 LYS A O 1
ATOM 2920 N N . TYR A 1 360 ? -3.522 14.950 9.928 1.00 97.81 360 TYR A N 1
ATOM 2921 C CA . TYR A 1 360 ? -3.156 13.653 10.495 1.00 97.81 360 TYR A CA 1
ATOM 2922 C C . TYR A 1 360 ? -1.773 13.700 11.134 1.00 97.81 360 TYR A C 1
ATOM 2924 O O . TYR A 1 360 ? -0.763 13.781 10.442 1.00 97.81 360 TYR A O 1
ATOM 2932 N N . ASP A 1 361 ? -1.725 13.529 12.456 1.00 96.69 361 ASP A N 1
ATOM 2933 C CA . ASP A 1 361 ? -0.457 13.394 13.178 1.00 96.69 361 ASP A CA 1
ATOM 2934 C C . ASP A 1 361 ? 0.280 12.096 12.825 1.00 96.69 361 ASP A C 1
ATOM 2936 O O . ASP A 1 361 ? 1.500 12.037 12.945 1.00 96.69 361 ASP A O 1
ATOM 2940 N N . ASN A 1 362 ? -0.447 11.040 12.441 1.00 97.75 362 ASN A N 1
ATOM 2941 C CA . ASN A 1 362 ? 0.092 9.700 12.205 1.00 97.75 362 ASN A CA 1
ATOM 2942 C C . ASN A 1 362 ? -0.133 9.317 10.736 1.00 97.75 362 ASN A C 1
ATOM 2944 O O . ASN A 1 362 ? -1.273 9.104 10.314 1.00 97.75 362 ASN A O 1
ATOM 2948 N N . ILE A 1 363 ? 0.952 9.243 9.967 1.00 98.50 363 ILE A N 1
ATOM 2949 C CA . ILE A 1 363 ? 0.933 8.931 8.536 1.00 98.50 363 ILE A CA 1
ATOM 2950 C C . ILE A 1 363 ? 1.774 7.676 8.295 1.00 98.50 363 ILE A C 1
ATOM 2952 O O . ILE A 1 363 ? 2.879 7.535 8.830 1.00 98.50 363 ILE A O 1
ATOM 2956 N N . LEU A 1 364 ? 1.240 6.758 7.493 1.00 98.69 364 LEU A N 1
ATOM 2957 C CA . LEU A 1 364 ? 1.916 5.549 7.035 1.00 98.69 364 LEU A CA 1
ATOM 2958 C C . LEU A 1 364 ? 1.718 5.417 5.522 1.00 98.69 364 LEU A C 1
ATOM 2960 O O . LEU A 1 364 ? 0.589 5.404 5.041 1.00 98.69 364 LEU A O 1
ATOM 2964 N N . MET A 1 365 ? 2.804 5.305 4.769 1.00 98.75 365 MET A N 1
ATOM 2965 C CA . MET A 1 365 ? 2.774 5.131 3.319 1.00 98.75 365 MET A CA 1
ATOM 2966 C C . MET A 1 365 ? 3.491 3.833 2.953 1.00 98.75 365 MET A C 1
ATOM 2968 O O . MET A 1 365 ? 4.590 3.580 3.445 1.00 98.75 365 MET A O 1
ATOM 2972 N N . LEU A 1 366 ? 2.881 3.010 2.104 1.00 98.69 366 LEU A N 1
ATOM 2973 C CA . LEU A 1 366 ? 3.482 1.789 1.570 1.00 98.69 366 LEU A CA 1
ATOM 2974 C C . LEU A 1 366 ? 3.440 1.856 0.047 1.00 98.69 366 LEU A C 1
ATOM 2976 O O . LEU A 1 366 ? 2.387 2.162 -0.514 1.00 98.69 366 LEU A O 1
ATOM 2980 N N . GLY A 1 367 ? 4.545 1.564 -0.632 1.00 97.88 367 GLY A N 1
ATOM 2981 C CA . GLY A 1 367 ? 4.531 1.604 -2.090 1.00 97.88 367 GLY A CA 1
ATOM 2982 C C . GLY A 1 367 ? 5.832 1.265 -2.788 1.00 97.88 367 GLY A C 1
ATOM 2983 O O . GLY A 1 367 ? 6.907 1.531 -2.263 1.00 97.88 367 GLY A O 1
ATOM 2984 N N . ASP A 1 368 ? 5.711 0.755 -4.008 1.00 97.94 368 ASP A N 1
ATOM 2985 C CA . ASP A 1 368 ? 6.760 0.752 -5.016 1.00 97.94 368 ASP A CA 1
ATOM 2986 C C . ASP A 1 368 ? 6.899 2.168 -5.585 1.00 97.94 368 ASP A C 1
ATOM 2988 O O . ASP A 1 368 ? 6.041 2.670 -6.322 1.00 97.94 368 ASP A O 1
ATOM 2992 N N . LEU A 1 369 ? 7.985 2.837 -5.200 1.00 97.44 369 LEU A N 1
ATOM 2993 C CA . LEU A 1 369 ? 8.293 4.183 -5.672 1.00 97.44 369 LEU A CA 1
ATOM 2994 C C . LEU A 1 369 ? 9.315 4.196 -6.819 1.00 97.44 369 LEU A C 1
ATOM 2996 O O . LEU A 1 369 ? 9.700 5.279 -7.271 1.00 97.44 369 LEU A O 1
ATOM 3000 N N . ASN A 1 370 ? 9.746 3.028 -7.314 1.00 96.50 370 ASN A N 1
ATOM 3001 C CA . ASN A 1 370 ? 10.770 2.900 -8.355 1.00 96.50 370 ASN A CA 1
ATOM 3002 C C . ASN A 1 370 ? 12.045 3.736 -8.065 1.00 96.50 370 ASN A C 1
ATOM 3004 O O . ASN A 1 370 ? 12.639 4.336 -8.966 1.00 96.50 370 ASN A O 1
ATOM 3008 N N . TYR A 1 371 ? 12.451 3.790 -6.790 1.00 96.69 371 TYR A N 1
ATOM 3009 C CA . TYR A 1 371 ? 13.693 4.402 -6.304 1.00 96.69 371 TYR A CA 1
ATOM 3010 C C . TYR A 1 371 ? 14.458 3.379 -5.466 1.00 96.69 371 TYR A C 1
ATOM 3012 O O . TYR A 1 371 ? 13.961 2.916 -4.447 1.00 96.69 371 TYR A O 1
ATOM 3020 N N . ASP A 1 372 ? 15.663 3.019 -5.903 1.00 96.69 372 ASP A N 1
ATOM 3021 C CA . ASP A 1 372 ? 16.453 1.939 -5.305 1.00 96.69 372 ASP A CA 1
ATOM 3022 C C . ASP A 1 372 ? 17.213 2.435 -4.066 1.00 96.69 372 ASP A C 1
ATOM 3024 O O . ASP A 1 372 ? 18.275 3.054 -4.170 1.00 96.69 372 ASP A O 1
ATOM 3028 N N . MET A 1 373 ? 16.657 2.179 -2.882 1.00 96.62 373 MET A N 1
ATOM 3029 C CA . MET A 1 373 ? 17.159 2.689 -1.598 1.00 96.62 373 MET A CA 1
ATOM 3030 C C . MET A 1 373 ? 18.542 2.153 -1.206 1.00 96.62 373 MET A C 1
ATOM 3032 O O . MET A 1 373 ? 19.216 2.788 -0.387 1.00 96.62 373 MET A O 1
ATOM 3036 N N . LEU A 1 374 ? 18.987 1.045 -1.813 1.00 95.88 374 LEU A N 1
ATOM 3037 C CA . LEU A 1 374 ? 20.329 0.479 -1.619 1.00 95.88 374 LEU A CA 1
ATOM 3038 C C . LEU A 1 374 ? 21.412 1.268 -2.374 1.00 95.88 374 LEU A C 1
ATOM 3040 O O . LEU A 1 374 ? 22.588 1.195 -2.023 1.00 95.88 374 LEU A O 1
ATOM 3044 N N . VAL A 1 375 ? 21.032 2.047 -3.394 1.00 94.25 375 VAL A N 1
ATOM 3045 C CA . VAL A 1 375 ? 21.951 2.816 -4.241 1.00 94.25 375 VAL A CA 1
ATOM 3046 C C . VAL A 1 375 ? 21.689 4.306 -4.047 1.00 94.25 375 VAL A C 1
ATOM 3048 O O . VAL A 1 375 ? 20.660 4.825 -4.474 1.00 94.25 375 VAL A O 1
ATOM 3051 N N . ASN A 1 376 ? 22.629 5.026 -3.424 1.00 89.50 376 ASN A N 1
ATOM 3052 C CA . ASN A 1 376 ? 22.449 6.445 -3.077 1.00 89.50 376 ASN A CA 1
ATOM 3053 C C . ASN A 1 376 ? 22.020 7.309 -4.276 1.00 89.50 376 ASN A C 1
ATOM 3055 O O . ASN A 1 376 ? 20.980 7.956 -4.216 1.00 89.50 376 ASN A O 1
ATOM 3059 N N . GLU A 1 377 ? 22.724 7.229 -5.407 1.00 91.75 377 GLU A N 1
ATOM 3060 C CA . GLU A 1 377 ? 22.398 7.998 -6.622 1.00 91.75 377 GLU A CA 1
ATOM 3061 C C . GLU A 1 377 ? 20.961 7.780 -7.132 1.00 91.75 377 GLU A C 1
ATOM 3063 O O . GLU A 1 377 ? 20.348 8.702 -7.665 1.00 91.75 377 GLU A O 1
ATOM 3068 N N . LYS A 1 378 ? 20.401 6.579 -6.930 1.00 91.81 378 LYS A N 1
ATOM 3069 C CA . LYS A 1 378 ? 19.031 6.219 -7.331 1.00 91.81 378 LYS A CA 1
ATOM 3070 C C . LYS A 1 378 ? 17.974 6.511 -6.263 1.00 91.81 378 LYS A C 1
ATOM 3072 O O . LYS A 1 378 ? 16.792 6.330 -6.537 1.00 91.81 378 LYS A O 1
ATOM 3077 N N . SER A 1 379 ? 18.374 6.920 -5.061 1.00 94.44 379 SER A N 1
ATOM 3078 C CA . SER A 1 379 ? 17.471 7.134 -3.923 1.00 94.44 379 SER A CA 1
ATOM 3079 C C . SER A 1 379 ? 17.496 8.545 -3.351 1.00 94.44 379 SER A C 1
ATOM 3081 O O . SER A 1 379 ? 16.576 8.873 -2.609 1.00 94.44 379 SER A O 1
ATOM 3083 N N . ASN A 1 380 ? 18.467 9.391 -3.720 1.00 96.38 380 ASN A N 1
ATOM 3084 C CA . ASN A 1 380 ? 18.571 10.779 -3.250 1.00 96.38 380 ASN A CA 1
ATOM 3085 C C . ASN A 1 380 ? 17.229 11.526 -3.317 1.00 96.38 380 ASN A C 1
ATOM 3087 O O . ASN A 1 380 ? 16.755 11.984 -2.295 1.00 96.38 380 ASN A O 1
ATOM 3091 N N . THR A 1 381 ? 16.531 11.524 -4.459 1.00 97.06 381 THR A N 1
ATOM 3092 C CA . THR A 1 381 ? 15.232 12.215 -4.605 1.00 97.06 381 THR A CA 1
ATOM 3093 C C . THR A 1 381 ? 14.161 11.752 -3.606 1.00 97.06 381 THR A C 1
ATOM 3095 O O . THR A 1 381 ? 13.356 12.566 -3.153 1.00 97.06 381 THR A O 1
ATOM 3098 N N . LEU A 1 382 ? 14.138 10.464 -3.246 1.00 97.62 382 LEU A N 1
ATOM 3099 C CA . LEU A 1 382 ? 13.221 9.943 -2.229 1.00 97.62 382 LEU A CA 1
ATOM 3100 C C . LEU A 1 382 ? 13.730 10.225 -0.809 1.00 97.62 382 LEU A C 1
ATOM 3102 O O . LEU A 1 382 ? 12.915 10.495 0.065 1.00 97.62 382 LEU A O 1
ATOM 3106 N N . LYS A 1 383 ? 15.048 10.204 -0.579 1.00 97.56 383 LYS A N 1
ATOM 3107 C CA . LYS A 1 383 ? 15.675 10.571 0.701 1.00 97.56 383 LYS A CA 1
ATOM 3108 C C . LYS A 1 383 ? 15.435 12.049 1.018 1.00 97.56 383 LYS A C 1
ATOM 3110 O O . LYS A 1 383 ? 14.858 12.330 2.055 1.00 97.56 383 LYS A O 1
ATOM 3115 N N . ASP A 1 384 ? 15.710 12.950 0.077 1.00 97.94 384 ASP A N 1
ATOM 3116 C CA . ASP A 1 384 ? 15.445 14.390 0.186 1.00 97.94 384 ASP A CA 1
ATOM 3117 C C . ASP A 1 384 ? 13.962 14.666 0.506 1.00 97.94 384 ASP A C 1
ATOM 3119 O O . ASP A 1 384 ? 13.642 15.465 1.384 1.00 97.94 384 ASP A O 1
ATOM 3123 N N . ALA A 1 385 ? 13.035 13.972 -0.171 1.00 97.94 385 ALA A N 1
ATOM 3124 C CA . ALA A 1 385 ? 11.602 14.085 0.106 1.00 97.94 385 ALA A CA 1
ATOM 3125 C C . ALA A 1 385 ? 11.224 13.523 1.490 1.00 97.94 385 ALA A C 1
ATOM 3127 O O . ALA A 1 385 ? 10.407 14.125 2.185 1.00 97.94 385 ALA A O 1
ATOM 3128 N N . CYS A 1 386 ? 11.822 12.403 1.912 1.00 97.94 386 CYS A N 1
ATOM 3129 C CA . CYS A 1 386 ? 11.627 11.849 3.252 1.00 97.94 386 CYS A CA 1
ATOM 3130 C C . CYS A 1 386 ? 12.134 12.801 4.343 1.00 97.94 386 CYS A C 1
ATOM 3132 O O . CYS A 1 386 ? 11.413 13.032 5.311 1.00 97.94 386 CYS A O 1
ATOM 3134 N N . ASP A 1 387 ? 13.322 13.378 4.161 1.00 97.81 387 ASP A N 1
ATOM 3135 C CA . ASP A 1 387 ? 13.971 14.288 5.109 1.00 97.81 387 ASP A CA 1
ATOM 3136 C C . ASP A 1 387 ? 13.179 15.597 5.266 1.00 97.81 387 ASP A C 1
ATOM 3138 O O . ASP A 1 387 ? 13.018 16.089 6.379 1.00 97.81 387 ASP A O 1
ATOM 3142 N N . VAL A 1 388 ? 12.610 16.135 4.178 1.00 97.88 388 VAL A N 1
ATOM 3143 C CA . VAL A 1 388 ? 11.693 17.296 4.229 1.00 97.88 388 VAL A CA 1
ATOM 3144 C C . VAL A 1 388 ? 10.382 16.968 4.958 1.00 97.88 388 VAL A C 1
ATOM 3146 O O . VAL A 1 388 ? 9.804 17.841 5.600 1.00 97.88 388 VAL A O 1
ATOM 3149 N N . CYS A 1 389 ? 9.909 15.722 4.871 1.00 97.38 389 CYS A N 1
ATOM 3150 C CA . CYS A 1 389 ? 8.619 15.282 5.413 1.00 97.38 389 CYS A CA 1
ATOM 3151 C C . CYS A 1 389 ? 8.709 14.605 6.802 1.00 97.38 389 CYS A C 1
ATOM 3153 O O . CYS A 1 389 ? 7.706 14.060 7.272 1.00 97.38 389 CYS A O 1
ATOM 3155 N N . ASP A 1 390 ? 9.884 14.576 7.445 1.00 97.44 390 ASP A N 1
ATOM 3156 C CA . ASP A 1 390 ? 10.164 13.796 8.668 1.00 97.44 390 ASP A CA 1
ATOM 3157 C C . ASP A 1 390 ? 9.736 12.306 8.562 1.00 97.44 390 ASP A C 1
ATOM 3159 O O . ASP A 1 390 ? 9.242 11.689 9.515 1.00 97.44 390 ASP A O 1
ATOM 3163 N N . LEU A 1 391 ? 9.900 11.701 7.379 1.00 98.31 391 LEU A N 1
ATOM 3164 C CA . LEU A 1 391 ? 9.544 10.306 7.105 1.00 98.31 391 LEU A CA 1
ATOM 3165 C C . LEU A 1 391 ? 10.748 9.370 7.251 1.00 98.31 391 LEU A C 1
ATOM 3167 O O . LEU A 1 391 ? 11.809 9.581 6.677 1.00 98.31 391 LEU A O 1
ATOM 3171 N N . THR A 1 392 ? 10.561 8.257 7.959 1.00 98.06 392 THR A N 1
ATOM 3172 C CA . THR A 1 392 ? 11.546 7.167 8.041 1.00 98.06 392 THR A CA 1
ATOM 3173 C C . THR A 1 392 ? 11.072 5.962 7.231 1.00 98.06 392 THR A C 1
ATOM 3175 O O . THR A 1 392 ? 9.948 5.502 7.439 1.00 98.06 392 THR A O 1
ATOM 3178 N N . ASN A 1 393 ? 11.926 5.410 6.359 1.00 98.31 393 ASN A N 1
ATOM 3179 C CA . ASN A 1 393 ? 11.693 4.099 5.744 1.00 98.31 393 ASN A CA 1
ATOM 3180 C C . ASN A 1 393 ? 12.001 2.972 6.746 1.00 98.31 393 ASN A C 1
ATOM 3182 O O . ASN A 1 393 ? 13.067 2.977 7.356 1.00 98.31 393 ASN A O 1
ATOM 3186 N N . LEU A 1 394 ? 11.093 2.006 6.896 1.00 98.25 394 LEU A N 1
ATOM 3187 C CA . LEU A 1 394 ? 11.215 0.885 7.838 1.00 98.25 394 LEU A CA 1
ATOM 3188 C C . LEU A 1 394 ? 11.693 -0.433 7.201 1.00 98.25 394 LEU A C 1
ATOM 3190 O O . LEU A 1 394 ? 11.904 -1.408 7.922 1.00 98.25 394 LEU A O 1
ATOM 3194 N N . VAL A 1 395 ? 11.824 -0.493 5.872 1.00 96.94 395 VAL A N 1
ATOM 3195 C CA . VAL A 1 395 ? 12.370 -1.657 5.153 1.00 96.94 395 VAL A CA 1
ATOM 3196 C C . VAL A 1 395 ? 13.808 -1.354 4.741 1.00 96.94 395 VAL A C 1
ATOM 3198 O O . VAL A 1 395 ? 14.088 -0.273 4.225 1.00 96.94 395 VAL A O 1
ATOM 3201 N N . HIS A 1 396 ? 14.720 -2.301 4.968 1.00 96.00 396 HIS A N 1
ATOM 3202 C CA . HIS A 1 396 ? 16.152 -2.149 4.667 1.00 96.00 396 HIS A CA 1
ATOM 3203 C C . HIS A 1 396 ? 16.728 -3.279 3.796 1.00 96.00 396 HIS A C 1
ATOM 3205 O O . HIS A 1 396 ? 17.775 -3.098 3.184 1.00 96.00 396 HIS A O 1
ATOM 3211 N N . GLU A 1 397 ? 16.020 -4.407 3.688 1.00 96.88 397 GLU A N 1
ATOM 3212 C CA . GLU A 1 397 ? 16.402 -5.561 2.864 1.00 96.88 397 GLU A CA 1
ATOM 3213 C C . GLU A 1 397 ? 15.804 -5.469 1.447 1.00 96.88 397 GLU A C 1
ATOM 3215 O O . GLU A 1 397 ? 14.716 -4.905 1.313 1.00 96.88 397 GLU A O 1
ATOM 3220 N N . PRO A 1 398 ? 16.425 -6.056 0.402 1.00 97.31 398 PRO A N 1
ATOM 3221 C CA . PRO A 1 398 ? 15.926 -5.983 -0.975 1.00 97.31 398 PRO A CA 1
ATOM 3222 C C . PRO A 1 398 ? 14.501 -6.534 -1.145 1.00 97.31 398 PRO A C 1
ATOM 3224 O O . PRO A 1 398 ? 14.188 -7.642 -0.696 1.00 97.31 398 PRO A O 1
ATOM 3227 N N . THR A 1 399 ? 13.642 -5.783 -1.829 1.00 97.31 399 THR A N 1
ATOM 3228 C CA . THR A 1 399 ? 12.228 -6.118 -2.071 1.00 97.31 399 THR A CA 1
ATOM 3229 C C . THR A 1 399 ? 11.946 -6.593 -3.492 1.00 97.31 399 THR A C 1
ATOM 3231 O O . THR A 1 399 ? 11.017 -7.376 -3.669 1.00 97.31 399 THR A O 1
ATOM 3234 N N . CYS A 1 400 ? 12.766 -6.222 -4.481 1.00 96.56 400 CYS A N 1
ATOM 3235 C CA . CYS A 1 400 ? 12.620 -6.659 -5.870 1.00 96.56 400 CYS A CA 1
ATOM 3236 C C . CYS A 1 400 ? 13.829 -7.489 -6.340 1.00 96.56 400 CYS A C 1
ATOM 3238 O O . CYS A 1 400 ? 14.986 -7.090 -6.198 1.00 96.56 400 CYS A O 1
ATOM 3240 N N . HIS A 1 401 ? 13.548 -8.658 -6.920 1.00 95.38 401 HIS A N 1
ATOM 3241 C CA . HIS A 1 401 ? 14.499 -9.721 -7.268 1.00 95.38 401 HIS A CA 1
ATOM 3242 C C . HIS A 1 401 ? 14.373 -10.090 -8.754 1.00 95.38 401 HIS A C 1
ATOM 3244 O O . HIS A 1 401 ? 13.956 -11.186 -9.127 1.00 95.38 401 HIS A O 1
ATOM 3250 N N . THR A 1 402 ? 14.714 -9.149 -9.636 1.00 91.75 402 THR A N 1
ATOM 3251 C CA . THR A 1 402 ? 14.650 -9.371 -11.091 1.00 91.75 402 THR A CA 1
ATOM 3252 C C . THR A 1 402 ? 15.781 -10.287 -11.573 1.00 91.75 402 THR A C 1
ATOM 3254 O O . THR A 1 402 ? 16.958 -9.993 -11.366 1.00 91.75 402 THR A O 1
ATOM 3257 N N . LYS A 1 403 ? 15.440 -11.374 -12.281 1.00 88.56 403 LYS A N 1
ATOM 3258 C CA . LYS A 1 403 ? 16.416 -12.330 -12.844 1.00 88.56 403 LYS A CA 1
ATOM 3259 C C . LYS A 1 403 ? 17.474 -11.624 -13.703 1.00 88.56 403 LYS A C 1
ATOM 3261 O O . LYS A 1 403 ? 17.136 -10.915 -14.645 1.00 88.56 403 LYS A O 1
ATOM 3266 N N . GLY A 1 404 ? 18.750 -11.868 -13.399 1.00 87.12 404 GLY A N 1
ATOM 3267 C CA . GLY A 1 404 ? 19.894 -11.289 -14.115 1.00 87.12 404 GLY A CA 1
ATOM 3268 C C . GLY A 1 404 ? 20.316 -9.888 -13.653 1.00 87.12 404 GLY A C 1
ATOM 3269 O O . GLY A 1 404 ? 21.341 -9.400 -14.118 1.00 87.12 404 GLY A O 1
ATOM 3270 N N . ASN A 1 405 ? 19.582 -9.271 -12.723 1.00 89.56 405 ASN A N 1
ATOM 3271 C CA . ASN A 1 405 ? 19.943 -8.006 -12.085 1.00 89.56 405 ASN A CA 1
ATOM 3272 C C . ASN A 1 405 ? 20.309 -8.227 -10.609 1.00 89.56 405 ASN A C 1
ATOM 3274 O O . ASN A 1 405 ? 19.946 -9.236 -10.005 1.00 89.56 405 ASN A O 1
ATOM 3278 N N . ASN A 1 406 ? 20.999 -7.254 -10.010 1.00 92.50 406 ASN A N 1
ATOM 3279 C CA . ASN A 1 406 ? 21.163 -7.214 -8.557 1.00 92.50 406 ASN A CA 1
ATOM 3280 C C . ASN A 1 406 ? 19.799 -6.949 -7.886 1.00 92.50 406 ASN A C 1
ATOM 3282 O O . ASN A 1 406 ? 19.040 -6.127 -8.412 1.00 92.50 406 ASN A O 1
ATOM 3286 N N . PRO A 1 407 ? 19.497 -7.576 -6.733 1.00 96.06 407 PRO A N 1
ATOM 3287 C CA . PRO A 1 407 ? 18.322 -7.237 -5.937 1.00 96.06 407 PRO A CA 1
ATOM 3288 C C . PRO A 1 407 ? 18.297 -5.753 -5.553 1.00 96.06 407 PRO A C 1
ATOM 3290 O O . PRO A 1 407 ? 19.336 -5.183 -5.215 1.00 96.06 407 PRO A O 1
ATOM 3293 N N . SER A 1 408 ? 17.115 -5.143 -5.579 1.00 96.88 408 SER A N 1
ATOM 3294 C CA . SER A 1 408 ? 16.899 -3.725 -5.272 1.00 96.88 408 SER A CA 1
ATOM 3295 C C . SER A 1 408 ? 15.852 -3.537 -4.175 1.00 96.88 408 SER A C 1
ATOM 3297 O O . SER A 1 408 ? 15.028 -4.417 -3.916 1.00 96.88 408 SER A O 1
ATOM 3299 N N . LEU A 1 409 ? 15.876 -2.379 -3.513 1.00 98.00 409 LEU A N 1
ATOM 3300 C CA . LEU A 1 409 ? 14.856 -1.978 -2.538 1.00 98.00 409 LEU A CA 1
ATOM 3301 C C . LEU A 1 409 ? 14.045 -0.820 -3.119 1.00 98.00 409 LEU A C 1
ATOM 3303 O O . LEU A 1 409 ? 14.473 0.327 -3.013 1.00 98.00 409 LEU A O 1
ATOM 3307 N N . ILE A 1 410 ? 12.912 -1.136 -3.752 1.00 97.62 410 ILE A N 1
ATOM 3308 C CA . ILE A 1 410 ? 12.028 -0.159 -4.419 1.00 97.62 410 ILE A CA 1
ATOM 3309 C C . ILE A 1 410 ? 10.643 -0.060 -3.766 1.00 97.62 410 ILE A C 1
ATOM 3311 O O . ILE A 1 410 ? 10.074 1.032 -3.715 1.00 97.62 410 ILE A O 1
ATOM 3315 N N . ASP A 1 411 ? 10.147 -1.159 -3.187 1.00 98.31 411 ASP A N 1
ATOM 3316 C CA . ASP A 1 411 ? 8.988 -1.167 -2.291 1.00 98.31 411 ASP A CA 1
ATOM 3317 C C . ASP A 1 411 ? 9.388 -0.671 -0.888 1.00 98.31 411 ASP A C 1
ATOM 3319 O O . ASP A 1 411 ? 10.221 -1.288 -0.220 1.00 98.31 411 ASP A O 1
ATOM 3323 N N . VAL A 1 412 ? 8.797 0.432 -0.425 1.00 98.38 412 VAL A N 1
ATOM 3324 C CA . VAL A 1 412 ? 9.138 1.102 0.844 1.00 98.38 412 VAL A CA 1
ATOM 3325 C C . VAL A 1 412 ? 7.966 1.152 1.827 1.00 98.38 412 VAL A C 1
ATOM 3327 O O . VAL A 1 412 ? 6.800 1.097 1.434 1.00 98.38 412 VAL A O 1
ATOM 3330 N N . VAL A 1 413 ? 8.279 1.309 3.120 1.00 98.75 413 VAL A N 1
ATOM 3331 C CA . VAL A 1 413 ? 7.304 1.601 4.189 1.00 98.75 413 VAL A CA 1
ATOM 3332 C C . VAL A 1 413 ? 7.742 2.878 4.896 1.00 98.75 413 VAL A C 1
ATOM 3334 O O . VAL A 1 413 ? 8.640 2.836 5.733 1.00 98.75 413 VAL A O 1
ATOM 3337 N N . LEU A 1 414 ? 7.128 4.011 4.561 1.00 98.69 414 LEU A N 1
ATOM 3338 C CA . LEU A 1 414 ? 7.483 5.335 5.075 1.00 98.69 414 LEU A CA 1
ATOM 3339 C C . LEU A 1 414 ? 6.520 5.762 6.188 1.00 98.69 414 LEU A C 1
ATOM 3341 O O . LEU A 1 414 ? 5.303 5.635 6.048 1.00 98.69 414 LEU A O 1
ATOM 3345 N N . THR A 1 415 ? 7.029 6.309 7.292 1.00 98.56 415 THR A N 1
ATOM 3346 C CA . THR A 1 415 ? 6.173 6.870 8.352 1.00 98.56 415 THR A CA 1
ATOM 3347 C C . THR A 1 415 ? 6.865 7.959 9.166 1.00 98.56 415 THR A C 1
ATOM 3349 O O . THR A 1 415 ? 8.068 7.893 9.412 1.00 98.56 415 THR A O 1
ATOM 3352 N N . ASN A 1 416 ? 6.076 8.915 9.664 1.00 98.00 416 ASN A N 1
ATOM 3353 C CA . ASN A 1 416 ? 6.495 9.907 10.659 1.00 98.00 416 ASN A CA 1
ATOM 3354 C C . ASN A 1 416 ? 6.330 9.405 12.116 1.00 98.00 416 ASN A C 1
ATOM 3356 O O . ASN A 1 416 ? 6.556 10.151 13.073 1.00 98.00 416 ASN A O 1
ATOM 3360 N N . LYS A 1 417 ? 5.897 8.147 12.313 1.00 96.81 417 LYS A N 1
ATOM 3361 C CA . LYS A 1 417 ? 5.697 7.485 13.619 1.00 96.81 417 LYS A CA 1
ATOM 3362 C C . LYS A 1 417 ? 6.337 6.094 13.657 1.00 96.81 417 LYS A C 1
ATOM 3364 O O . LYS A 1 417 ? 5.709 5.115 14.065 1.00 96.81 417 LYS A O 1
ATOM 3369 N N . SER A 1 418 ? 7.617 6.010 13.295 1.00 96.44 418 SER A N 1
ATOM 3370 C CA . SER A 1 418 ? 8.418 4.773 13.348 1.00 96.44 418 SER A CA 1
ATOM 3371 C C . SER A 1 418 ? 8.340 4.063 14.710 1.00 96.44 418 SER A C 1
ATOM 3373 O O . SER A 1 418 ? 8.182 2.846 14.773 1.00 96.44 418 SER A O 1
ATOM 3375 N N . SER A 1 419 ? 8.320 4.820 15.813 1.00 96.00 419 SER A N 1
ATOM 3376 C CA . SER A 1 419 ? 8.172 4.294 17.179 1.00 96.00 419 SER A CA 1
ATOM 3377 C C . SER A 1 419 ? 6.834 3.591 17.456 1.00 96.00 419 SER A C 1
ATOM 3379 O O . SER A 1 419 ? 6.768 2.765 18.372 1.00 96.00 419 SER A O 1
ATOM 3381 N N . LEU A 1 420 ? 5.788 3.868 16.670 1.00 96.00 420 LEU A N 1
ATOM 3382 C CA . LEU A 1 420 ? 4.485 3.196 16.723 1.00 96.00 420 LEU A CA 1
ATOM 3383 C C . LEU A 1 420 ? 4.387 1.998 15.767 1.00 96.00 420 LEU A C 1
ATOM 3385 O O . LEU A 1 420 ? 3.386 1.292 15.808 1.00 96.00 420 LEU A O 1
ATOM 3389 N N . CYS A 1 421 ? 5.406 1.724 14.956 1.00 96.44 421 CYS A N 1
ATOM 3390 C CA . CYS A 1 421 ? 5.456 0.551 14.087 1.00 96.44 421 CYS A CA 1
ATOM 3391 C C . CYS A 1 421 ? 6.269 -0.588 14.731 1.00 96.44 421 CYS A C 1
ATOM 3393 O O . CYS A 1 421 ? 7.099 -0.371 15.621 1.00 96.44 421 CYS A O 1
ATOM 3395 N N . MET A 1 422 ? 5.994 -1.827 14.325 1.00 95.19 422 MET A N 1
ATOM 3396 C CA . MET A 1 422 ? 6.733 -3.033 14.715 1.00 95.19 422 MET A CA 1
ATOM 3397 C C . MET A 1 422 ? 6.523 -4.162 13.700 1.00 95.19 422 MET A C 1
ATOM 3399 O O . MET A 1 422 ? 5.675 -4.054 12.815 1.00 95.19 422 MET A O 1
ATOM 3403 N N . ASN A 1 423 ? 7.274 -5.256 13.865 1.00 95.00 423 ASN A N 1
ATOM 3404 C CA . ASN A 1 423 ? 7.113 -6.502 13.109 1.00 95.00 423 ASN A CA 1
ATOM 3405 C C . ASN A 1 423 ? 7.084 -6.306 11.586 1.00 95.00 423 ASN A C 1
ATOM 3407 O O . ASN A 1 423 ? 6.252 -6.894 10.897 1.00 95.00 423 ASN A O 1
ATOM 3411 N N . ILE A 1 424 ? 7.992 -5.472 11.074 1.00 97.25 424 ILE A N 1
ATOM 3412 C CA . ILE A 1 424 ? 8.156 -5.276 9.637 1.00 97.25 424 ILE A CA 1
ATOM 3413 C C . ILE A 1 424 ? 8.609 -6.598 9.011 1.00 97.25 424 ILE A C 1
ATOM 3415 O O . ILE A 1 424 ? 9.534 -7.240 9.514 1.00 97.25 424 ILE A O 1
ATOM 3419 N N . ARG A 1 425 ? 7.952 -7.010 7.927 1.00 96.75 425 ARG A N 1
ATOM 3420 C CA . ARG A 1 425 ? 8.338 -8.171 7.116 1.00 96.75 425 ARG A CA 1
ATOM 3421 C C . ARG A 1 425 ? 8.555 -7.753 5.676 1.00 96.75 425 ARG A C 1
ATOM 3423 O O . ARG A 1 425 ? 7.838 -6.901 5.162 1.00 96.75 425 ARG A O 1
ATOM 3430 N N . ASN A 1 426 ? 9.509 -8.422 5.050 1.00 96.81 426 ASN A N 1
ATOM 3431 C CA . ASN A 1 426 ? 9.787 -8.427 3.625 1.00 96.81 426 ASN A CA 1
ATOM 3432 C C . ASN A 1 426 ? 10.001 -9.906 3.273 1.00 96.81 426 ASN A C 1
ATOM 3434 O O . ASN A 1 426 ? 10.928 -10.520 3.805 1.00 96.81 426 ASN A O 1
ATOM 3438 N N . PHE A 1 427 ? 9.103 -10.505 2.491 1.00 95.44 427 PHE A N 1
ATOM 3439 C CA . PHE A 1 427 ? 9.151 -11.936 2.190 1.00 95.44 427 PHE A CA 1
ATOM 3440 C C . PHE A 1 427 ? 8.556 -12.267 0.823 1.00 95.44 427 PHE A C 1
ATOM 3442 O O . PHE A 1 427 ? 7.580 -11.660 0.383 1.00 95.44 427 PHE A O 1
ATOM 3449 N N . ASN A 1 428 ? 9.146 -13.252 0.149 1.00 94.88 428 ASN A N 1
ATOM 3450 C CA . ASN A 1 428 ? 8.627 -13.741 -1.120 1.00 94.88 428 ASN A CA 1
ATOM 3451 C C . ASN A 1 428 ? 7.347 -14.558 -0.880 1.00 94.88 428 ASN A C 1
ATOM 3453 O O . ASN A 1 428 ? 7.318 -15.413 0.002 1.00 94.88 428 ASN A O 1
ATOM 3457 N N . THR A 1 429 ? 6.311 -14.298 -1.677 1.00 92.56 429 THR A N 1
ATOM 3458 C CA . THR A 1 429 ? 5.042 -15.049 -1.678 1.00 92.56 429 THR A CA 1
ATOM 3459 C C . THR A 1 429 ? 4.871 -15.923 -2.924 1.00 92.56 429 THR A C 1
ATOM 3461 O O . THR A 1 429 ? 3.904 -16.665 -3.029 1.00 92.56 429 THR A O 1
ATOM 3464 N N . GLY A 1 430 ? 5.741 -15.800 -3.930 1.00 91.12 430 GLY A N 1
ATOM 3465 C CA . GLY A 1 430 ? 5.556 -16.432 -5.241 1.00 91.12 430 GLY A CA 1
ATOM 3466 C C . GLY A 1 430 ? 4.378 -15.881 -6.061 1.00 91.12 430 GLY A C 1
ATOM 3467 O O . GLY A 1 430 ? 4.192 -16.298 -7.199 1.00 91.12 430 GLY A O 1
ATOM 3468 N N . ILE A 1 431 ? 3.592 -14.939 -5.518 1.00 93.00 431 ILE A N 1
ATOM 3469 C CA . ILE A 1 431 ? 2.461 -14.313 -6.215 1.00 93.00 431 ILE A CA 1
ATOM 3470 C C . ILE A 1 431 ? 2.981 -13.303 -7.241 1.00 93.00 431 ILE A C 1
ATOM 3472 O O . ILE A 1 431 ? 2.559 -13.308 -8.394 1.00 93.00 431 ILE A O 1
ATOM 3476 N N . SER A 1 432 ? 3.905 -12.425 -6.845 1.00 93.88 432 SER A N 1
ATOM 3477 C CA . SER A 1 432 ? 4.600 -11.538 -7.782 1.00 93.88 432 SER A CA 1
ATOM 3478 C C . SER A 1 432 ? 5.837 -12.229 -8.346 1.00 93.88 432 SER A C 1
ATOM 3480 O O . SER A 1 432 ? 6.478 -13.032 -7.672 1.00 93.88 432 SER A O 1
ATOM 3482 N N . ASP A 1 433 ? 6.177 -11.909 -9.593 1.00 90.19 433 ASP A N 1
ATOM 3483 C CA . ASP A 1 433 ? 7.243 -12.605 -10.323 1.00 90.19 433 ASP A CA 1
ATOM 3484 C C . ASP A 1 433 ? 8.641 -12.139 -9.879 1.00 90.19 433 ASP A C 1
ATOM 3486 O O . ASP A 1 433 ? 9.630 -12.845 -10.088 1.00 90.19 433 ASP A O 1
ATOM 3490 N N . VAL A 1 434 ? 8.715 -10.931 -9.300 1.00 94.06 434 VAL A N 1
ATOM 3491 C CA . VAL A 1 434 ? 9.956 -10.292 -8.835 1.00 94.06 434 VAL A CA 1
ATOM 3492 C C . VAL A 1 434 ? 9.819 -9.536 -7.506 1.00 94.06 434 VAL A C 1
ATOM 3494 O O . VAL A 1 434 ? 10.845 -9.333 -6.865 1.00 94.06 434 VAL A O 1
ATOM 3497 N N . HIS A 1 435 ? 8.621 -9.126 -7.062 1.00 97.12 435 HIS A N 1
ATOM 3498 C CA . HIS A 1 435 ? 8.462 -8.385 -5.799 1.00 97.12 435 HIS A CA 1
ATOM 3499 C C . HIS A 1 435 ? 8.127 -9.296 -4.614 1.00 97.12 435 HIS A C 1
ATOM 3501 O O . HIS A 1 435 ? 7.294 -10.200 -4.693 1.00 97.12 435 HIS A O 1
ATOM 3507 N N . ASN A 1 436 ? 8.715 -8.985 -3.469 1.00 97.38 436 ASN A N 1
ATOM 3508 C CA . ASN A 1 436 ? 8.305 -9.520 -2.183 1.00 97.38 436 ASN A CA 1
ATOM 3509 C C . ASN A 1 436 ? 7.067 -8.782 -1.654 1.00 97.38 436 ASN A C 1
ATOM 3511 O O . ASN A 1 436 ? 6.837 -7.610 -1.953 1.00 97.38 436 ASN A O 1
ATOM 3515 N N . MET A 1 437 ? 6.293 -9.447 -0.796 1.00 97.94 437 MET A N 1
ATOM 3516 C CA . MET A 1 437 ? 5.292 -8.769 0.018 1.00 97.94 437 MET A CA 1
ATOM 3517 C C . MET A 1 437 ? 5.984 -8.063 1.184 1.00 97.94 437 MET A C 1
ATOM 3519 O O . MET A 1 437 ? 6.747 -8.677 1.939 1.00 97.94 437 MET A O 1
ATOM 3523 N N . ILE A 1 438 ? 5.671 -6.782 1.362 1.00 98.31 438 ILE A N 1
ATOM 3524 C CA . ILE A 1 438 ? 6.051 -6.017 2.551 1.00 98.31 438 ILE A CA 1
ATOM 3525 C C . ILE A 1 438 ? 4.850 -5.891 3.488 1.00 98.31 438 ILE A C 1
ATOM 3527 O O . ILE A 1 438 ? 3.712 -5.736 3.047 1.00 98.31 438 ILE A O 1
ATOM 3531 N N . SER A 1 439 ? 5.081 -5.964 4.797 1.00 97.88 439 SER A N 1
ATOM 3532 C CA . SER A 1 439 ? 4.033 -5.713 5.793 1.00 97.88 439 SER A CA 1
ATOM 3533 C C . SER A 1 439 ? 4.581 -5.074 7.062 1.00 97.88 439 SER A C 1
ATOM 3535 O O . SER A 1 439 ? 5.765 -5.192 7.373 1.00 97.88 439 SER A O 1
ATOM 3537 N N . VAL A 1 440 ? 3.709 -4.378 7.787 1.00 98.06 440 VAL A N 1
ATOM 3538 C CA . VAL A 1 440 ? 4.016 -3.649 9.021 1.00 98.06 440 VAL A CA 1
ATOM 3539 C C . VAL A 1 440 ? 2.845 -3.750 9.993 1.00 98.06 440 VAL A C 1
ATOM 3541 O O . VAL A 1 440 ? 1.679 -3.761 9.590 1.00 98.06 440 VAL A O 1
ATOM 3544 N N . GLN A 1 441 ? 3.152 -3.802 11.288 1.00 96.94 441 GLN A N 1
ATOM 3545 C CA . GLN A 1 441 ? 2.154 -3.788 12.349 1.00 96.94 441 GLN A CA 1
ATOM 3546 C C . GLN A 1 441 ? 2.183 -2.480 13.149 1.00 96.94 441 GLN A C 1
ATOM 3548 O O . GLN A 1 441 ? 3.239 -2.064 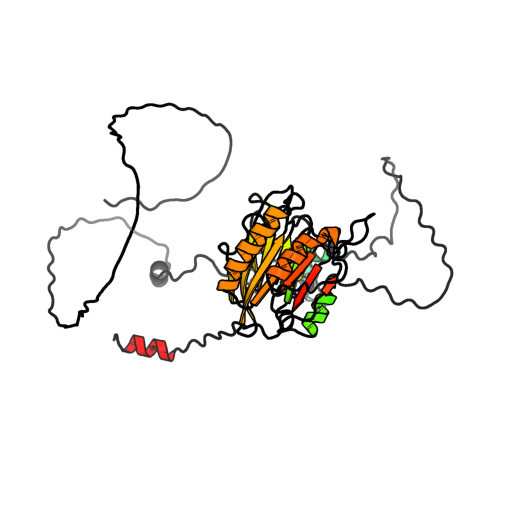13.629 1.00 96.94 441 GLN A O 1
ATOM 3553 N N . ILE A 1 442 ? 1.018 -1.859 13.355 1.00 96.12 442 ILE A N 1
ATOM 3554 C CA . ILE A 1 442 ? 0.872 -0.618 14.137 1.00 96.12 442 ILE A CA 1
ATOM 3555 C C . ILE A 1 442 ? 0.544 -0.952 15.596 1.00 96.12 442 ILE A C 1
ATOM 3557 O O . ILE A 1 442 ? -0.431 -1.645 15.873 1.00 96.12 442 ILE A O 1
ATOM 3561 N N . LYS A 1 443 ? 1.343 -0.425 16.533 1.00 91.94 443 LYS A N 1
ATOM 3562 C CA . LYS A 1 443 ? 1.274 -0.676 17.981 1.00 91.94 443 LYS A CA 1
ATOM 3563 C C . LYS A 1 443 ? -0.076 -0.318 18.593 1.00 91.94 443 LYS A C 1
ATOM 3565 O O . LYS A 1 443 ? -0.411 0.852 18.806 1.00 91.94 443 LYS A O 1
ATOM 3570 N N . GLY A 1 444 ? -0.762 -1.368 19.024 1.00 84.06 444 GLY A N 1
ATOM 3571 C CA . GLY A 1 444 ? -1.980 -1.307 19.809 1.00 84.06 444 GLY A CA 1
ATOM 3572 C C . GLY A 1 444 ? -3.151 -1.959 19.094 1.00 84.06 444 GLY A C 1
ATOM 3573 O O . GLY A 1 444 ? -3.043 -2.456 17.975 1.00 84.06 444 GLY A O 1
ATOM 3574 N N . GLN A 1 445 ? -4.276 -1.997 19.795 1.00 81.50 445 GLN A N 1
ATOM 3575 C CA . GLN A 1 445 ? -5.411 -2.800 19.373 1.00 81.50 445 GLN A CA 1
ATOM 3576 C C . GLN A 1 445 ? -6.301 -2.046 18.388 1.00 81.50 445 GLN A C 1
ATOM 3578 O O . GLN A 1 445 ? -6.456 -0.821 18.450 1.00 81.50 445 GLN A O 1
ATOM 3583 N N . ILE A 1 446 ? -6.901 -2.807 17.480 1.00 81.81 446 ILE A N 1
ATOM 3584 C CA . ILE A 1 446 ? -7.985 -2.332 16.627 1.00 81.81 446 ILE A CA 1
ATOM 3585 C C . ILE A 1 446 ? -9.216 -2.063 17.498 1.00 81.81 446 ILE A C 1
ATOM 3587 O O . ILE A 1 446 ? -9.553 -2.838 18.393 1.00 81.81 446 ILE A O 1
ATOM 3591 N N . SER A 1 447 ? -9.906 -0.959 17.215 1.00 66.06 447 SER A N 1
ATOM 3592 C CA . SER A 1 447 ? -11.219 -0.664 17.789 1.00 66.06 447 SER A CA 1
ATOM 3593 C C . SER A 1 447 ? -12.278 -1.568 17.147 1.00 66.06 447 SER A C 1
ATOM 3595 O O . SER A 1 447 ? -12.950 -1.155 16.201 1.00 66.06 447 SER A O 1
ATOM 3597 N N . ASN A 1 448 ? -12.441 -2.791 17.653 1.00 56.25 448 ASN A N 1
ATOM 3598 C CA . ASN A 1 448 ? -13.482 -3.704 17.177 1.00 56.25 448 ASN A CA 1
ATOM 3599 C C . ASN A 1 448 ? -14.879 -3.085 17.357 1.00 56.25 448 ASN A C 1
ATOM 3601 O O . ASN A 1 448 ? -15.233 -2.625 18.447 1.00 56.25 448 ASN A O 1
ATOM 3605 N N . LYS A 1 449 ? -15.732 -3.178 16.330 1.00 51.06 449 LYS A N 1
ATOM 3606 C CA . LYS A 1 449 ? -17.184 -2.987 16.478 1.00 51.06 449 LYS A CA 1
ATOM 3607 C C . LYS A 1 449 ? -17.821 -4.162 17.236 1.00 51.06 449 LYS A C 1
ATOM 3609 O O . LYS A 1 449 ? -18.624 -4.902 16.681 1.00 51.06 449 LYS A O 1
ATOM 3614 N N . THR A 1 450 ? -17.587 -4.274 18.541 1.00 41.25 450 THR A N 1
ATOM 3615 C CA . THR A 1 450 ? -18.537 -4.958 19.439 1.00 41.25 450 THR A CA 1
ATOM 3616 C C . THR A 1 450 ? -19.607 -3.973 19.897 1.00 41.25 450 THR A C 1
ATOM 3618 O O . THR A 1 450 ? -19.772 -3.703 21.085 1.00 41.25 450 THR A O 1
ATOM 3621 N N . THR A 1 451 ? -20.354 -3.432 18.930 1.00 40.34 451 THR A N 1
ATOM 3622 C CA . THR A 1 451 ? -21.681 -2.878 19.222 1.00 40.34 451 THR A CA 1
ATOM 3623 C C . THR A 1 451 ? -22.677 -4.027 19.217 1.00 40.34 451 THR A C 1
ATOM 3625 O O . THR A 1 451 ? -23.470 -4.188 18.293 1.00 40.34 451 THR A O 1
ATOM 3628 N N . ASP A 1 452 ? -22.657 -4.801 20.305 1.00 35.78 452 ASP A N 1
ATOM 3629 C CA . ASP A 1 452 ? -23.876 -5.448 20.778 1.00 35.78 452 ASP A CA 1
ATOM 3630 C C . ASP A 1 452 ? -24.878 -4.323 21.061 1.00 35.78 452 ASP A C 1
ATOM 3632 O O . ASP A 1 452 ? -24.956 -3.779 22.167 1.00 35.78 452 ASP A O 1
ATOM 3636 N N . LEU A 1 453 ? -25.644 -3.944 20.036 1.00 41.03 453 LEU A N 1
ATOM 3637 C CA . LEU A 1 453 ? -26.860 -3.162 20.188 1.00 41.03 453 LEU A CA 1
ATOM 3638 C C . LEU A 1 453 ? -27.867 -4.048 20.921 1.00 41.03 453 LEU A C 1
ATOM 3640 O O . LEU A 1 453 ? -28.784 -4.615 20.327 1.00 41.03 453 LEU A O 1
ATOM 3644 N N . LYS A 1 454 ? -27.683 -4.168 22.242 1.00 36.03 454 LYS A N 1
ATOM 3645 C CA . LYS A 1 454 ? -28.694 -4.688 23.156 1.00 36.03 454 LYS A CA 1
ATOM 3646 C C . LYS A 1 454 ? -29.926 -3.824 22.971 1.00 36.03 454 LYS A C 1
ATOM 3648 O O . LYS A 1 454 ? -29.989 -2.701 23.468 1.00 36.03 454 LYS A O 1
ATOM 3653 N N . TYR A 1 455 ? -30.872 -4.361 22.209 1.00 37.47 455 TYR A N 1
ATOM 3654 C CA . TYR A 1 455 ? -32.125 -3.718 21.862 1.00 37.47 455 TYR A CA 1
ATOM 3655 C C . TYR A 1 455 ? -32.911 -3.500 23.156 1.00 37.47 455 TYR A C 1
ATOM 3657 O O . TYR A 1 455 ? -33.574 -4.404 23.667 1.00 37.47 455 TYR A O 1
ATOM 3665 N N . ASN A 1 456 ? -32.743 -2.322 23.754 1.00 43.53 456 ASN A N 1
ATOM 3666 C CA . ASN A 1 456 ? -33.229 -2.045 25.095 1.00 43.53 456 ASN A CA 1
ATOM 3667 C C . ASN A 1 456 ? -34.720 -1.700 25.005 1.00 43.53 456 ASN A C 1
ATOM 3669 O O . ASN A 1 456 ? -35.109 -0.534 24.945 1.00 43.53 456 ASN A O 1
ATOM 3673 N N . SER A 1 457 ? -35.549 -2.743 24.918 1.00 46.22 457 SER A N 1
ATOM 3674 C CA . SER A 1 457 ? -36.987 -2.679 24.621 1.00 46.22 457 SER A CA 1
ATOM 3675 C C . SER A 1 457 ? -37.776 -1.739 25.541 1.00 46.22 457 SER A C 1
ATOM 3677 O O . SER A 1 457 ? -38.790 -1.186 25.121 1.00 46.22 457 SER A O 1
ATOM 3679 N N . ALA A 1 458 ? -37.272 -1.475 26.750 1.00 46.69 458 ALA A N 1
ATOM 3680 C CA . ALA A 1 458 ? -37.824 -0.492 27.681 1.00 46.69 458 ALA A CA 1
ATOM 3681 C C . ALA A 1 458 ? -37.880 0.945 27.116 1.00 46.69 458 ALA A C 1
ATOM 3683 O O . ALA A 1 458 ? -38.810 1.686 27.431 1.00 46.69 458 ALA A O 1
ATOM 3684 N N . ALA A 1 459 ? -36.929 1.347 26.264 1.00 42.88 459 ALA A N 1
ATOM 3685 C CA . ALA A 1 459 ? -36.902 2.699 25.698 1.00 42.88 459 ALA A CA 1
ATOM 3686 C C . ALA A 1 459 ? -38.024 2.930 24.669 1.00 42.88 459 ALA A C 1
ATOM 3688 O O . ALA A 1 459 ? -38.581 4.022 24.601 1.00 42.88 459 ALA A O 1
ATOM 3689 N N . PHE A 1 460 ? -38.394 1.897 23.905 1.00 40.06 460 PHE A N 1
ATOM 3690 C CA . PHE A 1 460 ? -39.429 2.000 22.872 1.00 40.06 460 PHE A CA 1
ATOM 3691 C C . PHE A 1 460 ? -40.842 2.063 23.479 1.00 40.06 460 PHE A C 1
ATOM 3693 O O . PHE A 1 460 ? -41.694 2.811 23.006 1.00 40.06 460 PHE A O 1
ATOM 3700 N N . VAL A 1 461 ? -41.077 1.340 24.581 1.00 45.72 461 VAL A N 1
ATOM 3701 C CA . VAL A 1 461 ? -42.383 1.307 25.266 1.00 45.72 461 VAL A CA 1
ATOM 3702 C C . VAL A 1 461 ? -42.754 2.669 25.867 1.00 45.72 461 VAL A C 1
ATOM 3704 O O . VAL A 1 461 ? -43.897 3.095 25.723 1.00 45.72 461 VAL A O 1
ATOM 3707 N N . ASN A 1 462 ? -41.802 3.392 26.469 1.00 41.09 462 ASN A N 1
ATOM 3708 C CA . ASN A 1 462 ? -42.072 4.711 27.063 1.00 41.09 462 ASN A CA 1
ATOM 3709 C C . ASN A 1 462 ? -42.394 5.801 26.022 1.00 41.09 462 ASN A C 1
ATOM 3711 O O . ASN A 1 462 ? -43.176 6.708 26.310 1.00 41.09 462 ASN A O 1
ATOM 3715 N N . VAL A 1 463 ? -41.841 5.704 24.807 1.00 45.78 463 VAL A N 1
ATOM 3716 C CA . VAL A 1 463 ? -42.173 6.624 23.703 1.00 45.78 463 VAL A CA 1
ATOM 3717 C C . VAL A 1 463 ? -43.554 6.305 23.118 1.00 45.78 463 VAL A C 1
ATOM 3719 O O . VAL A 1 463 ? -44.296 7.217 22.775 1.00 45.78 463 VAL A O 1
ATOM 3722 N N . CYS A 1 464 ? -43.961 5.033 23.062 1.00 39.66 464 CYS A N 1
ATOM 3723 C CA . CYS A 1 464 ? -45.309 4.674 22.606 1.00 39.66 464 CYS A CA 1
ATOM 3724 C C . CYS A 1 464 ? -46.412 5.010 23.628 1.00 39.66 464 CYS A C 1
ATOM 3726 O O . CYS A 1 464 ? -47.511 5.378 23.224 1.00 39.66 464 CYS A O 1
ATOM 3728 N N . PHE A 1 465 ? -46.135 4.931 24.935 1.00 40.41 465 PHE A N 1
ATOM 3729 C CA . PHE A 1 465 ? -47.103 5.271 25.993 1.00 40.41 465 PHE A CA 1
ATOM 3730 C C . PHE A 1 465 ? -47.288 6.775 26.248 1.00 40.41 465 PHE A C 1
ATOM 3732 O O . PHE A 1 465 ? -48.135 7.147 27.052 1.00 40.41 465 PHE A O 1
ATOM 3739 N N . SER A 1 466 ? -46.516 7.639 25.585 1.00 41.06 466 SER A N 1
ATOM 3740 C CA . SER A 1 466 ? -46.695 9.100 25.627 1.00 41.06 466 SER A CA 1
ATOM 3741 C C . SER A 1 466 ? -47.487 9.651 24.426 1.00 41.06 466 SER A C 1
ATOM 3743 O O . SER A 1 466 ? -47.690 10.858 24.331 1.00 41.06 466 SER A O 1
ATOM 3745 N N . PHE A 1 467 ? -47.962 8.768 23.537 1.00 41.75 467 PHE A N 1
ATOM 3746 C CA . PHE A 1 467 ? -48.784 9.081 22.357 1.00 41.75 467 PHE A CA 1
ATOM 3747 C C . PHE A 1 467 ? -50.116 8.292 22.310 1.00 41.75 467 PHE A C 1
ATOM 3749 O O . PHE A 1 467 ? -50.758 8.224 21.259 1.00 41.75 467 PHE A O 1
ATOM 3756 N N . LEU A 1 468 ? -50.529 7.715 23.445 1.00 38.75 468 LEU A N 1
ATOM 3757 C CA . LEU A 1 468 ? -51.830 7.078 23.698 1.00 38.75 468 LEU A CA 1
ATOM 3758 C C . LEU A 1 468 ? -52.480 7.707 24.936 1.00 38.75 468 LEU A C 1
ATOM 3760 O O . LEU A 1 468 ? -53.721 7.849 24.908 1.00 38.75 468 LEU A O 1
#

pLDDT: mean 70.04, std 29.79, range [20.31, 98.81]

Secondary structure (DSSP, 8-state):
-----------------------------------------------------------------------------------------HHHHHHHHHHHHTT---SS--S-SSBBTTT--B--TTS-EEE-TTT--EEETTTTT--TTHHHHHTT--PPP--HHHHTS---TTSSS---------------------PPP-------------TTHHHHHHHHH-TTEEEEEEEE-S-STTTHHHHHHHHHTT--SEEEEE-----TTS-GGGS--TTEEEEEE--BTTB--EEEEEETTS-EEE-GGGS-SSSEEEEEEEEETTEEEEEEEEE--TTS-HHHHHHHHHHHHHHHHTT-SEEEEEEE-S--TTSHHHHHHHHHHHHHTT-EE---S--B--TTS--B--EEEEES-GGGEEEEEEE--SSSSSBPEEEEEEEEEB----------HHHHHHHHTT--

Foldseek 3Di:
DDDDDDDDDDDDDDDDDDDDDDDDDDDDDDDDDDDDDDDDDDDDDDDDDDDDDDDDDDDDDDDDDDDDDDDDDDDDDDDDDDDDDDDDDPVVVVVVVVCVVVVPDPPDPPQADQQAPQPGHHDDPPALWDAAPVVRGIHGCVRQVHDPVVSVVVVVDPDHDHGPVRVVVDPDPPPPDDDDDDDDDDDDDDDDDPDDDDDDDDDDDDDDPPPPDALCVLLVVVCVVPVQWAKEKEDALQACLVLLVVVLVCVVVVSHQKYKYKFNLDDPVDDVVSNDHPQWDKDKDDDHNVTIIMIMIGGNQWPKDWDPVLDFDQWDKTWMWTDFQNFIEIEMETEADPPDDLVSVLVSLQVSLVVVVVPHVKYKYWYQNQAFPVDCVRCVSVVVSCVSNCKDWPDDDFFFADPPDDGTNRTTIIINPPVQKDDWDWACSVSHPTGTMIMITGPHGGPGPPPPVPVPVVVVVVVVVVVD

InterPro domains:
  IPR001965 Zinc finger, PHD-type [SM00249] (115-167)
  IPR011011 Zinc finger, FYVE/PHD-type [SSF57903] (114-167)
  IPR013083 Zinc finger, RING/FYVE/PHD-type [G3DSA:3.30.40.10] (107-168)
  IPR019786 Zinc finger, PHD-type, conserved site [PS01359] (116-166)
  IPR019787 Zinc finger, PHD-finger [PF27108] (114-166)
  IPR019787 Zinc finger, PHD-finger [PS50016] (113-169)
  IPR036691 Endonuclease/exonuclease/phosphatase superfamily [G3DSA:3.60.10.10] (230-443)
  IPR036691 Endonuclease/exonuclease/phosphatase superfamily [SSF56219] (229-428)

Organism: Mytilus edulis (NCBI:txid6550)

Radius of gyration: 35.33 Å; chains: 1; bounding box: 100×108×67 Å